Protein AF-A0A1M7RFS1-F1 (afdb_monomer_lite)

Foldseek 3Di:
DDDDDDDDDDDPPPPDPPDDDDDDPPDPDPFVVNVLVVDDPVCNVVLVVCCVDPVVLLVLLLVLLCVQLVLLVLLLQLLVLCLQLVVLVLLLVLVVCDPVCLVVSCVLLVHPPVVSVVSVVVVVVVPDVVCVVVSVVSNLVSLLSNLVSVLSSLCSSQVFDAPDDDPLLSVLSVVLVVLVVCLVSVLSVLLVVLVPDPCSLVSNLLSSLLSQLVSQLVNVCSNRPPRDDNQLSNQLSNQLSVVVSVLVVCCVPVLVVQLVVLCVVPNPVRNSVSSSVSSSVNSSSSSSSSNSSQVVVDVCSPPPVSHHDDPPPPPDPDDDDDDPPVVVVVVVVVVVPDPPDDPPDDDPDPLLVLLLVLLVVLLVQLVVLLVQLVVLCVDQDDDDDDPDPDDPPDHSNNSSVVSNVLSVLSNVLSVCSNQLHLVSLVVSLVSLVVQLVVLVVCCVVPVVVSVVSNVSSVSSNCSSVVRSNVNDD

Secondary structure (DSSP, 8-state):
------------------PPPPPPTT-----HHHHHHHS-TTTHHHHHHHHHSHHHHHHHHHHHHHHHTTHHHHHHHHHHHHHHHHHHHHHHHHHHT-GGGHHHHHHHHT--HHHHHHHHHHHHT--SHHHHHHHHHHHHHHHHHHHHHHHHHHHHHHT------SHHHHHHHHHHHHHHHHHHHHHHHHHHHHTTSSSHHHHHHHHHHHHHHHHHHHHHHHHHGGGS-HHHHHHHHHHHHHHHHHHHHHHHHHHHHHHHHHHHHHHHHHHHHHHHHHHHHHHHHHHHHHHHHHHHH-TTSS-TTTS----------------THHHHHHHHHHHHT-----TT-----THHHHHHHHHHHHHHHHHHHHHHHHHHHH--------S--------HHHHHHHHHHHHHHHHHHHHHHHTT-HHHHHHHHHHHHHHHHHHHHTTTTSHHHHHHHHHHHHHHHHHHHHSGGG---

InterPro domains:
  IPR017039 Virulence factor BrkB [PF03631] (69-297)
  IPR055568 Domain of unknown function DUF7144 [PF23636] (355-469)

pLDDT: mean 70.74, std 16.64, range [30.75, 96.81]

Sequence (473 aa):
MGRCADPRPDDDRVTRPSGPEPPHSGSEGLSLAGVLAALPRRLQPRAALLLGNRIGRLLLDTATALVRAQVFDRAMTIAAQAFTSIFPLLIMAATLAGAQKRAQFGEALGLPETSVRLLREALRGSGSSTFGVVGSLIVLLSATGLTRALVRAYRAVWSVRTGITGPAATGRQLGTVVVLVFFVVGARFVDRLTTLLPAPHAAGAVATALVDGAFAILLPRLLLGSAAPRTRVLVSGCVFGLMMIGVRAAGAVWLPRALEHSAERYGVIGIAFAYISWLYVLSFCLLLSAVLGAVLTDADFVPRGWRPRIPVRARSAGPRHRSAEERSMTDTEYRAAGYDRPPGAPAPSGWVGVVSFAGIMLLLIGGFQLFEGIVALVKDDYYLVTDSGLMLPVDLTVWGWIHILVGAIAIAVGIGVLYGKTWARILGVGLAVINAITHLLFAPAQPIWAIIAVVLDVLIIYALVVHGREVRY

Structure (mmCIF, N/CA/C/O backbone):
data_AF-A0A1M7RFS1-F1
#
_entry.id   AF-A0A1M7RFS1-F1
#
loop_
_atom_site.group_PDB
_atom_site.id
_atom_site.type_symbol
_atom_site.label_atom_id
_atom_site.label_alt_id
_atom_site.label_comp_id
_atom_site.label_asym_id
_atom_site.label_entity_id
_atom_site.label_seq_id
_atom_site.pdbx_PDB_ins_code
_atom_site.Cartn_x
_atom_site.Cartn_y
_atom_site.Cartn_z
_atom_site.occupancy
_atom_site.B_iso_or_equiv
_atom_site.auth_seq_id
_atom_site.auth_comp_id
_atom_site.auth_asym_id
_atom_site.auth_atom_id
_atom_site.pdbx_PDB_model_num
ATOM 1 N N . MET A 1 1 ? -37.821 38.225 72.114 1.00 43.78 1 MET A N 1
ATOM 2 C CA . MET A 1 1 ? -37.341 38.513 70.742 1.00 43.78 1 MET A CA 1
ATOM 3 C C . MET A 1 1 ? -35.926 37.947 70.655 1.00 43.78 1 MET A C 1
ATOM 5 O O . MET A 1 1 ? -35.051 38.509 71.276 1.00 43.78 1 MET A O 1
ATOM 9 N N . GLY A 1 2 ? -35.623 36.769 70.118 1.00 40.03 2 GLY A N 1
ATOM 10 C CA . GLY A 1 2 ? -36.210 36.074 68.982 1.00 40.03 2 GLY A CA 1
ATOM 11 C C . GLY A 1 2 ? -35.356 36.330 67.740 1.00 40.03 2 GLY A C 1
ATOM 12 O O . GLY A 1 2 ? -35.674 37.265 67.014 1.00 40.03 2 GLY A O 1
ATOM 13 N N . ARG A 1 3 ? -34.293 35.532 67.535 1.00 40.28 3 ARG A N 1
ATOM 14 C CA . ARG A 1 3 ? -33.868 34.929 66.249 1.00 40.28 3 ARG A CA 1
ATOM 15 C C . ARG A 1 3 ? -32.517 34.215 66.397 1.00 40.28 3 ARG A C 1
ATOM 17 O O . ARG A 1 3 ? -31.490 34.839 66.634 1.00 40.28 3 ARG A O 1
ATOM 24 N N . CYS A 1 4 ? -32.574 32.892 66.255 1.00 41.06 4 CYS A N 1
ATOM 25 C CA . CYS A 1 4 ? -31.452 31.994 66.018 1.00 41.06 4 CYS A CA 1
ATOM 26 C C . CYS A 1 4 ? -30.746 32.357 64.703 1.00 41.06 4 CYS A C 1
ATOM 28 O O . CYS A 1 4 ? -31.418 32.588 63.698 1.00 41.06 4 CYS A O 1
ATOM 30 N N . ALA A 1 5 ? -29.416 32.344 64.702 1.00 44.81 5 ALA A N 1
ATOM 31 C CA . ALA A 1 5 ? -28.605 32.260 63.494 1.00 44.81 5 ALA A CA 1
ATOM 32 C C . ALA A 1 5 ? -27.925 30.882 63.495 1.00 44.81 5 ALA A C 1
ATOM 34 O O . ALA A 1 5 ? -27.030 30.624 64.295 1.00 44.81 5 ALA A O 1
ATOM 35 N N . ASP A 1 6 ? -28.442 29.992 62.650 1.00 45.88 6 ASP A N 1
ATOM 36 C CA . ASP A 1 6 ? -27.906 28.670 62.313 1.00 45.88 6 ASP A CA 1
ATOM 37 C C . ASP A 1 6 ? -26.912 28.833 61.143 1.00 45.88 6 ASP A C 1
ATOM 39 O O . ASP A 1 6 ? -27.290 29.439 60.133 1.00 45.88 6 ASP A O 1
ATOM 43 N N . PRO A 1 7 ? -25.658 28.351 61.234 1.00 45.19 7 PRO A N 1
ATOM 44 C CA . PRO A 1 7 ? -24.739 28.322 60.108 1.00 45.19 7 PRO A CA 1
ATOM 45 C C . PRO A 1 7 ? -24.890 26.993 59.353 1.00 45.19 7 PRO A C 1
ATOM 47 O O . PRO A 1 7 ? -24.339 25.972 59.760 1.00 45.19 7 PRO A O 1
ATOM 50 N N . ARG A 1 8 ? -25.595 26.997 58.216 1.00 43.16 8 ARG A N 1
ATOM 51 C CA . ARG A 1 8 ? -25.573 25.866 57.274 1.00 43.16 8 ARG A CA 1
ATOM 52 C C . ARG A 1 8 ? -24.551 26.101 56.160 1.00 43.16 8 ARG A C 1
ATOM 54 O O . ARG A 1 8 ? -24.668 27.107 55.460 1.00 43.16 8 ARG A O 1
ATOM 61 N N . PRO A 1 9 ? -23.594 25.186 55.944 1.00 43.69 9 PRO A N 1
ATOM 62 C CA . PRO A 1 9 ? -22.905 25.054 54.672 1.00 43.69 9 PRO A CA 1
ATOM 63 C C . PRO A 1 9 ? -23.739 24.140 53.763 1.00 43.69 9 PRO A C 1
ATOM 65 O O . PRO A 1 9 ? -24.011 22.998 54.121 1.00 43.69 9 PRO A O 1
ATOM 68 N N . ASP A 1 10 ? -24.154 24.643 52.604 1.00 42.75 10 ASP A N 1
ATOM 69 C CA . ASP A 1 10 ? -24.837 23.858 51.573 1.00 42.75 10 ASP A CA 1
ATOM 70 C C . ASP A 1 10 ? -24.099 24.095 50.245 1.00 42.75 10 ASP A C 1
ATOM 72 O O . ASP A 1 10 ? -24.362 25.057 49.527 1.00 42.75 10 ASP A O 1
ATOM 76 N N . ASP A 1 11 ? -23.080 23.276 49.977 1.00 43.19 11 ASP A N 1
ATOM 77 C CA . ASP A 1 11 ? -22.516 23.102 48.630 1.00 43.19 11 ASP A CA 1
ATOM 78 C C . ASP A 1 11 ? -22.141 21.627 48.438 1.00 43.19 11 ASP A C 1
ATOM 80 O O . ASP A 1 11 ? -20.991 21.257 48.192 1.00 43.19 11 ASP A O 1
ATOM 84 N N . ASP A 1 12 ? -23.145 20.756 48.561 1.00 39.25 12 ASP A N 1
ATOM 85 C CA . ASP A 1 12 ? -23.082 19.404 48.016 1.00 39.25 12 ASP A CA 1
ATOM 86 C C . ASP A 1 12 ? -23.189 19.483 46.484 1.00 39.25 12 ASP A C 1
ATOM 88 O O . ASP A 1 12 ? -24.220 19.196 45.866 1.00 39.25 12 ASP A O 1
ATOM 92 N N . ARG A 1 13 ? -22.077 19.835 45.823 1.00 40.41 13 ARG A N 1
ATOM 93 C CA . ARG A 1 13 ? -21.863 19.485 44.412 1.00 40.41 13 ARG A CA 1
ATOM 94 C C . ARG A 1 13 ? -21.740 17.973 44.301 1.00 40.41 13 ARG A C 1
ATOM 96 O O . ARG A 1 13 ? -20.647 17.412 44.217 1.00 40.41 13 ARG A O 1
ATOM 103 N N . VAL A 1 14 ? -22.891 17.314 44.223 1.00 44.28 14 VAL A N 1
ATOM 104 C CA . VAL A 1 14 ? -23.019 15.952 43.714 1.00 44.28 14 VAL A CA 1
ATOM 105 C C . VAL A 1 14 ? -22.553 15.963 42.259 1.00 44.28 14 VAL A C 1
ATOM 107 O O . VAL A 1 14 ? -23.304 16.238 41.321 1.00 44.28 14 VAL A O 1
ATOM 110 N N . THR A 1 15 ? -21.270 15.678 42.068 1.00 45.00 15 THR A N 1
ATOM 111 C CA . THR A 1 15 ? -20.689 15.325 40.777 1.00 45.00 15 THR A CA 1
ATOM 112 C C . THR A 1 15 ? -21.319 14.007 40.339 1.00 45.00 15 THR A C 1
ATOM 114 O O . THR A 1 15 ? -20.892 12.920 40.721 1.00 45.00 15 THR A O 1
ATOM 117 N N . ARG A 1 16 ? -22.398 14.085 39.552 1.00 38.00 16 ARG A N 1
ATOM 118 C CA . ARG A 1 16 ? -22.914 12.908 38.847 1.00 38.00 16 ARG A CA 1
ATOM 119 C C . ARG A 1 16 ? -21.781 12.360 37.971 1.00 38.00 16 ARG A C 1
ATOM 121 O O . ARG A 1 16 ? -21.242 13.130 37.172 1.00 38.00 16 ARG A O 1
ATOM 128 N N . PRO A 1 17 ? -21.418 11.071 38.065 1.00 39.78 17 PRO A N 1
ATOM 129 C CA . PRO A 1 17 ? -20.516 10.481 37.093 1.00 39.78 17 PRO A CA 1
ATOM 130 C C . PRO A 1 17 ? -21.198 10.547 35.726 1.00 39.78 17 PRO A C 1
ATOM 132 O O . PRO A 1 17 ? -22.291 10.011 35.531 1.00 39.78 17 PRO A O 1
ATOM 135 N N . SER A 1 18 ? -20.563 11.244 34.788 1.00 40.66 18 SER A N 1
ATOM 136 C CA . SER A 1 18 ? -20.911 11.227 33.375 1.00 40.66 18 SER A CA 1
ATOM 137 C C 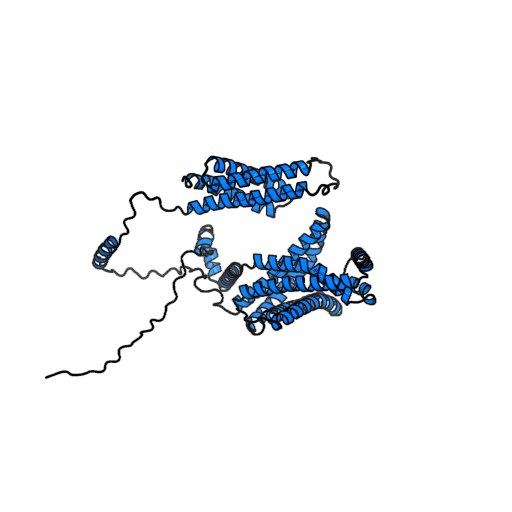. SER A 1 18 ? -20.795 9.790 32.870 1.00 40.66 18 SER A C 1
ATOM 139 O O . SER A 1 18 ? -19.711 9.284 32.582 1.00 40.66 18 SER A O 1
ATOM 141 N N . GLY A 1 19 ? -21.933 9.098 32.814 1.00 39.84 19 GLY A N 1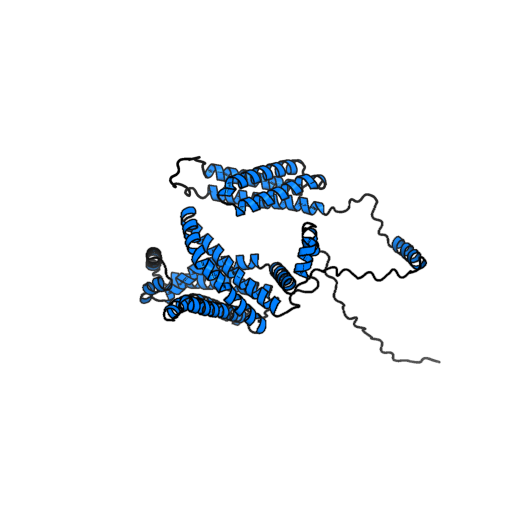
ATOM 142 C CA . GLY A 1 19 ? -22.044 7.839 32.091 1.00 39.84 19 GLY A CA 1
ATOM 143 C C . GLY A 1 19 ? -21.651 8.049 30.623 1.00 39.84 19 GLY A C 1
ATOM 144 O O . GLY A 1 19 ? -21.787 9.161 30.109 1.00 39.84 19 GLY A O 1
ATOM 145 N N . PRO A 1 20 ? -21.139 7.015 29.937 1.00 38.66 20 PRO A N 1
ATOM 146 C CA . PRO A 1 20 ? -20.748 7.144 28.541 1.00 38.66 20 PRO A CA 1
ATOM 147 C C . PRO A 1 20 ? -21.965 7.543 27.696 1.00 38.66 20 PRO A C 1
ATOM 149 O O . PRO A 1 20 ? -22.955 6.812 27.654 1.00 38.66 20 PRO A O 1
ATOM 152 N N . GLU A 1 21 ? -21.882 8.699 27.031 1.00 34.41 21 GLU A N 1
ATOM 153 C CA . GLU A 1 21 ? -22.853 9.117 26.018 1.00 34.41 21 GLU A CA 1
ATOM 154 C C . GLU A 1 21 ? -23.018 8.002 24.969 1.00 34.41 21 GLU A C 1
ATOM 156 O O . GLU A 1 21 ? -22.018 7.466 24.470 1.00 34.41 21 GLU A O 1
ATOM 161 N N . PRO A 1 22 ? -24.256 7.614 24.617 1.00 36.44 22 PRO A N 1
ATOM 162 C CA . PRO A 1 22 ? -24.473 6.701 23.509 1.00 36.44 22 PRO A CA 1
ATOM 163 C C . PRO A 1 22 ? -24.014 7.371 22.202 1.00 36.44 22 PRO A C 1
ATOM 165 O O . PRO A 1 22 ? -24.259 8.561 22.002 1.00 36.44 22 PRO A O 1
ATOM 168 N N . PRO A 1 23 ? -23.350 6.636 21.293 1.00 40.47 23 PRO A N 1
ATOM 169 C CA . PRO A 1 23 ? -22.842 7.221 20.063 1.00 40.47 23 PRO A CA 1
ATOM 170 C C . PRO A 1 23 ? -23.996 7.705 19.180 1.00 40.47 23 PRO A C 1
ATOM 172 O O . PRO A 1 23 ? -24.981 6.993 18.975 1.00 40.47 23 PRO A O 1
ATOM 175 N N . HIS A 1 24 ? -23.837 8.914 18.641 1.00 34.34 24 HIS A N 1
ATOM 176 C CA . HIS A 1 24 ? -24.722 9.518 17.652 1.00 34.34 24 HIS A CA 1
ATOM 177 C C . HIS A 1 24 ? -25.049 8.541 16.509 1.00 34.34 24 HIS A C 1
ATOM 179 O O . HIS A 1 24 ? -24.169 7.888 15.943 1.00 34.34 24 HIS A O 1
ATOM 185 N N . SER A 1 25 ? -26.328 8.497 16.141 1.00 38.09 25 SER A N 1
ATOM 186 C CA . SER A 1 25 ? -26.978 7.635 15.142 1.00 38.09 25 SER A CA 1
ATOM 187 C C . SER A 1 25 ? -26.514 7.820 13.683 1.00 38.09 25 SER A C 1
ATOM 189 O O . SER A 1 25 ? -27.189 7.364 12.768 1.00 38.09 25 SER A O 1
ATOM 191 N N . GLY A 1 26 ? -25.370 8.467 13.444 1.00 30.75 26 GLY A N 1
ATOM 192 C CA . GLY A 1 26 ? -24.860 8.815 12.111 1.00 30.75 26 GLY A CA 1
ATOM 193 C C . GLY A 1 26 ? -23.673 7.982 11.614 1.00 30.75 26 GLY A C 1
ATOM 194 O O . GLY A 1 26 ? -23.052 8.355 10.626 1.00 30.75 26 GLY A O 1
ATOM 195 N N . SER A 1 27 ? -23.314 6.884 12.285 1.00 36.47 27 SER A N 1
ATOM 196 C CA . SER A 1 27 ? -22.252 5.980 11.821 1.00 36.47 27 SER A CA 1
ATOM 197 C C . SER A 1 27 ? -22.834 4.639 11.380 1.00 36.47 27 SER A C 1
ATOM 199 O O . SER A 1 27 ? -22.783 3.645 12.100 1.00 36.47 27 SER A O 1
ATOM 201 N N . GLU A 1 28 ? -23.361 4.595 10.156 1.00 40.31 28 GLU A N 1
ATOM 202 C CA . GLU A 1 28 ? -23.624 3.347 9.424 1.00 40.31 28 GLU A CA 1
ATOM 203 C C . GLU A 1 28 ? -22.299 2.673 9.012 1.00 40.31 28 GLU A C 1
ATOM 205 O O . GLU A 1 28 ? -22.023 2.389 7.850 1.00 40.31 28 GLU A O 1
ATOM 210 N N . GLY A 1 29 ? -21.416 2.431 9.980 1.00 37.34 29 GLY A N 1
ATOM 211 C CA . GLY A 1 29 ? -20.275 1.554 9.790 1.00 37.34 29 GLY A CA 1
ATOM 212 C C . GLY A 1 29 ? -20.791 0.125 9.728 1.00 37.34 29 GLY A C 1
ATOM 213 O O . GLY A 1 29 ? -21.278 -0.366 10.741 1.00 37.34 29 GLY A O 1
ATOM 214 N N . LEU A 1 30 ? -20.714 -0.496 8.542 1.00 42.84 30 LEU A N 1
ATOM 215 C CA . LEU A 1 30 ? -20.830 -1.936 8.243 1.00 42.84 30 LEU A CA 1
ATOM 216 C C . LEU A 1 30 ? -21.054 -2.820 9.484 1.00 42.84 30 LEU A C 1
ATOM 218 O O . LEU A 1 30 ? -20.147 -3.501 9.965 1.00 42.84 30 LEU A O 1
ATOM 222 N N . SER A 1 31 ? -22.275 -2.816 10.024 1.00 47.94 31 SER A N 1
ATOM 223 C CA . SER A 1 31 ? -22.601 -3.711 11.126 1.00 47.94 31 SER A CA 1
ATOM 224 C C . SER A 1 31 ? -22.634 -5.124 10.549 1.00 47.94 31 SER A C 1
ATOM 226 O O . SER A 1 31 ? -23.217 -5.352 9.491 1.00 47.94 31 SER A O 1
ATOM 228 N N . LEU A 1 32 ? -22.033 -6.115 11.211 1.00 45.97 32 LEU A N 1
ATOM 229 C CA . LEU A 1 32 ? -22.175 -7.517 10.778 1.00 45.97 32 LEU A CA 1
ATOM 230 C C . LEU A 1 32 ? -23.646 -7.947 10.785 1.00 45.97 32 LEU A C 1
ATOM 232 O O . LEU A 1 32 ? -23.971 -8.912 10.121 1.00 45.97 32 LEU A O 1
ATOM 236 N N . ALA A 1 33 ? -24.533 -7.244 11.500 1.00 44.75 33 ALA A N 1
ATOM 237 C CA . ALA A 1 33 ? -25.973 -7.411 11.340 1.00 44.75 33 ALA A CA 1
ATOM 238 C C . ALA A 1 33 ? -26.412 -7.044 9.912 1.00 44.75 33 ALA A C 1
ATOM 240 O O . ALA A 1 33 ? -27.103 -7.836 9.288 1.00 44.75 33 ALA A O 1
ATOM 241 N N . GLY A 1 34 ? -25.934 -5.923 9.361 1.00 50.56 34 GLY A N 1
ATOM 242 C CA . GLY A 1 34 ? -26.105 -5.549 7.954 1.00 50.56 34 GLY A CA 1
ATOM 243 C C . GLY A 1 34 ? -25.409 -6.503 6.975 1.00 50.56 34 GLY A C 1
ATOM 244 O O . GLY A 1 34 ? -26.014 -6.908 5.989 1.00 50.56 34 GLY A O 1
ATOM 245 N N . VAL A 1 35 ? -24.182 -6.951 7.269 1.00 48.31 35 VAL A N 1
ATOM 246 C CA . VAL A 1 35 ? -23.440 -7.894 6.401 1.00 48.31 35 VAL A CA 1
ATOM 247 C C . VAL A 1 35 ? -24.038 -9.313 6.435 1.00 48.31 35 VAL A C 1
ATOM 249 O O . VAL A 1 35 ? -24.150 -9.958 5.398 1.00 48.31 35 VAL A O 1
ATOM 252 N N . LEU A 1 36 ? -24.483 -9.808 7.597 1.00 50.88 36 LEU A N 1
ATOM 253 C CA . LEU A 1 36 ? -25.210 -11.082 7.739 1.00 50.88 36 LEU A CA 1
ATOM 254 C C . LEU A 1 36 ? -26.633 -10.998 7.179 1.00 50.88 36 LEU A C 1
ATOM 256 O O . LEU A 1 36 ? -27.137 -12.003 6.679 1.00 50.88 36 LEU A O 1
ATOM 260 N N . ALA A 1 37 ? -27.273 -9.826 7.249 1.00 51.56 37 ALA A N 1
ATOM 261 C CA . ALA A 1 37 ? -28.559 -9.580 6.603 1.00 51.56 37 ALA A CA 1
ATOM 262 C C . ALA A 1 37 ? -28.430 -9.561 5.074 1.00 51.56 37 ALA A C 1
ATOM 264 O O . ALA A 1 37 ? -29.335 -10.036 4.394 1.00 51.56 37 ALA A O 1
ATOM 265 N N . ALA A 1 38 ? -27.297 -9.086 4.546 1.00 51.12 38 ALA A N 1
ATOM 266 C CA . ALA A 1 38 ? -26.967 -9.137 3.122 1.00 51.12 38 ALA A CA 1
ATOM 267 C C . ALA A 1 38 ? -26.538 -10.542 2.641 1.00 51.12 38 ALA A C 1
ATOM 269 O O . ALA A 1 38 ? -26.588 -10.828 1.446 1.00 51.12 38 ALA A O 1
ATOM 270 N N . LEU A 1 39 ? -26.134 -11.441 3.549 1.00 48.78 39 LEU A N 1
ATOM 271 C CA . LEU A 1 39 ? -25.776 -12.823 3.219 1.00 48.78 39 LEU A CA 1
ATOM 272 C C . LEU A 1 39 ? -27.030 -13.670 2.915 1.00 48.78 39 LEU A C 1
ATOM 274 O O . LEU A 1 39 ? -27.999 -13.637 3.680 1.00 48.78 39 LEU A O 1
ATOM 278 N N . PRO A 1 40 ? -27.009 -14.516 1.863 1.00 58.66 40 PRO A N 1
ATOM 279 C CA . PRO A 1 40 ? -28.098 -15.441 1.564 1.00 58.66 40 PRO A CA 1
ATOM 280 C C . PRO A 1 40 ? -28.472 -16.287 2.788 1.00 58.66 40 PRO A C 1
ATOM 282 O O . PRO A 1 40 ? -27.595 -16.856 3.443 1.00 58.66 40 PRO A O 1
ATOM 285 N N . ARG A 1 41 ? -29.777 -16.451 3.064 1.00 54.75 41 ARG A N 1
ATOM 286 C CA . ARG A 1 41 ? -30.306 -17.177 4.246 1.00 54.75 41 ARG A CA 1
ATOM 287 C C . ARG A 1 41 ? -29.708 -18.581 4.451 1.00 54.75 41 ARG A C 1
ATOM 289 O O . ARG A 1 41 ? -29.632 -19.059 5.576 1.00 54.75 41 ARG A O 1
ATOM 296 N N . ARG A 1 42 ? -29.228 -19.228 3.380 1.00 57.34 42 ARG A N 1
ATOM 297 C CA . ARG A 1 42 ? -28.567 -20.549 3.414 1.00 57.34 42 ARG A CA 1
ATOM 298 C C . ARG A 1 42 ? -27.170 -20.533 4.055 1.00 57.34 42 ARG A C 1
ATOM 300 O O . ARG A 1 42 ? -26.734 -21.552 4.581 1.00 57.34 42 ARG A O 1
ATOM 307 N N . LEU A 1 43 ? -26.466 -19.401 4.014 1.00 56.97 43 LEU A N 1
ATOM 308 C CA . LEU A 1 43 ? -25.100 -19.253 4.532 1.00 56.97 43 LEU A CA 1
ATOM 309 C C . LEU A 1 43 ? -25.060 -18.699 5.961 1.00 56.97 43 LEU A C 1
ATOM 311 O O . LEU A 1 43 ? -24.071 -18.911 6.658 1.00 56.97 43 LEU A O 1
ATOM 315 N N . GLN A 1 44 ? -26.141 -18.069 6.429 1.00 60.97 44 GLN A N 1
ATOM 316 C CA . GLN A 1 44 ? -26.263 -17.523 7.786 1.00 60.97 44 GLN A CA 1
ATOM 317 C C . GLN A 1 44 ? -25.919 -18.522 8.913 1.00 60.97 44 GLN A C 1
ATOM 319 O O . GLN A 1 44 ? -25.129 -18.153 9.784 1.00 60.97 44 GLN A O 1
ATOM 324 N N . PRO A 1 45 ? -26.402 -19.785 8.918 1.00 58.75 45 PRO A N 1
ATOM 325 C CA . PRO A 1 45 ? -26.050 -20.730 9.982 1.00 58.75 45 PRO A CA 1
ATOM 326 C C . PRO A 1 45 ? -24.575 -21.163 9.943 1.00 58.75 45 PRO A C 1
ATOM 328 O O . PRO A 1 45 ? -23.966 -21.329 10.997 1.00 58.75 45 PRO A O 1
ATOM 331 N N . ARG A 1 46 ? -23.961 -21.282 8.754 1.00 58.72 46 ARG A N 1
ATOM 332 C CA . ARG A 1 46 ? -22.523 -21.592 8.613 1.00 58.72 46 ARG A CA 1
ATOM 333 C C . ARG A 1 46 ? -21.641 -20.409 9.008 1.00 58.72 46 ARG A C 1
ATOM 335 O O . ARG A 1 46 ? -20.630 -20.601 9.677 1.00 58.72 46 ARG A O 1
ATOM 342 N N . ALA A 1 47 ? -22.050 -19.194 8.647 1.00 57.22 47 ALA A N 1
ATOM 343 C CA . ALA A 1 47 ? -21.389 -17.965 9.062 1.00 57.22 47 ALA A CA 1
ATOM 344 C C . ALA A 1 47 ? -21.439 -17.809 10.589 1.00 57.22 47 ALA A C 1
ATOM 346 O O . ALA A 1 47 ? -20.407 -17.560 11.202 1.00 57.22 47 ALA A O 1
ATOM 347 N N . ALA A 1 48 ? -22.594 -18.048 11.221 1.00 59.47 48 ALA A N 1
ATOM 348 C CA . ALA A 1 48 ? -22.737 -18.024 12.678 1.00 59.47 48 ALA A CA 1
ATOM 349 C C . ALA A 1 48 ? -21.858 -19.076 13.382 1.00 59.47 48 ALA A C 1
ATOM 351 O O . ALA A 1 48 ? -21.284 -18.789 14.433 1.00 59.47 48 ALA A O 1
ATOM 352 N N . LEU A 1 49 ? -21.701 -20.265 12.787 1.00 60.62 49 LEU A N 1
ATOM 353 C CA . LEU A 1 49 ? -20.830 -21.322 13.309 1.00 60.62 49 LEU A CA 1
ATOM 354 C C . LEU A 1 49 ? -19.340 -20.938 13.220 1.00 60.62 49 LEU A C 1
ATOM 356 O O . LEU A 1 49 ? -18.601 -21.094 14.189 1.00 60.62 49 LEU A O 1
ATOM 360 N N . LEU A 1 50 ? -18.911 -20.370 12.086 1.00 57.69 50 LEU A N 1
ATOM 361 C CA . LEU A 1 50 ? -17.548 -19.856 11.891 1.00 57.69 50 LEU A CA 1
ATOM 362 C C . LEU A 1 50 ? -17.240 -18.675 12.826 1.00 57.69 50 LEU A C 1
ATOM 364 O O . LEU A 1 50 ? -16.154 -18.615 13.400 1.00 57.69 50 LEU A O 1
ATOM 368 N N . LEU A 1 51 ? -18.209 -17.780 13.035 1.00 60.62 51 LEU A N 1
ATOM 369 C CA . LEU A 1 51 ? -18.120 -16.615 13.924 1.00 60.62 51 LEU A CA 1
ATOM 370 C C . LEU A 1 51 ? -18.118 -16.977 15.423 1.00 60.62 51 LEU A C 1
ATOM 372 O O . LEU A 1 51 ? -17.674 -16.174 16.245 1.00 60.62 51 LEU A O 1
ATOM 376 N N . GLY A 1 52 ? -18.572 -18.179 15.795 1.00 62.47 52 GLY A N 1
ATOM 377 C CA . GLY A 1 52 ? -18.522 -18.678 17.175 1.00 62.47 52 GLY A CA 1
ATOM 378 C C . GLY A 1 52 ? -17.112 -19.057 17.653 1.00 62.47 52 GLY A C 1
ATOM 379 O O . GLY A 1 52 ? -16.820 -18.981 18.853 1.00 62.47 52 GLY A O 1
ATOM 380 N N . ASN A 1 53 ? -16.215 -19.409 16.725 1.00 77.88 53 ASN A N 1
ATOM 381 C CA . ASN A 1 53 ? -14.846 -19.835 17.021 1.00 77.88 53 ASN A CA 1
ATOM 382 C C . ASN A 1 53 ? -13.895 -18.652 17.271 1.00 77.88 53 ASN A C 1
ATOM 384 O O . ASN A 1 53 ? -14.087 -17.546 16.764 1.00 77.88 53 ASN A O 1
ATOM 388 N N . ARG A 1 54 ? -12.804 -18.896 18.021 1.00 79.06 54 ARG A N 1
ATOM 389 C CA . ARG A 1 54 ? -11.753 -17.883 18.272 1.00 79.06 54 ARG A CA 1
ATOM 390 C C . ARG A 1 54 ? -11.175 -17.315 16.969 1.00 79.06 54 ARG A C 1
ATOM 392 O O . ARG A 1 54 ? -10.926 -16.119 16.898 1.00 79.06 54 ARG A O 1
ATOM 399 N N . ILE A 1 55 ? -11.026 -18.157 15.944 1.00 76.50 55 ILE A N 1
ATOM 400 C CA . ILE A 1 55 ? -10.523 -17.765 14.619 1.00 76.50 55 ILE A CA 1
ATOM 401 C C . ILE A 1 55 ? -11.507 -16.822 13.915 1.00 76.50 55 ILE A C 1
ATOM 403 O O . ILE A 1 55 ? -11.089 -15.797 13.389 1.00 76.50 55 ILE A O 1
ATOM 407 N N . GLY A 1 56 ? -12.813 -17.110 13.953 1.00 68.88 56 GLY A N 1
ATOM 408 C CA . GLY A 1 56 ? -13.826 -16.230 13.363 1.00 68.88 56 GLY A CA 1
ATOM 409 C C . GLY A 1 56 ? -13.872 -14.860 14.032 1.00 68.88 56 GLY A C 1
ATOM 410 O O . GLY A 1 56 ? -13.940 -13.845 13.342 1.00 68.88 56 GLY A O 1
ATOM 411 N N . ARG A 1 57 ? -13.742 -14.816 15.367 1.00 75.69 57 ARG A N 1
ATOM 412 C CA . ARG A 1 57 ? -13.588 -13.551 16.104 1.00 75.69 57 ARG A CA 1
ATOM 413 C C . ARG A 1 57 ? -12.319 -12.799 15.707 1.00 75.69 57 ARG A C 1
ATOM 415 O O . ARG A 1 57 ? -12.399 -11.606 15.454 1.00 75.69 57 ARG A O 1
ATOM 422 N N . LEU A 1 58 ? -11.181 -13.487 15.599 1.00 81.62 58 LEU A N 1
ATOM 423 C CA . LEU A 1 58 ? -9.916 -12.876 15.184 1.00 81.62 58 LEU A CA 1
ATOM 424 C C . LEU A 1 58 ? -10.014 -12.260 13.781 1.00 81.62 58 LEU A C 1
ATOM 426 O O . LEU A 1 58 ? -9.581 -11.127 13.576 1.00 81.62 58 LEU A O 1
ATOM 430 N N . LEU A 1 59 ? -10.600 -12.986 12.825 1.00 74.88 59 LEU A N 1
ATOM 431 C CA . LEU A 1 59 ? -10.793 -12.509 11.454 1.00 74.88 59 LEU A CA 1
ATOM 432 C C . LEU A 1 59 ? -11.719 -11.293 11.408 1.00 74.88 59 LEU A C 1
ATOM 434 O O . LEU A 1 59 ? -11.421 -10.323 10.717 1.00 74.88 59 LEU A O 1
ATOM 438 N N . LEU A 1 60 ? -12.808 -11.322 12.175 1.00 72.19 60 LEU A N 1
ATOM 439 C CA . LEU A 1 60 ? -13.752 -10.217 12.257 1.00 72.19 60 LEU A CA 1
ATOM 440 C C . LEU A 1 60 ? -13.137 -8.970 12.904 1.00 72.19 60 LEU A C 1
ATOM 442 O O . LEU A 1 60 ? -13.304 -7.865 12.388 1.00 72.19 60 LEU A O 1
ATOM 446 N N . ASP A 1 61 ? -12.404 -9.142 14.002 1.00 79.75 61 ASP A N 1
ATOM 447 C CA . ASP A 1 61 ? -11.714 -8.045 14.681 1.00 79.75 61 ASP A CA 1
ATOM 448 C C . ASP A 1 61 ? -10.631 -7.450 13.769 1.00 79.75 61 ASP A C 1
ATOM 450 O O . ASP A 1 61 ? -10.506 -6.231 13.668 1.00 79.75 61 ASP A O 1
ATOM 454 N N . THR A 1 62 ? -9.918 -8.297 13.020 1.00 80.25 62 THR A N 1
ATOM 455 C CA . THR A 1 62 ? -8.938 -7.865 12.015 1.00 80.25 62 THR A CA 1
ATOM 456 C C . THR A 1 62 ? -9.606 -7.096 10.878 1.00 80.25 62 THR A C 1
ATOM 458 O O . THR A 1 62 ? -9.169 -5.995 10.559 1.00 80.25 62 THR A O 1
ATOM 461 N N . ALA A 1 63 ? -10.688 -7.613 10.292 1.00 72.44 63 ALA A N 1
ATOM 462 C CA . ALA A 1 63 ? -11.417 -6.939 9.216 1.00 72.44 63 ALA A CA 1
ATOM 463 C C . ALA A 1 63 ? -11.973 -5.580 9.670 1.00 72.44 63 ALA A C 1
ATOM 465 O O . ALA A 1 63 ? -11.802 -4.571 8.986 1.00 72.44 63 ALA A O 1
ATOM 466 N N . THR A 1 64 ? -12.559 -5.530 10.867 1.00 72.06 64 THR A N 1
ATOM 467 C CA . THR A 1 64 ? -13.062 -4.287 11.469 1.00 72.06 64 THR A CA 1
ATOM 468 C C . THR A 1 64 ? -11.924 -3.291 11.698 1.00 72.06 64 THR A C 1
ATOM 470 O O . THR A 1 64 ? -12.061 -2.106 11.389 1.00 72.06 64 THR A O 1
ATOM 473 N N . ALA A 1 65 ? -10.773 -3.761 12.188 1.00 80.19 65 ALA A N 1
ATOM 474 C CA . ALA A 1 65 ? -9.592 -2.930 12.380 1.00 80.19 65 ALA A CA 1
ATOM 475 C C . ALA A 1 65 ? -9.012 -2.413 11.051 1.00 80.19 65 ALA A C 1
ATOM 477 O O . ALA A 1 65 ? -8.632 -1.246 10.989 1.00 80.19 65 ALA A O 1
ATOM 478 N N . LEU A 1 66 ? -8.997 -3.221 9.984 1.00 75.44 66 LEU A N 1
ATOM 479 C CA . LEU A 1 66 ? -8.551 -2.808 8.646 1.00 75.44 66 LEU A CA 1
ATOM 480 C C . LEU A 1 66 ? -9.416 -1.675 8.077 1.00 75.44 66 LEU A C 1
ATOM 482 O O . LEU A 1 66 ? -8.873 -0.712 7.532 1.00 75.44 66 LEU A O 1
ATOM 486 N N . VAL A 1 67 ? -10.741 -1.770 8.238 1.00 71.38 67 VAL A N 1
ATOM 487 C CA . VAL A 1 67 ? -11.696 -0.743 7.788 1.00 71.38 67 VAL A CA 1
ATOM 488 C C . VAL A 1 67 ? -11.573 0.523 8.634 1.00 71.38 67 VAL A C 1
ATOM 490 O O . VAL A 1 67 ? -11.387 1.610 8.090 1.00 71.38 67 VAL A O 1
ATOM 493 N N . ARG A 1 68 ? -11.588 0.399 9.970 1.00 76.88 68 ARG A N 1
ATOM 494 C CA . ARG A 1 68 ? -11.428 1.539 10.894 1.00 76.88 68 ARG A CA 1
ATOM 495 C C . ARG A 1 68 ? -10.112 2.276 10.651 1.00 76.88 68 ARG A C 1
ATOM 497 O O . ARG A 1 68 ? -10.056 3.504 10.682 1.00 76.88 68 ARG A O 1
ATOM 504 N N . ALA A 1 69 ? -9.050 1.520 10.399 1.00 76.62 69 ALA A N 1
ATOM 505 C CA . ALA A 1 69 ? -7.738 2.050 10.093 1.00 76.62 69 ALA A CA 1
ATOM 506 C C . ALA A 1 69 ? -7.508 2.259 8.589 1.00 76.62 69 ALA A C 1
ATOM 508 O O . ALA A 1 69 ? -6.348 2.453 8.234 1.00 76.62 69 ALA A O 1
ATOM 509 N N . GLN A 1 70 ? -8.544 2.305 7.731 1.00 78.25 70 GLN A N 1
ATOM 510 C CA . GLN A 1 70 ? -8.476 2.606 6.282 1.00 78.25 70 GLN A CA 1
ATOM 511 C C . GLN A 1 70 ? -7.179 2.099 5.629 1.00 78.25 70 GLN A C 1
ATOM 513 O O . GLN A 1 70 ? -6.412 2.856 5.025 1.00 78.25 70 GLN A O 1
ATOM 518 N N . VAL A 1 71 ? -6.852 0.826 5.873 1.00 81.31 71 VAL A N 1
ATOM 519 C CA . VAL A 1 71 ? -5.505 0.312 5.587 1.00 81.31 71 VAL A CA 1
ATOM 520 C C . VAL A 1 71 ? -5.222 0.296 4.090 1.00 81.31 71 VAL A C 1
ATOM 522 O O . VAL A 1 71 ? -4.093 0.565 3.692 1.00 81.31 71 VAL A O 1
ATOM 525 N N . PHE A 1 72 ? -6.249 0.073 3.269 1.00 74.12 72 PHE A N 1
ATOM 526 C CA . PHE A 1 72 ? -6.156 0.113 1.811 1.00 74.12 72 PHE A CA 1
ATOM 527 C C . PHE A 1 72 ? -5.671 1.485 1.307 1.00 74.12 72 PHE A C 1
ATOM 529 O O . PHE A 1 72 ? -4.641 1.551 0.636 1.00 74.12 72 PHE A O 1
ATOM 536 N N . ASP A 1 73 ? -6.323 2.578 1.712 1.00 72.19 73 ASP A N 1
ATOM 537 C CA . ASP A 1 73 ? -5.965 3.944 1.293 1.00 72.19 73 ASP A CA 1
ATOM 538 C C . ASP A 1 73 ? -4.569 4.349 1.785 1.00 72.19 73 ASP A C 1
ATOM 540 O O . ASP A 1 73 ? -3.774 4.993 1.089 1.00 72.19 73 ASP A O 1
ATOM 544 N N . ARG A 1 74 ? -4.233 3.941 3.014 1.00 85.12 74 ARG A N 1
ATOM 545 C CA . ARG A 1 74 ? -2.938 4.243 3.634 1.00 85.12 74 ARG A CA 1
ATOM 546 C C . ARG A 1 74 ? -1.802 3.466 2.981 1.00 85.12 74 ARG A C 1
ATOM 548 O O . ARG A 1 74 ? -0.747 4.053 2.744 1.00 85.12 74 ARG A O 1
ATOM 555 N N . ALA A 1 75 ? -2.016 2.195 2.647 1.00 85.31 75 ALA A N 1
ATOM 556 C CA . ALA A 1 75 ? -1.059 1.389 1.896 1.00 85.31 75 ALA A CA 1
ATOM 557 C C . ALA A 1 75 ? -0.822 1.971 0.496 1.00 85.31 75 ALA A C 1
ATOM 559 O O . ALA A 1 75 ? 0.330 2.096 0.088 1.00 85.31 75 ALA A O 1
ATOM 560 N N . MET A 1 76 ? -1.880 2.414 -0.193 1.00 82.81 76 MET A N 1
ATOM 561 C CA . MET A 1 76 ? -1.778 3.105 -1.485 1.00 82.81 76 MET A CA 1
ATOM 562 C C . MET A 1 76 ? -0.951 4.388 -1.376 1.00 82.81 76 MET A C 1
ATOM 564 O O . MET A 1 76 ? -0.024 4.597 -2.157 1.00 82.81 76 MET A O 1
ATOM 568 N N . THR A 1 77 ? -1.217 5.208 -0.357 1.00 85.62 77 THR A N 1
ATOM 569 C CA . THR A 1 77 ? -0.457 6.443 -0.116 1.00 85.62 77 THR A CA 1
ATOM 570 C C . THR A 1 77 ? 1.025 6.156 0.146 1.00 85.62 77 THR A C 1
ATOM 572 O O . THR A 1 77 ? 1.886 6.846 -0.393 1.00 85.62 77 THR A O 1
ATOM 575 N N . ILE A 1 78 ? 1.347 5.150 0.968 1.00 89.69 78 ILE A N 1
ATOM 576 C CA . ILE A 1 78 ? 2.740 4.767 1.249 1.00 89.69 78 ILE A CA 1
ATOM 577 C C . ILE A 1 78 ? 3.421 4.262 -0.022 1.00 89.69 78 ILE A C 1
ATOM 579 O O . ILE A 1 78 ? 4.539 4.684 -0.301 1.00 89.69 78 ILE A O 1
ATOM 583 N N . ALA A 1 79 ? 2.750 3.420 -0.806 1.00 86.88 79 ALA A N 1
ATOM 584 C CA . ALA A 1 79 ? 3.287 2.885 -2.051 1.00 86.88 79 ALA A CA 1
ATOM 585 C C . ALA A 1 79 ? 3.589 3.988 -3.069 1.00 86.88 79 ALA A C 1
ATOM 587 O O . ALA A 1 79 ? 4.684 4.014 -3.627 1.00 86.88 79 ALA A O 1
ATOM 588 N N . ALA A 1 80 ? 2.671 4.942 -3.244 1.00 85.38 80 ALA A N 1
ATOM 589 C CA . ALA A 1 80 ? 2.878 6.100 -4.108 1.00 85.38 80 ALA A CA 1
ATOM 590 C C . ALA A 1 80 ? 4.075 6.946 -3.641 1.00 85.38 80 ALA A C 1
ATOM 592 O O . ALA A 1 80 ? 4.961 7.264 -4.429 1.00 85.38 80 ALA A O 1
ATOM 593 N N . GLN A 1 81 ? 4.155 7.251 -2.340 1.00 89.62 81 GLN A N 1
ATOM 594 C CA . GLN A 1 81 ? 5.275 8.016 -1.782 1.00 89.62 81 GLN A CA 1
ATOM 595 C C . GLN A 1 81 ? 6.605 7.263 -1.884 1.00 89.62 81 GLN A C 1
ATOM 597 O O . GLN A 1 81 ? 7.639 7.880 -2.141 1.00 89.62 81 GLN A O 1
ATOM 602 N N . ALA A 1 82 ? 6.594 5.942 -1.705 1.00 87.88 82 ALA A N 1
ATOM 603 C CA . ALA A 1 82 ? 7.771 5.104 -1.878 1.00 87.88 82 ALA A CA 1
ATOM 604 C C . ALA A 1 82 ? 8.227 5.133 -3.337 1.00 87.88 82 ALA A C 1
ATOM 606 O O . ALA A 1 82 ? 9.390 5.429 -3.589 1.00 87.88 82 ALA A O 1
ATOM 607 N N . PHE A 1 83 ? 7.309 4.932 -4.284 1.00 87.44 83 PHE A N 1
ATOM 608 C CA . PHE A 1 83 ? 7.596 4.971 -5.714 1.00 87.44 83 PHE A CA 1
ATOM 609 C C . PHE A 1 83 ? 8.239 6.297 -6.140 1.00 87.44 83 PHE A C 1
ATOM 611 O O . PHE A 1 83 ? 9.322 6.297 -6.724 1.00 87.44 83 PHE A O 1
ATOM 618 N N . THR A 1 84 ? 7.645 7.431 -5.756 1.00 84.69 84 THR A N 1
ATOM 619 C CA . THR A 1 84 ? 8.203 8.763 -6.041 1.00 84.69 84 THR A CA 1
ATOM 620 C C . THR A 1 84 ? 9.569 8.983 -5.380 1.00 84.69 84 THR A C 1
ATOM 622 O O . THR A 1 84 ? 10.412 9.687 -5.929 1.00 84.69 84 THR A O 1
ATOM 625 N N . SER A 1 85 ? 9.823 8.364 -4.223 1.00 83.06 85 SER A N 1
ATOM 626 C CA . SER A 1 85 ? 11.081 8.529 -3.482 1.00 83.06 85 SER A CA 1
ATOM 627 C C . SER A 1 85 ? 12.219 7.632 -3.975 1.00 83.06 85 SER A C 1
ATOM 629 O O . SER A 1 85 ? 13.377 7.950 -3.705 1.00 83.06 85 SER A O 1
ATOM 631 N N . ILE A 1 86 ? 11.934 6.531 -4.684 1.00 78.94 86 ILE A N 1
ATOM 632 C CA . ILE A 1 86 ? 12.956 5.561 -5.114 1.00 78.94 86 ILE A CA 1
ATOM 633 C C . ILE A 1 86 ? 13.995 6.220 -6.024 1.00 78.94 86 ILE A C 1
ATOM 635 O O . ILE A 1 86 ? 15.186 6.097 -5.749 1.00 78.94 86 ILE A O 1
ATOM 639 N N . PHE A 1 87 ? 13.577 6.946 -7.066 1.00 72.56 87 PHE A N 1
ATOM 640 C CA . PHE A 1 87 ? 14.525 7.538 -8.019 1.00 72.56 87 PHE A CA 1
ATOM 641 C C . PHE A 1 87 ? 15.461 8.565 -7.369 1.00 72.56 87 PHE A C 1
ATOM 643 O O . PHE A 1 87 ? 16.676 8.393 -7.491 1.00 72.56 87 PHE A O 1
ATOM 650 N N . PRO A 1 88 ? 14.964 9.574 -6.620 1.00 72.12 88 PRO A N 1
ATOM 651 C CA . PRO A 1 88 ? 15.845 10.491 -5.907 1.00 72.12 88 PRO A CA 1
ATOM 652 C C . PRO A 1 88 ? 16.804 9.761 -4.961 1.00 72.12 88 PRO A C 1
ATOM 654 O O . PRO A 1 88 ? 17.999 10.048 -4.959 1.00 72.12 88 PRO A O 1
ATOM 657 N N . LEU A 1 89 ? 16.311 8.788 -4.183 1.00 73.25 89 LEU A N 1
ATOM 658 C CA . LEU A 1 89 ? 17.141 8.044 -3.231 1.00 73.25 89 LEU A CA 1
ATOM 659 C C . LEU A 1 89 ? 18.233 7.222 -3.922 1.00 73.25 89 LEU A C 1
ATOM 661 O O . LEU A 1 89 ? 19.356 7.183 -3.427 1.00 73.25 89 LEU A O 1
ATOM 665 N N . LEU A 1 90 ? 17.934 6.597 -5.064 1.00 69.31 90 LEU A N 1
ATOM 666 C CA . LEU A 1 90 ? 18.927 5.867 -5.853 1.00 69.31 90 LEU A CA 1
ATOM 667 C C . LEU A 1 90 ? 19.989 6.807 -6.427 1.00 69.31 90 LEU A C 1
ATOM 669 O O . LEU A 1 90 ? 21.176 6.489 -6.347 1.00 69.31 90 LEU A O 1
ATOM 673 N N . ILE A 1 91 ? 19.582 7.972 -6.946 1.00 67.00 91 ILE A N 1
ATOM 674 C CA . ILE A 1 91 ? 20.512 9.004 -7.425 1.00 67.00 91 ILE A CA 1
ATOM 675 C C . ILE A 1 91 ? 21.420 9.449 -6.275 1.00 67.00 91 ILE A C 1
ATOM 677 O O . ILE A 1 91 ? 22.635 9.444 -6.432 1.00 67.00 91 ILE A O 1
ATOM 681 N N . MET A 1 92 ? 20.859 9.748 -5.100 1.00 71.00 92 MET A N 1
ATOM 682 C CA . MET A 1 92 ? 21.628 10.128 -3.910 1.00 71.00 92 MET A CA 1
ATOM 683 C C . MET A 1 92 ? 22.598 9.040 -3.450 1.00 71.00 92 MET A C 1
ATOM 685 O O . MET A 1 92 ? 23.750 9.304 -3.122 1.00 71.00 92 MET A O 1
ATOM 689 N N . ALA A 1 93 ? 22.146 7.792 -3.400 1.00 66.62 93 ALA A N 1
ATOM 690 C CA . ALA A 1 93 ? 23.006 6.696 -2.988 1.00 66.62 93 ALA A CA 1
ATOM 691 C C . ALA A 1 93 ? 24.166 6.503 -3.984 1.00 66.62 93 ALA A C 1
ATOM 693 O O . ALA A 1 93 ? 25.306 6.296 -3.567 1.00 66.62 93 ALA A O 1
ATOM 694 N N . ALA A 1 94 ? 23.908 6.662 -5.286 1.00 63.56 94 ALA A N 1
ATOM 695 C CA . ALA A 1 94 ? 24.931 6.613 -6.327 1.00 63.56 94 ALA A CA 1
ATOM 696 C C . ALA A 1 94 ? 25.892 7.820 -6.297 1.00 63.56 94 ALA A C 1
ATOM 698 O O . ALA A 1 94 ? 27.079 7.664 -6.608 1.00 63.56 94 ALA A O 1
ATOM 699 N N . THR A 1 95 ? 25.423 9.018 -5.924 1.00 67.38 95 THR A N 1
ATOM 700 C CA . THR A 1 95 ? 26.291 10.195 -5.755 1.00 67.38 95 THR A CA 1
ATOM 701 C C . THR A 1 95 ? 27.193 10.041 -4.533 1.00 67.38 95 THR A C 1
ATOM 703 O O . THR A 1 95 ? 28.400 10.253 -4.655 1.00 67.38 95 THR A O 1
ATOM 706 N N . LEU A 1 96 ? 26.649 9.587 -3.397 1.00 63.84 96 LEU A N 1
ATOM 707 C CA . LEU A 1 96 ? 27.393 9.338 -2.155 1.00 63.84 96 LEU A CA 1
ATOM 708 C C . LEU A 1 96 ? 28.387 8.174 -2.261 1.00 63.84 96 LEU A C 1
ATOM 710 O O . LEU A 1 96 ? 29.426 8.203 -1.606 1.00 63.84 96 LEU A O 1
ATOM 714 N N . ALA A 1 97 ? 28.117 7.166 -3.099 1.00 63.78 97 ALA A N 1
ATOM 715 C CA . ALA A 1 97 ? 29.032 6.042 -3.317 1.00 63.78 97 ALA A CA 1
ATOM 716 C C . ALA A 1 97 ? 30.389 6.465 -3.930 1.00 63.78 97 ALA A C 1
ATOM 718 O O . ALA A 1 97 ? 31.366 5.723 -3.822 1.00 63.78 97 ALA A O 1
ATOM 719 N N . GLY A 1 98 ? 30.476 7.659 -4.532 1.00 60.59 98 GLY A N 1
ATOM 720 C CA . GLY A 1 98 ? 31.701 8.192 -5.134 1.00 60.59 98 GLY A CA 1
ATOM 721 C C . GLY A 1 98 ? 32.033 7.570 -6.497 1.00 60.59 98 GLY A C 1
ATOM 722 O O . GLY A 1 98 ? 31.623 6.455 -6.819 1.00 60.59 98 GLY A O 1
ATOM 723 N N . ALA A 1 99 ? 32.785 8.297 -7.333 1.00 59.06 99 ALA A N 1
ATOM 724 C CA . ALA A 1 99 ? 33.028 7.929 -8.735 1.00 59.06 99 ALA A CA 1
ATOM 725 C C . ALA A 1 99 ? 33.655 6.536 -8.928 1.00 59.06 99 ALA A C 1
ATOM 727 O O . ALA A 1 99 ? 33.282 5.838 -9.870 1.00 59.06 99 ALA A O 1
ATOM 728 N N . GLN A 1 100 ? 34.529 6.108 -8.011 1.00 55.84 100 GLN A N 1
ATOM 729 C CA . GLN A 1 100 ? 35.200 4.804 -8.060 1.00 55.84 100 GLN A CA 1
ATOM 730 C C . GLN A 1 100 ? 34.279 3.604 -7.772 1.00 55.84 100 GLN A C 1
ATOM 732 O O . GLN A 1 100 ? 34.564 2.515 -8.257 1.00 55.84 100 GLN A O 1
ATOM 737 N N . LYS A 1 101 ? 33.169 3.769 -7.032 1.00 58.53 101 LYS A N 1
ATOM 738 C CA . LYS A 1 101 ? 32.277 2.650 -6.649 1.00 58.53 101 LYS A CA 1
ATOM 739 C C . LYS A 1 101 ? 30.973 2.584 -7.452 1.00 58.53 101 LYS A C 1
ATOM 741 O O . LYS A 1 101 ? 30.176 1.675 -7.241 1.00 58.53 101 LYS A O 1
ATOM 746 N N . ARG A 1 102 ? 30.751 3.494 -8.413 1.00 60.22 102 ARG A N 1
ATOM 747 C CA . ARG A 1 102 ? 29.540 3.508 -9.268 1.00 60.22 102 ARG A CA 1
ATOM 748 C C . ARG A 1 102 ? 29.384 2.245 -10.121 1.00 60.22 102 ARG A C 1
ATOM 750 O O . ARG A 1 102 ? 28.258 1.845 -10.393 1.00 60.22 102 ARG A O 1
ATOM 757 N N . ALA A 1 103 ? 30.491 1.611 -10.518 1.00 56.91 103 ALA A N 1
ATOM 758 C CA . ALA A 1 103 ? 30.464 0.337 -11.243 1.00 56.91 103 ALA A CA 1
ATOM 759 C C . ALA A 1 103 ? 29.966 -0.816 -10.350 1.00 56.91 103 ALA A C 1
ATOM 761 O O . ALA A 1 103 ? 29.023 -1.508 -10.720 1.00 56.91 103 ALA A O 1
ATOM 762 N N . GLN A 1 104 ? 30.495 -0.928 -9.126 1.00 58.72 104 GLN A N 1
ATOM 763 C CA . GLN A 1 104 ? 30.031 -1.899 -8.123 1.00 58.72 104 GLN A CA 1
ATOM 764 C C . GLN A 1 104 ? 28.601 -1.627 -7.637 1.00 58.72 104 GLN A C 1
ATOM 766 O O . GLN A 1 104 ? 27.909 -2.549 -7.221 1.00 58.72 104 GLN A O 1
ATOM 771 N N . PHE A 1 105 ? 28.133 -0.377 -7.684 1.00 59.41 105 PHE A N 1
ATOM 772 C CA . PHE A 1 105 ? 26.769 -0.016 -7.289 1.00 59.41 105 PHE A CA 1
ATOM 773 C C . PHE A 1 105 ? 25.709 -0.619 -8.229 1.00 59.41 105 PHE A C 1
ATOM 775 O O . PHE A 1 105 ? 24.662 -1.069 -7.766 1.00 59.41 105 PHE A O 1
ATOM 782 N N . GLY A 1 106 ? 25.999 -0.691 -9.536 1.00 58.97 106 GLY A N 1
ATOM 783 C CA . GLY A 1 106 ? 25.135 -1.355 -10.521 1.00 58.97 106 GLY A CA 1
ATOM 784 C C . GLY A 1 106 ? 25.003 -2.860 -10.263 1.00 58.97 106 GLY A C 1
ATOM 785 O O . GLY A 1 106 ? 23.888 -3.381 -10.215 1.00 58.97 106 GLY A O 1
ATOM 786 N N . GLU A 1 107 ? 26.125 -3.528 -9.983 1.00 58.44 107 GLU A N 1
ATOM 787 C CA . GLU A 1 107 ? 26.162 -4.945 -9.592 1.00 58.44 107 GLU A CA 1
ATOM 788 C C . GLU A 1 107 ? 25.511 -5.196 -8.222 1.00 58.44 107 GLU A C 1
ATOM 790 O O . GLU A 1 107 ? 24.812 -6.189 -8.025 1.00 58.44 107 GLU A O 1
ATOM 795 N N . ALA A 1 108 ? 25.688 -4.287 -7.257 1.00 54.12 108 ALA A N 1
ATOM 796 C CA . ALA A 1 108 ? 25.062 -4.377 -5.939 1.00 54.12 108 ALA A CA 1
ATOM 797 C C . ALA A 1 108 ? 23.529 -4.319 -6.007 1.00 54.12 108 ALA A C 1
ATOM 799 O O . ALA A 1 108 ? 22.845 -4.994 -5.233 1.00 54.12 108 ALA A O 1
ATOM 800 N N . LEU A 1 109 ? 22.990 -3.541 -6.949 1.00 58.41 109 LEU A N 1
ATOM 801 C CA . LEU A 1 109 ? 21.554 -3.417 -7.176 1.00 58.41 109 LEU A CA 1
ATOM 802 C C . LEU A 1 109 ? 20.977 -4.521 -8.075 1.00 58.41 109 LEU A C 1
ATOM 804 O O . LEU A 1 109 ? 19.758 -4.712 -8.049 1.00 58.41 109 LEU A O 1
ATOM 808 N N . GLY A 1 110 ? 21.826 -5.263 -8.798 1.00 61.34 110 GLY A N 1
ATOM 809 C CA . GLY A 1 110 ? 21.421 -6.301 -9.751 1.00 61.34 110 GLY A CA 1
ATOM 810 C C . GLY A 1 110 ? 20.760 -5.729 -11.007 1.00 61.34 110 GLY A C 1
ATOM 811 O O . GLY A 1 110 ? 19.820 -6.321 -11.529 1.00 61.34 110 GLY A O 1
ATOM 812 N N . LEU A 1 111 ? 21.177 -4.536 -11.443 1.00 65.56 111 LEU A N 1
ATOM 813 C CA . LEU A 1 111 ? 20.590 -3.872 -12.606 1.00 65.56 111 LEU A CA 1
ATOM 814 C C . LEU A 1 111 ? 21.138 -4.468 -13.915 1.00 65.56 111 LEU A C 1
ATOM 816 O O . LEU A 1 111 ? 22.340 -4.723 -13.992 1.00 65.56 111 LEU A O 1
ATOM 820 N N . PRO A 1 112 ? 20.306 -4.624 -14.963 1.00 67.31 112 PRO A N 1
ATOM 821 C CA . PRO A 1 112 ? 20.782 -4.976 -16.299 1.00 67.31 112 PRO A CA 1
ATOM 822 C C . PRO A 1 112 ? 21.844 -3.988 -16.808 1.00 67.31 112 PRO A C 1
ATOM 824 O O . PRO A 1 112 ? 21.739 -2.781 -16.575 1.00 67.31 112 PRO A O 1
ATOM 827 N N . GLU A 1 113 ? 22.836 -4.487 -17.552 1.00 67.62 113 GLU A N 1
ATOM 828 C CA . GLU A 1 113 ? 23.953 -3.704 -18.121 1.00 67.62 113 GLU A CA 1
ATOM 829 C C . GLU A 1 113 ? 23.490 -2.450 -18.887 1.00 67.62 113 GLU A C 1
ATOM 831 O O . GLU A 1 113 ? 24.100 -1.381 -18.804 1.00 67.62 113 GLU A O 1
ATOM 836 N N . THR A 1 114 ? 22.362 -2.544 -19.590 1.00 62.59 114 THR A N 1
ATOM 837 C CA . THR A 1 114 ? 21.733 -1.433 -20.320 1.00 62.59 114 THR A CA 1
ATOM 838 C C . THR A 1 114 ? 21.267 -0.311 -19.389 1.00 62.59 114 THR A C 1
ATOM 840 O O . THR A 1 114 ? 21.561 0.860 -19.637 1.00 62.59 114 THR A O 1
ATOM 843 N N . SER A 1 115 ? 20.628 -0.648 -18.268 1.00 57.34 115 SER A N 1
ATOM 844 C CA . SER A 1 115 ? 20.194 0.311 -17.243 1.00 57.34 115 SER A CA 1
ATOM 845 C C . SER A 1 115 ? 21.379 0.995 -16.557 1.00 57.34 115 SER A C 1
ATOM 847 O O . SER A 1 115 ? 21.325 2.190 -16.260 1.00 57.34 115 SER A O 1
ATOM 849 N N . VAL A 1 116 ? 22.479 0.262 -16.343 1.00 64.12 116 VAL A N 1
ATOM 850 C CA . VAL A 1 116 ? 23.718 0.814 -15.770 1.00 64.12 116 VAL A CA 1
ATOM 851 C C . VAL A 1 116 ? 24.361 1.825 -16.720 1.00 64.12 116 VAL A C 1
ATOM 853 O O . VAL A 1 116 ? 24.850 2.859 -16.260 1.00 64.12 116 VAL A O 1
ATOM 856 N N . ARG A 1 117 ? 24.339 1.570 -18.035 1.00 67.12 117 ARG A N 1
ATOM 857 C CA . ARG A 1 117 ? 24.843 2.516 -19.045 1.00 67.12 117 ARG A CA 1
ATOM 858 C C . ARG A 1 117 ? 24.031 3.808 -19.067 1.00 67.12 117 ARG A C 1
ATOM 860 O O . ARG A 1 117 ? 24.631 4.871 -18.965 1.00 67.12 117 ARG A O 1
ATOM 867 N N . LEU A 1 118 ? 22.698 3.726 -19.091 1.00 61.56 118 LEU A N 1
ATOM 868 C CA . LEU A 1 118 ? 21.818 4.905 -19.075 1.00 61.56 118 LEU A CA 1
ATOM 869 C C . LEU A 1 118 ? 21.998 5.754 -17.810 1.00 61.56 118 LEU A C 1
ATOM 871 O O . LEU A 1 118 ? 22.096 6.977 -17.888 1.00 61.56 118 LEU A O 1
ATOM 875 N N . LEU A 1 119 ? 22.114 5.108 -16.646 1.00 61.62 119 LEU A N 1
ATOM 876 C CA . LEU A 1 119 ? 22.401 5.794 -15.387 1.00 61.62 119 LEU A CA 1
ATOM 877 C C . LEU A 1 119 ? 23.767 6.496 -15.427 1.00 61.62 119 LEU A C 1
ATOM 879 O O . LEU A 1 119 ? 23.907 7.621 -14.956 1.00 61.62 119 LEU A O 1
ATOM 883 N N . ARG A 1 120 ? 24.787 5.842 -15.991 1.00 65.75 120 ARG A N 1
ATOM 884 C CA . ARG A 1 120 ? 26.144 6.394 -16.089 1.00 65.75 120 ARG A CA 1
ATOM 885 C C . ARG A 1 120 ? 26.205 7.577 -17.059 1.00 65.75 120 ARG A C 1
ATOM 887 O O . ARG A 1 120 ? 26.893 8.546 -16.750 1.00 65.75 120 ARG A O 1
ATOM 894 N N . GLU A 1 121 ? 25.473 7.515 -18.168 1.00 67.00 121 GLU A N 1
ATOM 895 C CA . GLU A 1 121 ? 25.344 8.596 -19.153 1.00 67.00 121 GLU A CA 1
ATOM 896 C C . GLU A 1 121 ? 24.636 9.815 -18.540 1.00 67.00 121 GLU A C 1
ATOM 898 O O . GLU A 1 121 ? 25.164 10.926 -18.575 1.00 67.00 121 GLU A O 1
ATOM 903 N N . ALA A 1 122 ? 23.507 9.588 -17.854 1.00 59.47 122 ALA A N 1
ATOM 904 C CA . ALA A 1 122 ? 22.764 10.633 -17.151 1.00 59.47 122 ALA A CA 1
ATOM 905 C C . ALA A 1 122 ? 23.611 11.328 -16.069 1.00 59.47 122 ALA A C 1
ATOM 907 O O . ALA A 1 122 ? 23.563 12.549 -15.935 1.00 59.47 122 ALA A O 1
ATOM 908 N N . LEU A 1 123 ? 24.428 10.564 -15.328 1.00 61.19 123 LEU A N 1
ATOM 909 C CA . LEU A 1 123 ? 25.293 11.083 -14.261 1.00 61.19 123 LEU A CA 1
ATOM 910 C C . LEU A 1 123 ? 26.570 11.769 -14.772 1.00 61.19 123 LEU A C 1
ATOM 912 O O . LEU A 1 123 ? 27.130 12.608 -14.064 1.00 61.19 123 LEU A O 1
ATOM 916 N N . ARG A 1 124 ? 27.061 11.429 -15.972 1.00 62.84 124 ARG A N 1
ATOM 917 C CA . ARG A 1 124 ? 28.244 12.069 -16.579 1.00 62.84 124 ARG A CA 1
ATOM 918 C C . ARG A 1 124 ? 27.981 13.526 -16.966 1.00 62.84 124 ARG A C 1
ATOM 920 O O . ARG A 1 124 ? 28.883 14.344 -16.823 1.00 62.84 124 ARG A O 1
ATOM 927 N N . GLY A 1 125 ? 26.755 13.860 -17.373 1.00 55.53 125 GLY A N 1
ATOM 928 C CA . GLY A 1 125 ? 26.340 15.242 -17.648 1.00 55.53 125 GLY A CA 1
ATOM 929 C C . GLY A 1 125 ? 26.112 16.103 -16.395 1.00 55.53 125 GLY A C 1
ATOM 930 O O . GLY A 1 125 ? 26.024 17.322 -16.495 1.00 55.53 125 GLY A O 1
ATOM 931 N N . SER A 1 126 ? 26.038 15.505 -15.199 1.00 53.34 126 SER A N 1
ATOM 932 C CA . SER A 1 126 ? 25.651 16.181 -13.944 1.00 53.34 126 SER A CA 1
ATOM 933 C C . SER A 1 126 ? 26.821 16.816 -13.168 1.00 53.34 126 SER A C 1
ATOM 935 O O . SER A 1 126 ? 26.766 16.919 -11.944 1.00 53.34 126 SER A O 1
ATOM 937 N N . GLY A 1 127 ? 27.899 17.220 -13.847 1.00 47.41 127 GLY A N 1
ATOM 938 C CA . GLY A 1 127 ? 29.164 17.662 -13.238 1.00 47.41 127 GLY A CA 1
ATOM 939 C C . GLY A 1 127 ? 29.142 18.967 -12.422 1.00 47.41 127 GLY A C 1
ATOM 940 O O . GLY A 1 127 ? 30.201 19.393 -11.968 1.00 47.41 127 GLY A O 1
ATOM 941 N N . SER A 1 128 ? 27.991 19.616 -12.208 1.00 50.75 128 SER A N 1
ATOM 942 C CA . SER A 1 128 ? 27.898 20.836 -11.396 1.00 50.75 128 SER A CA 1
ATOM 943 C C . SER A 1 128 ? 27.458 20.535 -9.956 1.00 50.75 128 SER A C 1
ATOM 945 O O . SER A 1 128 ? 26.490 19.814 -9.703 1.00 50.75 128 SER A O 1
ATOM 947 N N . SER A 1 129 ? 28.150 21.133 -8.981 1.00 56.78 129 SER A N 1
ATOM 948 C CA . SER A 1 129 ? 27.831 21.075 -7.542 1.00 56.78 129 SER A CA 1
ATOM 949 C C . SER A 1 129 ? 26.373 21.453 -7.224 1.00 56.78 129 SER A C 1
ATOM 951 O O . SER A 1 129 ? 25.800 20.963 -6.250 1.00 56.78 129 SER A O 1
ATOM 953 N N . THR A 1 130 ? 25.736 22.248 -8.087 1.00 52.47 130 THR A N 1
ATOM 954 C CA . THR A 1 130 ? 24.327 22.652 -8.014 1.00 52.47 130 THR A CA 1
ATOM 955 C C . THR A 1 130 ? 23.356 21.474 -8.128 1.00 52.47 130 THR A C 1
ATOM 957 O O . THR A 1 130 ? 22.377 21.426 -7.382 1.00 52.47 130 THR A O 1
ATOM 960 N N . PHE A 1 131 ? 23.628 20.482 -8.988 1.00 54.50 131 PHE A N 1
ATOM 961 C CA . PHE A 1 131 ? 22.765 19.298 -9.107 1.00 54.50 131 PHE A CA 1
ATOM 962 C C . PHE A 1 131 ? 22.859 18.405 -7.860 1.00 54.50 131 PHE A C 1
ATOM 964 O O . PHE A 1 131 ? 21.866 17.816 -7.438 1.00 54.50 131 PHE A O 1
ATOM 971 N N . GLY A 1 132 ? 24.027 18.374 -7.207 1.00 66.50 132 GLY A N 1
ATOM 972 C CA . GLY A 1 132 ? 24.220 17.692 -5.926 1.00 66.50 132 GLY A CA 1
ATOM 973 C C . GLY A 1 132 ? 23.385 18.307 -4.802 1.00 66.50 132 GLY A C 1
ATOM 974 O O . GLY A 1 132 ? 22.707 17.579 -4.079 1.00 66.50 132 GLY A O 1
ATOM 975 N N . VAL A 1 133 ? 23.370 19.640 -4.684 1.00 69.19 133 VAL A N 1
ATOM 976 C CA . VAL A 1 133 ? 22.581 20.349 -3.658 1.00 69.19 133 VAL A CA 1
ATOM 977 C C . VAL A 1 133 ? 21.079 20.218 -3.920 1.00 69.19 133 VAL A C 1
ATOM 979 O O . VAL A 1 133 ? 20.334 19.827 -3.022 1.00 69.19 133 VAL A O 1
ATOM 982 N N . VAL A 1 134 ? 20.624 20.472 -5.152 1.00 70.06 134 VAL A N 1
ATOM 983 C CA . VAL A 1 134 ? 19.200 20.372 -5.521 1.00 70.06 134 VAL A CA 1
ATOM 984 C C . VAL A 1 134 ? 18.701 18.929 -5.417 1.00 70.06 134 VAL A C 1
ATOM 986 O O . VAL A 1 134 ? 17.660 18.684 -4.811 1.00 70.06 134 VAL A O 1
ATOM 989 N N . GLY A 1 135 ? 19.471 17.954 -5.909 1.00 69.38 135 GLY A N 1
ATOM 990 C CA . GLY A 1 135 ? 19.168 16.531 -5.752 1.00 69.38 135 GLY A CA 1
ATOM 991 C C . GLY A 1 135 ? 19.088 16.113 -4.282 1.00 69.38 135 GLY A C 1
ATOM 992 O O . GLY A 1 135 ? 18.184 15.371 -3.904 1.00 69.38 135 GLY A O 1
ATOM 993 N N . SER A 1 136 ? 19.956 16.662 -3.424 1.00 71.94 136 SER A N 1
ATOM 994 C CA . SER A 1 136 ? 19.903 16.430 -1.975 1.00 71.94 136 SER A CA 1
ATOM 995 C C . SER A 1 136 ? 18.646 16.978 -1.321 1.00 71.94 136 SER A C 1
ATOM 997 O O . SER A 1 136 ? 18.025 16.286 -0.513 1.00 71.94 136 SER A O 1
ATOM 999 N N . LEU A 1 137 ? 18.222 18.179 -1.704 1.00 78.25 137 LEU A N 1
ATOM 1000 C CA . LEU A 1 137 ? 16.980 18.767 -1.210 1.00 78.25 137 LEU A CA 1
ATOM 1001 C C . LEU A 1 137 ? 15.751 17.974 -1.675 1.00 78.25 137 LEU A C 1
ATOM 1003 O O . LEU A 1 137 ? 14.871 17.691 -0.862 1.00 78.25 137 LEU A O 1
ATOM 1007 N N . ILE A 1 138 ? 15.713 17.547 -2.943 1.00 77.50 138 ILE A N 1
ATOM 1008 C CA . ILE A 1 138 ? 14.629 16.713 -3.492 1.00 77.50 138 ILE A CA 1
ATOM 1009 C C . ILE A 1 138 ? 14.536 15.379 -2.743 1.00 77.50 138 ILE A C 1
ATOM 1011 O O . ILE A 1 138 ? 13.440 14.921 -2.409 1.00 77.50 138 ILE A O 1
ATOM 1015 N N . VAL A 1 139 ? 15.678 14.768 -2.432 1.00 77.12 139 VAL A N 1
ATOM 1016 C CA . VAL A 1 139 ? 15.748 13.521 -1.663 1.00 77.12 139 VAL A CA 1
ATOM 1017 C C . VAL A 1 139 ? 15.213 13.714 -0.255 1.00 77.12 139 VAL A C 1
ATOM 1019 O O . VAL A 1 139 ? 14.362 12.936 0.172 1.00 77.12 139 VAL A O 1
ATOM 1022 N N . LEU A 1 140 ? 15.659 14.757 0.450 1.00 76.94 140 LEU A N 1
ATOM 1023 C CA . LEU A 1 140 ? 15.183 15.071 1.798 1.00 76.94 140 LEU A CA 1
ATOM 1024 C C . LEU A 1 140 ? 13.672 15.336 1.810 1.00 76.94 140 LEU A C 1
ATOM 1026 O O . LEU A 1 140 ? 12.963 14.828 2.684 1.00 76.94 140 LEU A O 1
ATOM 1030 N N . LEU A 1 141 ? 13.153 16.068 0.821 1.00 78.00 141 LEU A N 1
ATOM 1031 C CA . LEU A 1 141 ? 11.724 16.351 0.696 1.00 78.00 141 LEU A CA 1
ATOM 1032 C C . LEU A 1 141 ? 10.907 15.067 0.459 1.00 78.00 141 LEU A C 1
ATOM 1034 O O . LEU A 1 141 ? 9.903 14.841 1.142 1.00 78.00 141 LEU A O 1
ATOM 1038 N N . SER A 1 142 ? 11.366 14.202 -0.450 1.00 80.75 142 SER A N 1
ATOM 1039 C CA . SER A 1 142 ? 10.699 12.937 -0.808 1.00 80.75 142 SER A CA 1
ATOM 1040 C C . SER A 1 142 ? 10.716 11.942 0.356 1.00 80.75 142 SER A C 1
ATOM 1042 O O . SER A 1 142 ? 9.676 11.428 0.775 1.00 80.75 142 SER A O 1
ATOM 1044 N N . ALA A 1 143 ? 11.880 11.785 0.990 1.00 77.69 143 ALA A N 1
ATOM 1045 C CA . ALA A 1 143 ? 12.065 11.031 2.225 1.00 77.69 143 ALA A CA 1
ATOM 1046 C C . ALA A 1 143 ? 11.111 11.475 3.347 1.00 77.69 143 ALA A C 1
ATOM 1048 O O . ALA A 1 143 ? 10.540 10.650 4.075 1.00 77.69 143 ALA A O 1
ATOM 1049 N N . THR A 1 144 ? 10.912 12.787 3.482 1.00 81.31 144 THR A N 1
ATOM 1050 C CA . THR A 1 144 ? 9.992 13.365 4.466 1.00 81.31 144 THR A CA 1
ATOM 1051 C C . THR A 1 144 ? 8.536 13.048 4.112 1.00 81.31 144 THR A C 1
ATOM 1053 O O . THR A 1 144 ? 7.727 12.787 5.005 1.00 81.31 144 THR A O 1
ATOM 1056 N N . GLY A 1 145 ? 8.179 13.033 2.823 1.00 83.25 145 GLY A N 1
ATOM 1057 C CA . GLY A 1 145 ? 6.870 12.593 2.327 1.00 83.25 145 GLY A CA 1
ATOM 1058 C C . GLY A 1 145 ? 6.535 11.161 2.752 1.00 83.25 145 GLY A C 1
ATOM 1059 O O . GLY A 1 145 ? 5.530 10.941 3.440 1.00 83.25 145 GLY A O 1
ATOM 1060 N N . LEU A 1 146 ? 7.431 10.217 2.447 1.00 86.38 146 LEU A N 1
ATOM 1061 C CA . LEU A 1 146 ? 7.288 8.804 2.809 1.00 86.38 146 LEU A CA 1
ATOM 1062 C C . LEU A 1 146 ? 7.223 8.600 4.327 1.00 86.38 146 LEU A C 1
ATOM 1064 O O . LEU A 1 146 ? 6.322 7.927 4.833 1.00 86.38 146 LEU A O 1
ATOM 1068 N N . THR A 1 147 ? 8.124 9.240 5.076 1.00 85.56 147 THR A N 1
ATOM 1069 C CA . THR A 1 147 ? 8.134 9.127 6.539 1.00 85.56 147 THR A CA 1
ATOM 1070 C C . THR A 1 147 ? 6.836 9.660 7.148 1.00 85.56 147 THR A C 1
ATOM 1072 O O . THR A 1 147 ? 6.250 9.019 8.020 1.00 85.56 147 THR A O 1
ATOM 1075 N N . ARG A 1 148 ? 6.320 10.802 6.667 1.00 82.38 148 ARG A N 1
ATOM 1076 C CA . ARG A 1 148 ? 5.035 11.350 7.134 1.00 82.38 148 ARG A CA 1
ATOM 1077 C C . ARG A 1 148 ? 3.867 10.415 6.825 1.00 82.38 148 ARG A C 1
ATOM 1079 O O . ARG A 1 148 ? 2.989 10.267 7.676 1.00 82.38 148 ARG A O 1
ATOM 1086 N N . ALA A 1 149 ? 3.849 9.784 5.651 1.00 85.19 149 ALA A N 1
ATOM 1087 C CA . ALA A 1 149 ? 2.829 8.796 5.302 1.00 85.19 149 ALA A CA 1
ATOM 1088 C C . ALA A 1 149 ? 2.854 7.596 6.264 1.00 85.19 149 ALA A C 1
ATOM 1090 O O . ALA A 1 149 ? 1.810 7.237 6.812 1.00 85.19 149 ALA A O 1
ATOM 1091 N N . LEU A 1 150 ? 4.042 7.060 6.563 1.00 88.81 150 LEU A N 1
ATOM 1092 C CA . LEU A 1 150 ? 4.223 5.963 7.519 1.00 88.81 150 LEU A CA 1
ATOM 1093 C C . LEU A 1 150 ? 3.787 6.348 8.939 1.00 88.81 150 LEU A C 1
ATOM 1095 O O . LEU A 1 150 ? 3.033 5.609 9.570 1.00 88.81 150 LEU A O 1
ATOM 1099 N N . VAL A 1 151 ? 4.187 7.524 9.438 1.00 86.69 151 VAL A N 1
ATOM 1100 C CA . VAL A 1 151 ? 3.758 8.019 10.759 1.00 86.69 151 VAL A CA 1
ATOM 1101 C C . VAL A 1 151 ? 2.235 8.113 10.839 1.00 86.69 151 VAL A C 1
ATOM 1103 O O . VAL A 1 151 ? 1.644 7.649 11.815 1.00 86.69 151 VAL A O 1
ATOM 1106 N N . ARG A 1 152 ? 1.581 8.698 9.825 1.00 83.06 152 ARG A N 1
ATOM 1107 C CA . ARG A 1 152 ? 0.114 8.806 9.791 1.00 83.06 152 ARG A CA 1
ATOM 1108 C C . ARG A 1 152 ? -0.549 7.433 9.790 1.00 83.06 152 ARG A C 1
ATOM 1110 O O . ARG A 1 152 ? -1.528 7.246 10.509 1.00 83.06 152 ARG A O 1
ATOM 1117 N N . ALA A 1 153 ? -0.009 6.483 9.032 1.00 87.56 153 ALA A N 1
ATOM 1118 C CA . ALA A 1 153 ? -0.554 5.137 8.964 1.00 87.56 153 ALA A CA 1
ATOM 1119 C C . ALA A 1 153 ? -0.435 4.397 10.303 1.00 87.56 153 ALA A C 1
ATOM 1121 O O . ALA A 1 153 ? -1.442 3.925 10.821 1.00 87.56 153 ALA A O 1
ATOM 1122 N N . TYR A 1 154 ? 0.746 4.384 10.927 1.00 89.75 154 TYR A N 1
ATOM 1123 C CA . TYR A 1 154 ? 0.945 3.728 12.224 1.00 89.75 154 TYR A CA 1
ATOM 1124 C C . TYR A 1 154 ? 0.143 4.374 13.359 1.00 89.75 154 TYR A C 1
ATOM 1126 O O . TYR A 1 154 ? -0.400 3.667 14.206 1.00 89.75 154 TYR A O 1
ATOM 1134 N N . ARG A 1 155 ? 0.011 5.708 13.374 1.00 87.81 155 ARG A N 1
ATOM 1135 C CA . ARG A 1 155 ? -0.850 6.399 14.351 1.00 87.81 155 ARG A CA 1
ATOM 1136 C C . ARG A 1 155 ? -2.313 6.002 14.193 1.00 87.81 155 ARG A C 1
ATOM 1138 O O . ARG A 1 155 ? -2.987 5.799 15.197 1.00 87.81 155 ARG A O 1
ATOM 1145 N N . ALA A 1 156 ? -2.792 5.878 12.958 1.00 83.69 156 ALA A N 1
ATOM 1146 C CA . ALA A 1 156 ? -4.158 5.447 12.701 1.00 83.69 156 ALA A CA 1
ATOM 1147 C C . ALA A 1 156 ? -4.378 3.976 13.079 1.00 83.69 156 ALA A C 1
ATOM 1149 O O . ALA A 1 156 ? -5.385 3.655 13.703 1.00 83.69 156 ALA A O 1
ATOM 1150 N N . VAL A 1 157 ? -3.415 3.103 12.762 1.00 87.56 157 VAL A N 1
ATOM 1151 C CA . VAL A 1 157 ? -3.486 1.670 13.070 1.00 87.56 157 VAL A CA 1
ATOM 1152 C C . VAL A 1 157 ? -3.407 1.403 14.568 1.00 87.56 157 VAL A C 1
ATOM 1154 O O . VAL A 1 157 ? -4.166 0.584 15.052 1.00 87.56 157 VAL A O 1
ATOM 1157 N N . TRP A 1 158 ? -2.543 2.073 15.336 1.00 89.38 158 TRP A N 1
ATOM 1158 C CA . TRP A 1 158 ? -2.422 1.816 16.782 1.00 89.38 158 TRP A CA 1
ATOM 1159 C C . TRP A 1 158 ? -3.194 2.795 17.665 1.00 89.38 158 TRP A C 1
ATOM 1161 O O . TRP A 1 158 ? -3.179 2.652 18.888 1.00 89.38 158 TRP A O 1
ATOM 1171 N N . SER A 1 159 ? -3.891 3.769 17.073 1.00 81.25 159 SER A N 1
ATOM 1172 C CA . SER A 1 159 ? -4.616 4.844 17.772 1.00 81.25 159 SER A CA 1
ATOM 1173 C C . SER A 1 159 ? -3.763 5.613 18.795 1.00 81.25 159 SER A C 1
ATOM 1175 O O . SER A 1 159 ? -4.267 6.134 19.786 1.00 81.25 159 SER A O 1
ATOM 1177 N N . VAL A 1 160 ? -2.451 5.688 18.559 1.00 82.12 160 VAL A N 1
ATOM 1178 C CA . VAL A 1 160 ? -1.502 6.353 19.458 1.00 82.12 160 VAL A CA 1
ATOM 1179 C C . VAL A 1 160 ? -1.339 7.813 19.050 1.00 82.12 160 VAL A C 1
ATOM 1181 O O . VAL A 1 160 ? -1.021 8.127 17.900 1.00 82.12 160 VAL A O 1
ATOM 1184 N N . ARG A 1 161 ? -1.491 8.723 20.016 1.00 73.50 161 ARG A N 1
ATOM 1185 C CA . ARG A 1 161 ? -1.112 10.131 19.860 1.00 73.50 161 ARG A CA 1
ATOM 1186 C C . ARG A 1 161 ? 0.372 10.274 20.184 1.00 73.50 161 ARG A C 1
ATOM 1188 O O . ARG A 1 161 ? 0.822 9.828 21.231 1.00 73.50 161 ARG A O 1
ATOM 1195 N N . THR A 1 162 ? 1.139 10.912 19.308 1.00 65.25 162 THR A N 1
ATOM 1196 C CA . THR A 1 162 ? 2.536 11.264 19.609 1.00 65.25 162 THR A CA 1
ATOM 1197 C C . THR A 1 162 ? 2.639 12.771 19.817 1.00 65.25 162 THR A C 1
ATOM 1199 O O . THR A 1 162 ? 2.185 13.519 18.952 1.00 65.25 162 THR A O 1
ATOM 1202 N N . GLY A 1 163 ? 3.271 13.210 20.902 1.00 55.41 163 GLY A N 1
ATOM 1203 C CA . GLY A 1 163 ? 3.443 14.630 21.237 1.00 55.41 163 GLY A CA 1
ATOM 1204 C C . GLY A 1 163 ? 4.753 15.264 20.759 1.00 55.41 163 GLY A C 1
ATOM 1205 O O . GLY A 1 163 ? 5.145 16.287 21.298 1.00 55.41 163 GLY A O 1
ATOM 1206 N N . ILE A 1 164 ? 5.475 14.655 19.812 1.00 58.22 164 ILE A N 1
ATOM 1207 C CA . ILE A 1 164 ? 6.830 15.107 19.462 1.00 58.22 164 ILE A CA 1
ATOM 1208 C C . ILE A 1 164 ? 6.764 16.126 18.323 1.00 58.22 164 ILE A C 1
ATOM 1210 O O . ILE A 1 164 ? 6.427 15.778 17.189 1.00 58.22 164 ILE A O 1
ATOM 1214 N N . THR A 1 165 ? 7.118 17.367 18.637 1.00 59.59 165 THR A N 1
ATOM 1215 C CA . THR A 1 165 ? 7.296 18.490 17.710 1.00 59.59 165 THR A CA 1
ATOM 1216 C C . THR A 1 165 ? 8.753 18.982 17.765 1.00 59.59 165 THR A C 1
ATOM 1218 O O . THR A 1 165 ? 9.471 18.713 18.728 1.00 59.59 165 THR A O 1
ATOM 1221 N N . GLY A 1 166 ? 9.227 19.659 16.713 1.00 67.31 166 GLY A N 1
ATOM 1222 C CA . GLY A 1 166 ? 10.558 20.291 16.690 1.00 67.31 166 GLY A CA 1
ATOM 1223 C C . GLY A 1 166 ? 11.720 19.429 16.146 1.00 67.31 166 GLY A C 1
ATOM 1224 O O . GLY A 1 166 ? 11.482 18.439 15.449 1.00 67.31 166 GLY A O 1
ATOM 1225 N N . PRO A 1 167 ? 12.988 19.788 16.444 1.00 63.72 167 PRO A N 1
ATOM 1226 C CA . PRO A 1 167 ? 14.198 19.201 15.834 1.00 63.72 167 PRO A CA 1
ATOM 1227 C C . PRO A 1 167 ? 14.352 17.688 16.044 1.00 63.72 167 PRO A C 1
ATOM 1229 O O . PRO A 1 167 ? 14.867 16.973 15.182 1.00 63.72 167 PRO A O 1
ATOM 1232 N N . ALA A 1 168 ? 13.842 17.174 17.166 1.00 66.62 168 ALA A N 1
ATOM 1233 C CA . ALA A 1 168 ? 13.825 15.746 17.469 1.00 66.62 168 ALA A CA 1
ATOM 1234 C C . ALA A 1 168 ? 12.939 14.939 16.499 1.00 66.62 168 ALA A C 1
ATOM 1236 O O . ALA A 1 168 ? 13.205 13.762 16.253 1.00 66.62 168 ALA A O 1
ATOM 1237 N N . ALA A 1 169 ? 11.902 15.550 15.911 1.00 67.81 169 ALA A N 1
ATOM 1238 C CA . ALA A 1 169 ? 11.096 14.909 14.874 1.00 67.81 169 ALA A CA 1
ATOM 1239 C C . ALA A 1 169 ? 11.883 14.779 13.560 1.00 67.81 169 ALA A C 1
ATOM 1241 O O . ALA A 1 169 ? 11.844 13.724 12.927 1.00 67.81 169 ALA A O 1
ATOM 1242 N N . THR A 1 170 ? 12.651 15.810 13.194 1.00 67.94 170 THR A N 1
ATOM 1243 C CA . THR A 1 170 ? 13.498 15.830 11.991 1.00 67.94 170 THR A CA 1
ATOM 1244 C C . THR A 1 170 ? 14.618 14.787 12.066 1.00 67.94 170 THR A C 1
ATOM 1246 O O . THR A 1 170 ? 14.819 14.030 11.117 1.00 67.94 170 THR A O 1
ATOM 1249 N N . GLY A 1 171 ? 15.293 14.654 13.216 1.00 68.94 171 GLY A N 1
ATOM 1250 C CA . GLY A 1 171 ? 16.346 13.642 13.402 1.00 68.94 171 GLY A CA 1
ATOM 1251 C C . GLY A 1 171 ? 15.847 12.201 13.222 1.00 68.94 171 GLY A C 1
ATOM 1252 O O . GLY A 1 171 ? 16.524 11.358 12.634 1.00 68.94 171 GLY A O 1
ATOM 1253 N N . ARG A 1 172 ? 14.610 11.917 13.640 1.00 76.06 172 ARG A N 1
ATOM 1254 C CA . ARG A 1 172 ? 13.978 10.600 13.457 1.00 76.06 172 ARG A CA 1
ATOM 1255 C C . ARG A 1 172 ? 13.557 10.330 12.017 1.00 76.06 172 ARG A C 1
ATOM 1257 O O . ARG A 1 172 ? 13.575 9.176 11.587 1.00 76.06 172 ARG A O 1
ATOM 1264 N N . GLN A 1 173 ? 13.193 11.371 11.270 1.00 74.69 173 GLN A N 1
ATOM 1265 C CA . GLN A 1 173 ? 12.891 11.248 9.844 1.00 74.69 173 GLN A CA 1
ATOM 1266 C C . GLN A 1 173 ? 14.132 10.830 9.064 1.00 74.69 173 GLN A C 1
ATOM 1268 O O . GLN A 1 173 ? 14.071 9.864 8.309 1.00 74.69 173 GLN A O 1
ATOM 1273 N N . LEU A 1 174 ? 15.274 11.468 9.330 1.00 73.75 174 LEU A N 1
ATOM 1274 C CA . LEU A 1 174 ? 16.543 11.078 8.721 1.00 73.75 174 LEU A CA 1
ATOM 1275 C C . LEU A 1 174 ? 16.931 9.642 9.104 1.00 73.75 174 LEU A C 1
ATOM 1277 O O . LEU A 1 174 ? 17.252 8.837 8.233 1.00 73.75 174 LEU A O 1
ATOM 1281 N N . GLY A 1 175 ? 16.796 9.283 10.385 1.00 75.88 175 GLY A N 1
ATOM 1282 C CA . GLY A 1 175 ? 17.014 7.908 10.837 1.00 75.88 175 GLY A CA 1
ATOM 1283 C C . GLY A 1 175 ? 16.122 6.888 10.117 1.00 75.88 175 GLY A C 1
ATOM 1284 O O . GLY A 1 175 ? 16.573 5.789 9.811 1.00 75.88 175 GLY A O 1
ATOM 1285 N N . THR A 1 176 ? 14.866 7.236 9.820 1.00 78.81 176 THR A N 1
ATOM 1286 C CA . THR A 1 176 ? 13.920 6.340 9.126 1.00 78.81 176 THR A CA 1
ATOM 1287 C C . THR A 1 176 ? 14.381 6.032 7.708 1.00 78.81 176 THR A C 1
ATOM 1289 O O . THR A 1 176 ? 14.340 4.879 7.285 1.00 78.81 176 THR A O 1
ATOM 1292 N N . VAL A 1 177 ? 14.864 7.047 6.992 1.00 73.75 177 VAL A N 1
ATOM 1293 C CA . VAL A 1 177 ? 15.437 6.882 5.650 1.00 73.75 177 VAL A CA 1
ATOM 1294 C C . VAL A 1 177 ? 16.659 5.981 5.706 1.00 73.75 177 VAL A C 1
ATOM 1296 O O . VAL A 1 177 ? 16.773 5.056 4.910 1.00 73.75 177 VAL A O 1
ATOM 1299 N N . VAL A 1 178 ? 17.541 6.216 6.678 1.00 73.56 178 VAL A N 1
ATOM 1300 C CA . VAL A 1 178 ? 18.742 5.405 6.887 1.00 73.56 178 VAL A CA 1
ATOM 1301 C C . VAL A 1 178 ? 18.363 3.943 7.132 1.00 73.56 178 VAL A C 1
ATOM 1303 O O . VAL A 1 178 ? 18.867 3.069 6.435 1.00 73.56 178 VAL A O 1
ATOM 1306 N N . VAL A 1 179 ? 17.417 3.662 8.033 1.00 81.25 179 VAL A N 1
ATOM 1307 C CA . VAL A 1 179 ? 16.922 2.294 8.278 1.00 81.25 179 VAL A CA 1
ATOM 1308 C C . VAL A 1 179 ? 16.311 1.672 7.022 1.00 81.25 179 VAL A C 1
ATOM 1310 O O . VAL A 1 179 ? 16.560 0.500 6.759 1.00 81.25 179 VAL A O 1
ATOM 1313 N N . LEU A 1 180 ? 15.552 2.428 6.226 1.00 77.81 180 LEU A N 1
ATOM 1314 C CA . LEU A 1 180 ? 14.974 1.931 4.975 1.00 77.81 180 LEU A CA 1
ATOM 1315 C C . LEU A 1 180 ? 16.063 1.556 3.956 1.00 77.81 180 LEU A C 1
ATOM 1317 O O . LEU A 1 180 ? 15.992 0.494 3.342 1.00 77.81 180 LEU A O 1
ATOM 1321 N N . VAL A 1 181 ? 17.093 2.394 3.812 1.00 72.56 181 VAL A N 1
ATOM 1322 C CA . VAL A 1 181 ? 18.241 2.127 2.933 1.00 72.56 181 VAL A CA 1
ATOM 1323 C C . VAL A 1 181 ? 19.024 0.907 3.423 1.00 72.56 181 VAL A C 1
ATOM 1325 O O . VAL A 1 181 ? 19.267 -0.013 2.643 1.00 72.56 181 VAL A O 1
ATOM 1328 N N . PHE A 1 182 ? 19.361 0.847 4.715 1.00 76.50 182 PHE A N 1
ATOM 1329 C CA . PHE A 1 182 ? 20.051 -0.304 5.307 1.00 76.50 182 PHE A CA 1
ATOM 1330 C C . PHE A 1 182 ? 19.232 -1.590 5.208 1.00 76.50 182 PHE A C 1
ATOM 1332 O O . PHE A 1 182 ? 19.811 -2.650 5.009 1.00 76.50 182 PHE A O 1
ATOM 1339 N N . PHE A 1 183 ? 17.904 -1.517 5.295 1.00 82.50 183 PHE A N 1
ATOM 1340 C CA . PHE A 1 183 ? 17.029 -2.665 5.089 1.00 82.50 183 PHE A CA 1
ATOM 1341 C C . PHE A 1 183 ? 17.117 -3.197 3.653 1.00 82.50 183 PHE A C 1
ATOM 1343 O O . PHE A 1 183 ? 17.325 -4.394 3.460 1.00 82.50 183 PHE A O 1
ATOM 1350 N N . VAL A 1 184 ? 17.027 -2.321 2.645 1.00 71.81 184 VAL A N 1
ATOM 1351 C CA . VAL A 1 184 ? 17.138 -2.722 1.231 1.00 71.81 184 VAL A CA 1
ATOM 1352 C C . VAL A 1 184 ? 18.508 -3.339 0.941 1.00 71.81 184 VAL A C 1
ATOM 1354 O O . VAL A 1 184 ? 18.581 -4.395 0.315 1.00 71.81 184 VAL A O 1
ATOM 1357 N N . VAL A 1 185 ? 19.588 -2.723 1.429 1.00 70.19 185 VAL A N 1
ATOM 1358 C CA . VAL A 1 185 ? 20.959 -3.229 1.246 1.00 70.19 185 VAL A CA 1
ATOM 1359 C C . VAL A 1 185 ? 21.178 -4.533 2.020 1.00 70.19 185 VAL A C 1
ATOM 1361 O O . VAL A 1 185 ? 21.695 -5.504 1.469 1.00 70.19 185 VAL A O 1
ATOM 1364 N N . GLY A 1 186 ? 20.741 -4.583 3.278 1.00 73.50 186 GLY A N 1
ATOM 1365 C CA . GLY A 1 186 ? 20.879 -5.740 4.157 1.00 73.50 186 GLY A CA 1
ATOM 1366 C C . GLY A 1 186 ? 20.155 -6.968 3.616 1.00 73.50 186 GLY A C 1
ATOM 1367 O O . GLY A 1 186 ? 20.740 -8.046 3.581 1.00 73.50 186 GLY A O 1
ATOM 1368 N N . ALA A 1 187 ? 18.934 -6.806 3.096 1.00 73.44 187 ALA A N 1
ATOM 1369 C CA . ALA A 1 187 ? 18.180 -7.903 2.490 1.00 73.44 187 ALA A CA 1
ATOM 1370 C C . ALA A 1 187 ? 18.902 -8.526 1.278 1.00 73.44 187 ALA A C 1
ATOM 1372 O O . ALA A 1 187 ? 18.810 -9.733 1.075 1.00 73.44 187 ALA A O 1
ATOM 1373 N N . ARG A 1 188 ? 19.646 -7.732 0.492 1.00 73.56 188 ARG A N 1
ATOM 1374 C CA . ARG A 1 188 ? 20.467 -8.234 -0.629 1.00 73.56 188 ARG A CA 1
ATOM 1375 C C . ARG A 1 188 ? 21.757 -8.894 -0.158 1.00 73.56 188 ARG A C 1
ATOM 1377 O O . ARG A 1 188 ? 22.213 -9.855 -0.767 1.00 73.56 188 ARG A O 1
ATOM 1384 N N . PHE A 1 189 ? 22.350 -8.376 0.913 1.00 76.25 189 PHE A N 1
ATOM 1385 C CA . PHE A 1 189 ? 23.558 -8.948 1.495 1.00 76.25 189 PHE A CA 1
ATOM 1386 C C . PHE A 1 189 ? 23.296 -10.324 2.121 1.00 76.25 189 PHE A C 1
ATOM 1388 O O . PHE A 1 189 ? 24.101 -11.234 1.947 1.00 76.25 189 PHE A O 1
ATOM 1395 N N . VAL A 1 190 ? 22.149 -10.494 2.788 1.00 79.19 190 VAL A N 1
ATOM 1396 C CA . VAL A 1 190 ? 21.737 -11.772 3.390 1.00 79.19 190 VAL A CA 1
ATOM 1397 C C . VAL A 1 190 ? 21.656 -12.878 2.347 1.00 79.19 190 VAL A C 1
ATOM 1399 O O . VAL A 1 190 ? 22.224 -13.941 2.567 1.00 79.19 190 VAL A O 1
ATOM 1402 N N . ASP A 1 191 ? 21.035 -12.598 1.201 1.00 70.31 191 ASP A N 1
ATOM 1403 C CA . ASP A 1 191 ? 20.883 -13.565 0.110 1.00 70.31 191 ASP A CA 1
ATOM 1404 C C . ASP A 1 191 ? 22.244 -14.095 -0.380 1.00 70.31 191 ASP A C 1
ATOM 1406 O O . ASP A 1 191 ? 22.418 -15.293 -0.590 1.00 70.31 191 ASP A O 1
ATOM 1410 N N . ARG A 1 192 ? 23.263 -13.223 -0.439 1.00 75.44 192 ARG A N 1
ATOM 1411 C CA . ARG A 1 192 ? 24.644 -13.607 -0.784 1.00 75.44 192 ARG A CA 1
ATOM 1412 C C . ARG A 1 192 ? 25.354 -14.412 0.299 1.00 75.44 192 ARG A C 1
ATOM 1414 O O . ARG A 1 192 ? 26.242 -15.187 -0.028 1.00 75.44 192 ARG A O 1
ATOM 1421 N N . LEU A 1 193 ? 25.035 -14.190 1.573 1.00 78.31 193 LEU A N 1
ATOM 1422 C CA . LEU A 1 193 ? 25.695 -14.880 2.683 1.00 78.31 193 LEU A CA 1
ATOM 1423 C C . LEU A 1 193 ? 25.131 -16.295 2.864 1.00 78.31 193 LEU A C 1
ATOM 1425 O O . LEU A 1 193 ? 25.857 -17.221 3.214 1.00 78.31 193 LEU A O 1
ATOM 1429 N N . THR A 1 194 ? 23.834 -16.474 2.606 1.00 80.06 194 THR A N 1
ATOM 1430 C CA . THR A 1 194 ? 23.142 -17.749 2.817 1.00 80.06 194 THR A CA 1
ATOM 1431 C C . THR A 1 194 ? 23.430 -18.805 1.755 1.00 80.06 194 THR A C 1
ATOM 1433 O O . THR A 1 194 ? 23.198 -19.983 2.014 1.00 80.06 194 THR A O 1
ATOM 1436 N N . THR A 1 195 ? 23.996 -18.434 0.603 1.00 76.69 195 THR A N 1
ATOM 1437 C CA . THR A 1 195 ? 24.465 -19.392 -0.418 1.00 76.69 195 THR A CA 1
ATOM 1438 C C . THR A 1 195 ? 25.651 -20.240 0.047 1.00 76.69 195 THR A C 1
ATOM 1440 O O . THR A 1 195 ? 25.919 -21.278 -0.548 1.00 76.69 195 THR A O 1
ATOM 1443 N N . LEU A 1 196 ? 26.330 -19.840 1.129 1.00 78.56 196 LEU A N 1
ATOM 1444 C CA . LEU A 1 196 ? 27.433 -20.586 1.744 1.00 78.56 196 LEU A CA 1
ATOM 1445 C C . LEU A 1 196 ? 26.958 -21.679 2.719 1.00 78.56 196 LEU A C 1
ATOM 1447 O O . LEU A 1 196 ? 27.779 -22.425 3.249 1.00 78.56 196 LEU A O 1
ATOM 1451 N N . LEU A 1 197 ? 25.652 -21.760 2.999 1.00 84.25 197 LEU A N 1
ATOM 1452 C CA . LEU A 1 197 ? 25.085 -22.693 3.975 1.00 84.25 197 LEU A CA 1
ATOM 1453 C C . LEU A 1 197 ? 24.589 -23.996 3.315 1.00 84.25 197 LEU A C 1
ATOM 1455 O O . LEU A 1 197 ? 24.157 -23.967 2.164 1.00 84.25 197 LEU A O 1
ATOM 1459 N N . PRO A 1 198 ? 24.546 -25.129 4.052 1.00 77.44 198 PRO A N 1
ATOM 1460 C CA . PRO A 1 198 ? 24.166 -26.444 3.509 1.00 77.44 198 PRO A CA 1
ATOM 1461 C C . PRO A 1 198 ? 22.740 -26.538 2.936 1.00 77.44 198 PRO A C 1
ATOM 1463 O O . PRO A 1 198 ? 22.458 -27.411 2.122 1.00 77.44 198 PRO A O 1
ATOM 1466 N N . ALA A 1 199 ? 21.832 -25.654 3.359 1.00 81.62 199 ALA A N 1
ATOM 1467 C CA . ALA A 1 199 ? 20.452 -25.571 2.876 1.00 81.62 199 ALA A CA 1
ATOM 1468 C C . ALA A 1 199 ? 20.137 -24.125 2.445 1.00 81.62 199 ALA A C 1
ATOM 1470 O O . ALA A 1 199 ? 19.419 -23.415 3.157 1.00 81.62 199 ALA A O 1
ATOM 1471 N N . PRO A 1 200 ? 20.676 -23.658 1.305 1.00 79.75 200 PRO A N 1
ATOM 1472 C CA . PRO A 1 200 ? 20.736 -22.233 0.976 1.00 79.75 200 PRO A CA 1
ATOM 1473 C C . PRO A 1 200 ? 19.350 -21.599 0.815 1.00 79.75 200 PRO A C 1
ATOM 1475 O O . PRO A 1 200 ? 19.131 -20.478 1.264 1.00 79.75 200 PRO A O 1
ATOM 1478 N N . HIS A 1 201 ? 18.373 -22.331 0.269 1.00 83.00 201 HIS A N 1
ATOM 1479 C CA . HIS A 1 201 ? 17.007 -21.824 0.101 1.00 83.00 201 HIS A CA 1
ATOM 1480 C C . HIS A 1 201 ? 16.254 -21.673 1.430 1.00 83.00 201 HIS A C 1
ATOM 1482 O O . HIS A 1 201 ? 15.621 -20.646 1.668 1.00 83.00 201 HIS A O 1
ATOM 1488 N N . ALA A 1 202 ? 16.335 -22.673 2.315 1.00 85.44 202 ALA A N 1
ATOM 1489 C CA . ALA A 1 202 ? 15.665 -22.623 3.614 1.00 85.44 202 ALA A CA 1
ATOM 1490 C C . ALA A 1 202 ? 16.347 -21.615 4.551 1.00 85.44 202 ALA A C 1
ATOM 1492 O O . ALA A 1 202 ? 15.675 -20.797 5.178 1.00 85.44 202 ALA A O 1
ATOM 1493 N N . ALA A 1 203 ? 17.682 -21.624 4.598 1.00 85.81 203 ALA A N 1
ATOM 1494 C CA . ALA A 1 203 ? 18.458 -20.672 5.382 1.00 85.81 203 ALA A CA 1
ATOM 1495 C C . ALA A 1 203 ? 18.268 -19.231 4.881 1.00 85.81 203 ALA A C 1
ATOM 1497 O O . ALA A 1 203 ? 18.070 -18.331 5.694 1.00 85.81 203 ALA A O 1
ATOM 1498 N N . GLY A 1 204 ? 18.244 -19.022 3.560 1.00 85.50 204 GLY A N 1
ATOM 1499 C CA . GLY A 1 204 ? 17.928 -17.739 2.926 1.00 85.50 204 GLY A CA 1
ATOM 1500 C C . GLY A 1 204 ? 16.538 -17.226 3.292 1.00 85.50 204 GLY A C 1
ATOM 1501 O O . GLY A 1 204 ? 16.392 -16.080 3.724 1.00 85.50 204 GLY A O 1
ATOM 1502 N N . ALA A 1 205 ? 15.515 -18.081 3.204 1.00 87.06 205 ALA A N 1
ATOM 1503 C CA . ALA A 1 205 ? 14.143 -17.723 3.565 1.00 87.06 205 ALA A CA 1
ATOM 1504 C C . ALA A 1 205 ? 14.016 -17.325 5.044 1.00 87.06 205 ALA A C 1
ATOM 1506 O O . ALA A 1 205 ? 13.400 -16.308 5.361 1.00 87.06 205 ALA A O 1
ATOM 1507 N N . VAL A 1 206 ? 14.637 -18.081 5.954 1.00 89.94 206 VAL A N 1
ATOM 1508 C CA . VAL A 1 206 ? 14.623 -17.761 7.389 1.00 89.94 206 VAL A CA 1
ATOM 1509 C C . VAL A 1 206 ? 15.396 -16.473 7.671 1.00 89.94 206 VAL A C 1
ATOM 1511 O O . VAL A 1 206 ? 14.884 -15.591 8.356 1.00 89.94 206 VAL A O 1
ATOM 1514 N N . ALA A 1 207 ? 16.604 -16.319 7.126 1.00 89.62 207 ALA A N 1
ATOM 1515 C CA . ALA A 1 207 ? 17.428 -15.140 7.371 1.00 89.62 207 ALA A CA 1
ATOM 1516 C C . ALA A 1 207 ? 16.772 -13.856 6.836 1.00 89.62 207 ALA A C 1
ATOM 1518 O O . ALA A 1 207 ? 16.744 -12.839 7.530 1.00 89.62 207 ALA A O 1
ATOM 1519 N N . THR A 1 208 ? 16.181 -13.902 5.639 1.00 87.56 208 THR A N 1
ATOM 1520 C CA . THR A 1 208 ? 15.441 -12.760 5.079 1.00 87.56 208 THR A CA 1
ATOM 1521 C C . THR A 1 208 ? 14.174 -12.450 5.876 1.00 87.56 208 THR A C 1
ATOM 1523 O O . THR A 1 208 ? 13.927 -11.279 6.160 1.00 87.56 208 THR A O 1
ATOM 1526 N N . ALA A 1 209 ? 13.437 -13.462 6.348 1.00 91.94 209 ALA A N 1
ATOM 1527 C CA . ALA A 1 209 ? 12.287 -13.269 7.234 1.00 91.94 209 ALA A CA 1
ATOM 1528 C C . ALA A 1 209 ? 12.665 -12.618 8.574 1.00 91.94 209 ALA A C 1
ATOM 1530 O O . ALA A 1 209 ? 11.923 -11.777 9.086 1.00 91.94 209 ALA A O 1
ATOM 1531 N N . LEU A 1 210 ? 13.826 -12.966 9.140 1.00 92.88 210 LEU A N 1
ATOM 1532 C CA . LEU A 1 210 ? 14.349 -12.327 10.350 1.00 92.88 210 LEU A CA 1
ATOM 1533 C C . LEU A 1 210 ? 14.703 -10.856 10.105 1.00 92.88 210 LEU A C 1
ATOM 1535 O O . LEU A 1 210 ? 14.395 -10.011 10.945 1.00 92.88 210 LEU A O 1
ATOM 1539 N N . VAL A 1 211 ? 15.297 -10.533 8.953 1.00 91.50 211 VAL A N 1
ATOM 1540 C CA . VAL A 1 211 ? 15.587 -9.145 8.558 1.00 91.50 211 VAL A CA 1
ATOM 1541 C C . VAL A 1 211 ? 14.300 -8.349 8.338 1.00 91.50 211 VAL A C 1
ATOM 1543 O O . VAL A 1 211 ? 14.190 -7.226 8.829 1.00 91.50 211 VAL A O 1
ATOM 1546 N N . ASP A 1 212 ? 13.303 -8.936 7.675 1.00 92.31 212 ASP A N 1
ATOM 1547 C CA . ASP A 1 212 ? 11.981 -8.334 7.484 1.00 92.31 212 ASP A CA 1
ATOM 1548 C C . ASP A 1 212 ? 11.292 -8.081 8.836 1.00 92.31 212 ASP A C 1
ATOM 1550 O O . ASP A 1 212 ? 10.801 -6.980 9.100 1.00 92.31 212 ASP A O 1
ATOM 1554 N N . GLY A 1 213 ? 11.319 -9.063 9.741 1.00 94.00 213 GLY A N 1
ATOM 1555 C CA . GLY A 1 213 ? 10.783 -8.922 11.092 1.00 94.00 213 GLY A CA 1
ATOM 1556 C C . GLY A 1 213 ? 11.511 -7.852 11.907 1.00 94.00 213 GLY A C 1
ATOM 1557 O O . GLY A 1 213 ? 10.866 -7.013 12.538 1.00 94.00 213 GLY A O 1
ATOM 1558 N N . ALA A 1 214 ? 12.845 -7.811 11.847 1.00 93.50 214 ALA A N 1
ATOM 1559 C CA . ALA A 1 214 ? 13.650 -6.774 12.487 1.00 93.50 214 ALA A CA 1
ATOM 1560 C C . ALA A 1 214 ? 13.306 -5.379 11.945 1.00 93.50 214 ALA A C 1
ATOM 1562 O O . ALA A 1 214 ? 13.140 -4.441 12.727 1.00 93.50 214 ALA A O 1
ATOM 1563 N N . PHE A 1 215 ? 13.111 -5.241 10.633 1.00 93.62 215 PHE A N 1
ATOM 1564 C CA . PHE A 1 215 ? 12.658 -3.998 10.013 1.00 93.62 215 PHE A CA 1
ATOM 1565 C C . PHE A 1 215 ? 11.279 -3.567 10.528 1.00 93.62 215 PHE A C 1
ATOM 1567 O O . PHE A 1 215 ? 11.125 -2.432 10.982 1.00 93.62 215 PHE A O 1
ATOM 1574 N N . ALA A 1 216 ? 10.300 -4.474 10.559 1.00 93.69 216 ALA A N 1
ATOM 1575 C CA . ALA A 1 216 ? 8.961 -4.194 11.084 1.00 93.69 216 ALA A CA 1
ATOM 1576 C C . ALA A 1 216 ? 8.931 -3.918 12.602 1.00 93.69 216 ALA A C 1
ATOM 1578 O O . ALA A 1 216 ? 7.967 -3.344 13.107 1.00 93.69 216 ALA A O 1
ATOM 1579 N N . ILE A 1 217 ? 9.993 -4.267 13.332 1.00 93.88 217 ILE A N 1
ATOM 1580 C CA . ILE A 1 217 ? 10.187 -3.923 14.747 1.00 93.88 217 ILE A CA 1
ATOM 1581 C C . ILE A 1 217 ? 10.853 -2.550 14.907 1.00 93.88 217 ILE A C 1
ATOM 1583 O O . ILE A 1 217 ? 10.444 -1.740 15.747 1.00 93.88 217 ILE A O 1
ATOM 1587 N N . LEU A 1 218 ? 11.905 -2.286 14.131 1.00 91.88 218 LEU A N 1
ATOM 1588 C CA . LEU A 1 218 ? 12.693 -1.058 14.210 1.00 91.88 218 LEU A CA 1
ATOM 1589 C C . LEU A 1 218 ? 11.915 0.139 13.676 1.00 91.88 218 LEU A C 1
ATOM 1591 O O . LEU A 1 218 ? 11.929 1.200 14.302 1.00 91.88 218 LEU A O 1
ATOM 1595 N N . LEU A 1 219 ? 11.197 -0.037 12.566 1.00 91.62 219 LEU A N 1
ATOM 1596 C CA . LEU A 1 219 ? 10.493 1.043 11.890 1.00 91.62 219 LEU A CA 1
ATOM 1597 C C . LEU A 1 219 ? 9.486 1.746 12.821 1.00 91.62 219 LEU A C 1
ATOM 1599 O O . LEU A 1 219 ? 9.632 2.948 13.041 1.00 91.62 219 LEU A O 1
ATOM 1603 N N . PRO A 1 220 ? 8.523 1.071 13.475 1.00 90.50 220 PRO A N 1
ATOM 1604 C CA . PRO A 1 220 ? 7.552 1.760 14.321 1.00 90.50 220 PRO A CA 1
ATOM 1605 C C . PRO A 1 220 ? 8.175 2.336 15.595 1.00 90.50 220 PRO A C 1
ATOM 1607 O O . PRO A 1 220 ? 7.721 3.371 16.082 1.00 90.50 220 PRO A O 1
ATOM 1610 N N . ARG A 1 221 ? 9.242 1.722 16.126 1.00 89.38 221 ARG A N 1
ATOM 1611 C CA . ARG A 1 221 ? 10.010 2.293 17.247 1.00 89.38 221 ARG A CA 1
ATOM 1612 C C . ARG A 1 221 ? 10.673 3.596 16.838 1.00 89.38 221 ARG A C 1
ATOM 1614 O O . ARG A 1 221 ? 10.589 4.580 17.567 1.00 89.38 221 ARG A O 1
ATOM 1621 N N . LEU A 1 222 ? 11.245 3.638 15.642 1.00 88.06 222 LEU A N 1
ATOM 1622 C CA . LEU A 1 222 ? 11.877 4.832 15.111 1.00 88.06 222 LEU A CA 1
ATOM 1623 C C . LEU A 1 222 ? 10.875 5.906 14.684 1.00 88.06 222 LEU A C 1
ATOM 1625 O O . LEU A 1 222 ? 11.211 7.081 14.786 1.00 88.06 222 LEU A O 1
ATOM 1629 N N . LEU A 1 223 ? 9.633 5.546 14.348 1.00 86.00 223 LEU A N 1
ATOM 1630 C CA . LEU A 1 223 ? 8.554 6.484 13.997 1.00 86.00 223 LEU A CA 1
ATOM 1631 C C . LEU A 1 223 ? 7.742 7.009 15.195 1.00 86.00 223 LEU A C 1
ATOM 1633 O O . LEU A 1 223 ? 7.439 8.199 15.261 1.00 86.00 223 LEU A O 1
ATOM 1637 N N . LEU A 1 224 ? 7.414 6.157 16.173 1.00 84.19 224 LEU A N 1
ATOM 1638 C CA . LEU A 1 224 ? 6.547 6.495 17.316 1.00 84.19 224 LEU A CA 1
ATOM 1639 C C . LEU A 1 224 ? 7.294 6.657 18.650 1.00 84.19 224 LEU A C 1
ATOM 1641 O O . LEU A 1 224 ? 6.918 7.494 19.462 1.00 84.19 224 LEU A O 1
ATOM 1645 N N . GLY A 1 225 ? 8.433 5.987 18.835 1.00 82.44 225 GLY A N 1
ATOM 1646 C CA . GLY A 1 225 ? 9.355 6.236 19.950 1.00 82.44 225 GLY A CA 1
ATOM 1647 C C . GLY A 1 225 ? 8.887 5.499 21.193 1.00 82.44 225 GLY A C 1
ATOM 1648 O O . GLY A 1 225 ? 8.436 4.360 21.094 1.00 82.44 225 GLY A O 1
ATOM 1649 N N . SER A 1 226 ? 8.925 6.160 22.351 1.00 79.06 226 SER A N 1
ATOM 1650 C CA . SER A 1 226 ? 8.363 5.621 23.599 1.00 79.06 226 SER A CA 1
ATOM 1651 C C . SER A 1 226 ? 6.852 5.371 23.525 1.00 79.06 226 SER A C 1
ATOM 1653 O O . SER A 1 226 ? 6.330 4.578 24.300 1.00 79.06 226 SER A O 1
ATOM 1655 N N . ALA A 1 227 ? 6.155 5.986 22.566 1.00 82.00 227 ALA A N 1
ATOM 1656 C CA . ALA A 1 227 ? 4.725 5.787 22.360 1.00 82.00 227 ALA A CA 1
ATOM 1657 C C . ALA A 1 227 ? 4.382 4.423 21.719 1.00 82.00 227 ALA A C 1
ATOM 1659 O O . ALA A 1 227 ? 3.213 4.051 21.668 1.00 82.00 227 ALA A O 1
ATOM 1660 N N . ALA A 1 228 ? 5.373 3.675 21.212 1.00 83.50 228 ALA A N 1
ATOM 1661 C CA . ALA A 1 228 ? 5.158 2.354 20.627 1.00 83.50 228 ALA A CA 1
ATOM 1662 C C . ALA A 1 228 ? 5.135 1.262 21.719 1.00 83.50 228 ALA A C 1
ATOM 1664 O O . ALA A 1 228 ? 6.181 0.972 22.310 1.00 83.50 228 ALA A O 1
ATOM 1665 N N . PRO A 1 229 ? 3.993 0.601 21.979 1.00 86.12 229 PRO A N 1
ATOM 1666 C CA . PRO A 1 229 ? 3.931 -0.466 22.973 1.00 86.12 229 PRO A CA 1
ATOM 1667 C C . PRO A 1 229 ? 4.803 -1.658 22.554 1.00 86.12 229 PRO A C 1
ATOM 1669 O O . PRO A 1 229 ? 4.641 -2.220 21.468 1.00 86.12 229 PRO A O 1
ATOM 1672 N N . ARG A 1 230 ? 5.735 -2.055 23.434 1.00 88.62 230 ARG A N 1
ATOM 1673 C CA . ARG A 1 230 ? 6.795 -3.035 23.126 1.00 88.62 230 ARG A CA 1
ATOM 1674 C C . ARG A 1 230 ? 6.247 -4.367 22.617 1.00 88.62 230 ARG A C 1
ATOM 1676 O O . ARG A 1 230 ? 6.764 -4.877 21.626 1.00 88.62 230 ARG A O 1
ATOM 1683 N N . THR A 1 231 ? 5.193 -4.882 23.246 1.00 88.62 231 THR A N 1
ATOM 1684 C CA . THR A 1 231 ? 4.569 -6.162 22.885 1.00 88.62 231 THR A CA 1
ATOM 1685 C C . THR A 1 231 ? 3.938 -6.117 21.494 1.00 88.62 231 THR A C 1
ATOM 1687 O O . THR A 1 231 ? 4.183 -7.016 20.695 1.00 88.62 231 THR A O 1
ATOM 1690 N N . ARG A 1 232 ? 3.203 -5.043 21.156 1.00 91.25 232 ARG A N 1
ATOM 1691 C CA . ARG A 1 232 ? 2.556 -4.913 19.835 1.00 91.25 232 ARG A CA 1
ATOM 1692 C C . ARG A 1 232 ? 3.586 -4.882 18.712 1.00 91.25 232 ARG A C 1
ATOM 1694 O O . ARG A 1 232 ? 3.409 -5.564 17.712 1.00 91.25 232 ARG A O 1
ATOM 1701 N N . VAL A 1 233 ? 4.679 -4.141 18.918 1.00 92.56 233 VAL A N 1
ATOM 1702 C CA . VAL A 1 233 ? 5.776 -4.023 17.946 1.00 92.56 233 VAL A CA 1
ATOM 1703 C C . VAL A 1 233 ? 6.463 -5.370 17.698 1.00 92.56 233 VAL A C 1
ATOM 1705 O O . VAL A 1 233 ? 6.778 -5.698 16.558 1.00 92.56 233 VAL A O 1
ATOM 1708 N N . LEU A 1 234 ? 6.719 -6.149 18.755 1.00 94.56 234 LEU A N 1
ATOM 1709 C CA . LEU A 1 234 ? 7.360 -7.461 18.615 1.00 94.56 234 LEU A CA 1
ATOM 1710 C C . LEU A 1 234 ? 6.461 -8.434 17.847 1.00 94.56 234 LEU A C 1
ATOM 1712 O O . LEU A 1 234 ? 6.920 -9.062 16.897 1.00 94.56 234 LEU A O 1
ATOM 1716 N N . VAL A 1 235 ? 5.174 -8.505 18.204 1.00 95.06 235 VAL A N 1
ATOM 1717 C CA . VAL A 1 235 ? 4.220 -9.390 17.522 1.00 95.06 235 VAL A CA 1
ATOM 1718 C C . VAL A 1 235 ? 4.025 -8.975 16.063 1.00 95.06 235 VAL A C 1
ATOM 1720 O O . VAL A 1 235 ? 4.081 -9.838 15.190 1.00 95.06 235 VAL A O 1
ATOM 1723 N N . SER A 1 236 ? 3.879 -7.676 15.764 1.00 94.06 236 SER A N 1
ATOM 1724 C CA . SER A 1 236 ? 3.793 -7.205 14.372 1.00 94.06 236 SER A CA 1
ATOM 1725 C C . SER A 1 236 ? 5.047 -7.544 13.568 1.00 94.06 236 SER A C 1
ATOM 1727 O O . SER A 1 236 ? 4.942 -7.909 12.401 1.00 94.06 236 SER A O 1
ATOM 1729 N N . GLY A 1 237 ? 6.222 -7.481 14.203 1.00 94.94 237 GLY A N 1
ATOM 1730 C CA . GLY A 1 237 ? 7.493 -7.918 13.634 1.00 94.94 237 GLY A CA 1
ATOM 1731 C C . GLY A 1 237 ? 7.493 -9.375 13.200 1.00 94.94 237 GLY A C 1
ATOM 1732 O O . GLY A 1 237 ? 7.750 -9.679 12.037 1.00 94.94 237 GLY A O 1
ATOM 1733 N N . CYS A 1 238 ? 7.158 -10.276 14.125 1.00 96.31 238 CYS A N 1
ATOM 1734 C CA . CYS A 1 238 ? 7.105 -11.710 13.848 1.00 96.31 238 CYS A CA 1
ATOM 1735 C C . CYS A 1 238 ? 6.081 -12.044 12.753 1.00 96.31 238 CYS A C 1
ATOM 1737 O O . CYS A 1 238 ? 6.386 -12.809 11.840 1.00 96.31 238 CYS A O 1
ATOM 1739 N N . VAL A 1 239 ? 4.888 -11.439 12.812 1.00 96.19 239 VAL A N 1
ATOM 1740 C CA . VAL A 1 239 ? 3.843 -11.632 11.793 1.00 96.19 239 VAL A CA 1
ATOM 1741 C C . VAL A 1 239 ? 4.311 -11.139 10.425 1.00 96.19 239 VAL A C 1
ATOM 1743 O O . VAL A 1 239 ? 4.088 -11.819 9.426 1.00 96.19 239 VAL A O 1
ATOM 1746 N N . PHE A 1 240 ? 4.978 -9.983 10.363 1.00 96.81 240 PHE A N 1
ATOM 1747 C CA . PHE A 1 240 ? 5.498 -9.448 9.108 1.00 96.81 240 PHE A CA 1
ATOM 1748 C C . PHE A 1 240 ? 6.574 -10.353 8.508 1.00 96.81 240 PHE A C 1
ATOM 1750 O O . PHE A 1 240 ? 6.461 -10.714 7.342 1.00 96.81 240 PHE A O 1
ATOM 1757 N N . GLY A 1 241 ? 7.565 -10.772 9.302 1.00 94.50 241 GLY A N 1
ATOM 1758 C CA . GLY A 1 241 ? 8.618 -11.680 8.841 1.00 94.50 241 GLY A CA 1
ATOM 1759 C C . GLY A 1 241 ? 8.053 -12.988 8.283 1.00 94.50 241 GLY A C 1
ATOM 1760 O O . GLY A 1 241 ? 8.416 -13.392 7.182 1.00 94.50 241 GLY A O 1
ATOM 1761 N N . LEU A 1 242 ? 7.090 -13.601 8.985 1.00 95.44 242 LEU A N 1
ATOM 1762 C CA . LEU A 1 242 ? 6.424 -14.825 8.527 1.00 95.44 242 LEU A CA 1
ATOM 1763 C C . LEU A 1 242 ? 5.647 -14.610 7.219 1.00 95.44 242 LEU A C 1
ATOM 1765 O O . LEU A 1 242 ? 5.753 -15.412 6.294 1.00 95.44 242 LEU A O 1
ATOM 1769 N N . MET A 1 243 ? 4.885 -13.518 7.123 1.00 94.25 243 MET A N 1
ATOM 1770 C CA . MET A 1 243 ? 4.132 -13.180 5.914 1.00 94.25 243 MET A CA 1
ATOM 1771 C C . MET A 1 243 ? 5.058 -12.924 4.717 1.00 94.25 243 MET A C 1
ATOM 1773 O O . MET A 1 243 ? 4.749 -13.331 3.596 1.00 94.25 243 MET A O 1
ATOM 1777 N N . MET A 1 244 ? 6.214 -12.302 4.951 1.00 94.56 244 MET A N 1
ATOM 1778 C CA . MET A 1 244 ? 7.169 -11.970 3.898 1.00 94.56 244 MET A CA 1
ATOM 1779 C C . MET A 1 244 ? 7.847 -13.189 3.268 1.00 94.56 244 MET A C 1
ATOM 1781 O O . MET A 1 244 ? 8.241 -13.094 2.108 1.00 94.56 244 MET A O 1
ATOM 1785 N N . ILE A 1 245 ? 7.901 -14.347 3.941 1.00 91.94 245 ILE A N 1
ATOM 1786 C CA . ILE A 1 245 ? 8.351 -15.607 3.318 1.00 91.94 245 ILE A CA 1
ATOM 1787 C C . ILE A 1 245 ? 7.480 -15.920 2.095 1.00 91.94 245 ILE A C 1
ATOM 1789 O O . ILE A 1 245 ? 7.990 -16.121 0.991 1.00 91.94 245 ILE A O 1
ATOM 1793 N N . GLY A 1 246 ? 6.156 -15.895 2.277 1.00 91.06 246 GLY A N 1
ATOM 1794 C CA . GLY A 1 246 ? 5.198 -16.152 1.202 1.00 91.06 246 GLY A CA 1
ATOM 1795 C C . GLY A 1 246 ? 5.212 -15.059 0.135 1.00 91.06 246 GLY A C 1
ATOM 1796 O O . GLY A 1 246 ? 5.243 -15.362 -1.055 1.00 91.06 246 GLY A O 1
ATOM 1797 N N . VAL A 1 247 ? 5.254 -13.787 0.546 1.00 91.50 247 VAL A N 1
ATOM 1798 C CA . VAL A 1 247 ? 5.271 -12.650 -0.392 1.00 91.50 247 VAL A CA 1
ATOM 1799 C C . VAL A 1 247 ? 6.539 -12.645 -1.247 1.00 91.50 247 VAL A C 1
ATOM 1801 O O . VAL A 1 247 ? 6.452 -12.392 -2.443 1.00 91.50 247 VAL A O 1
ATOM 1804 N N . ARG A 1 248 ? 7.715 -12.962 -0.691 1.00 89.38 248 ARG A N 1
ATOM 1805 C CA . ARG A 1 248 ? 8.965 -13.057 -1.465 1.00 89.38 248 ARG A CA 1
ATOM 1806 C C . ARG A 1 248 ? 8.949 -14.233 -2.429 1.00 89.38 248 ARG A C 1
ATOM 1808 O O . ARG A 1 248 ? 9.341 -14.053 -3.577 1.00 89.38 248 ARG A O 1
ATOM 1815 N N . ALA A 1 249 ? 8.459 -15.395 -1.996 1.00 88.69 249 ALA A N 1
ATOM 1816 C CA . ALA A 1 249 ? 8.303 -16.552 -2.873 1.00 88.69 249 ALA A CA 1
ATOM 1817 C C . ALA A 1 249 ? 7.359 -16.237 -4.046 1.00 88.69 249 ALA A C 1
ATOM 1819 O O . ALA A 1 249 ? 7.702 -16.476 -5.202 1.00 88.69 249 ALA A O 1
ATOM 1820 N N . ALA A 1 250 ? 6.212 -15.610 -3.763 1.00 87.94 250 ALA A N 1
ATOM 1821 C CA . ALA A 1 250 ? 5.290 -15.141 -4.791 1.00 87.94 250 ALA A CA 1
ATOM 1822 C C . ALA A 1 250 ? 5.935 -14.077 -5.691 1.00 87.94 250 ALA A C 1
ATOM 1824 O O . ALA A 1 250 ? 5.795 -14.144 -6.906 1.00 87.94 250 ALA A O 1
ATOM 1825 N N . GLY A 1 251 ? 6.684 -13.130 -5.123 1.00 87.12 251 GLY A N 1
ATOM 1826 C CA . GLY A 1 251 ? 7.366 -12.062 -5.852 1.00 87.12 251 GLY A CA 1
ATOM 1827 C C . GLY A 1 251 ? 8.461 -12.564 -6.787 1.00 87.12 251 GLY A C 1
ATOM 1828 O O . GLY A 1 251 ? 8.557 -12.079 -7.907 1.00 87.12 251 GLY A O 1
ATOM 1829 N N . ALA A 1 252 ? 9.234 -13.573 -6.385 1.00 85.88 252 ALA A N 1
ATOM 1830 C CA . ALA A 1 252 ? 10.265 -14.182 -7.229 1.00 85.88 252 ALA A CA 1
ATOM 1831 C C . ALA A 1 252 ? 9.686 -14.794 -8.517 1.00 85.88 252 ALA A C 1
ATOM 1833 O O . ALA A 1 252 ? 10.355 -14.846 -9.545 1.00 85.88 252 ALA A O 1
ATOM 1834 N N . VAL A 1 253 ? 8.426 -15.228 -8.467 1.00 86.69 253 VAL A N 1
ATOM 1835 C CA . VAL A 1 253 ? 7.702 -15.830 -9.590 1.00 86.69 253 VAL A CA 1
ATOM 1836 C C . VAL A 1 253 ? 6.908 -14.760 -10.349 1.00 86.69 253 VAL A C 1
ATOM 1838 O O . VAL A 1 253 ? 7.005 -14.642 -11.569 1.00 86.69 253 VAL A O 1
ATOM 1841 N N . TRP A 1 254 ? 6.113 -13.963 -9.647 1.00 87.50 254 TRP A N 1
ATOM 1842 C CA . TRP A 1 254 ? 5.159 -13.040 -10.250 1.00 87.50 254 TRP A CA 1
ATOM 1843 C C . TRP A 1 254 ? 5.815 -11.762 -10.772 1.00 87.50 254 TRP A C 1
ATOM 1845 O O . TRP A 1 254 ? 5.467 -11.316 -11.859 1.00 87.50 254 TRP A O 1
ATOM 1855 N N . LEU A 1 255 ? 6.779 -11.188 -10.042 1.00 87.31 255 LEU A N 1
ATOM 1856 C CA . LEU A 1 255 ? 7.321 -9.866 -10.362 1.00 87.31 255 LEU A CA 1
ATOM 1857 C C . LEU A 1 255 ? 8.059 -9.827 -11.712 1.00 87.31 255 LEU A C 1
ATOM 1859 O O . LEU A 1 255 ? 7.750 -8.925 -12.484 1.00 87.31 255 LEU A O 1
ATOM 1863 N N . PRO A 1 256 ? 8.960 -10.773 -12.062 1.00 87.44 256 PRO A N 1
ATOM 1864 C CA . PRO A 1 256 ? 9.612 -10.758 -13.374 1.00 87.44 256 PRO A CA 1
ATOM 1865 C C . PRO A 1 256 ? 8.602 -10.851 -14.522 1.00 87.44 256 PRO A C 1
ATOM 1867 O O . PRO A 1 256 ? 8.654 -10.045 -15.442 1.00 87.44 256 PRO A O 1
ATOM 1870 N N . ARG A 1 257 ? 7.618 -11.755 -14.404 1.00 83.12 257 ARG A N 1
ATOM 1871 C CA . ARG A 1 257 ? 6.555 -11.943 -15.407 1.00 83.12 257 ARG A CA 1
ATOM 1872 C C . ARG A 1 257 ? 5.655 -10.718 -15.536 1.00 83.12 257 ARG A C 1
ATOM 1874 O O . ARG A 1 257 ? 5.273 -10.342 -16.635 1.00 83.12 257 ARG A O 1
ATOM 1881 N N . ALA A 1 258 ? 5.305 -10.094 -14.413 1.00 79.62 258 ALA A N 1
ATOM 1882 C CA . ALA A 1 258 ? 4.490 -8.888 -14.402 1.00 79.62 258 ALA A CA 1
ATOM 1883 C C . ALA A 1 258 ? 5.234 -7.706 -15.034 1.00 79.62 258 ALA A C 1
ATOM 1885 O O . ALA A 1 258 ? 4.617 -6.925 -15.755 1.00 79.62 258 ALA A O 1
ATOM 1886 N N . LEU A 1 259 ? 6.542 -7.578 -14.784 1.00 82.88 259 LEU A N 1
ATOM 1887 C CA . LEU A 1 259 ? 7.382 -6.542 -15.383 1.00 82.88 259 LEU A CA 1
ATOM 1888 C C . LEU A 1 259 ? 7.554 -6.762 -16.885 1.00 82.88 259 LEU A C 1
ATOM 1890 O O . LEU A 1 259 ? 7.393 -5.806 -17.629 1.00 82.88 259 LEU A O 1
ATOM 1894 N N . GLU A 1 260 ? 7.819 -7.994 -17.321 1.00 81.50 260 GLU A N 1
ATOM 1895 C CA . GLU A 1 260 ? 7.933 -8.370 -18.735 1.00 81.50 260 GLU A CA 1
ATOM 1896 C C . GLU A 1 260 ? 6.621 -8.098 -19.480 1.00 81.50 260 GLU A C 1
ATOM 1898 O O . GLU A 1 260 ? 6.592 -7.261 -20.378 1.00 81.50 260 GLU A O 1
ATOM 1903 N N . HIS A 1 261 ? 5.503 -8.653 -19.001 1.00 78.69 261 HIS A N 1
ATOM 1904 C CA . HIS A 1 261 ? 4.192 -8.449 -19.620 1.00 78.69 261 HIS A CA 1
ATOM 1905 C C . HIS A 1 261 ? 3.764 -6.972 -19.643 1.00 78.69 261 HIS A C 1
ATOM 1907 O O . HIS A 1 261 ? 3.163 -6.495 -20.606 1.00 78.69 261 HIS A O 1
ATOM 1913 N N . SER A 1 262 ? 4.070 -6.217 -18.582 1.00 74.00 262 SER A N 1
ATOM 1914 C CA . SER A 1 262 ? 3.751 -4.784 -18.537 1.00 74.00 262 SER A CA 1
ATOM 1915 C C . SER A 1 262 ? 4.679 -3.956 -19.424 1.00 74.00 262 SER A C 1
ATOM 1917 O O . SER A 1 262 ? 4.228 -2.964 -19.991 1.00 74.00 262 SER A O 1
ATOM 1919 N N . ALA A 1 263 ? 5.952 -4.339 -19.552 1.00 78.50 263 ALA A N 1
ATOM 1920 C CA . ALA A 1 263 ? 6.917 -3.674 -20.422 1.00 78.50 263 ALA A CA 1
ATOM 1921 C C . ALA A 1 263 ? 6.589 -3.896 -21.900 1.00 78.50 263 ALA A C 1
ATOM 1923 O O . ALA A 1 263 ? 6.628 -2.944 -22.672 1.00 78.50 263 ALA A O 1
ATOM 1924 N N . GLU A 1 264 ? 6.212 -5.117 -22.279 1.00 74.75 264 GLU A N 1
ATOM 1925 C CA . GLU A 1 264 ? 5.775 -5.450 -23.638 1.00 74.75 264 GLU A CA 1
ATOM 1926 C C . GLU A 1 264 ? 4.529 -4.655 -24.035 1.00 74.75 264 GLU A C 1
ATOM 1928 O O . GLU A 1 264 ? 4.448 -4.130 -25.140 1.00 74.75 264 GLU A O 1
ATOM 1933 N N . ARG A 1 265 ? 3.564 -4.527 -23.115 1.00 73.88 265 ARG A N 1
ATOM 1934 C CA . ARG A 1 265 ? 2.265 -3.913 -23.413 1.00 73.88 265 ARG A CA 1
ATOM 1935 C C . ARG A 1 265 ? 2.236 -2.390 -23.277 1.00 73.88 265 ARG A C 1
ATOM 1937 O O . ARG A 1 265 ? 1.502 -1.734 -24.005 1.00 73.88 265 ARG A O 1
ATOM 1944 N N . TYR A 1 266 ? 2.986 -1.832 -22.325 1.00 68.38 266 TYR A N 1
ATOM 1945 C CA . TYR A 1 266 ? 2.916 -0.412 -21.946 1.00 68.38 266 TYR A CA 1
ATOM 1946 C C . TYR A 1 266 ? 4.301 0.241 -21.757 1.00 68.38 266 TYR A C 1
ATOM 1948 O O . TYR A 1 266 ? 4.414 1.306 -21.136 1.00 68.38 266 TYR A O 1
ATOM 1956 N N . GLY A 1 267 ? 5.381 -0.399 -22.217 1.00 71.88 267 GLY A N 1
ATOM 1957 C CA . GLY A 1 267 ? 6.745 0.124 -22.137 1.00 71.88 267 GLY A CA 1
ATOM 1958 C C . GLY A 1 267 ? 7.200 0.474 -20.715 1.00 71.88 267 GLY A C 1
ATOM 1959 O O . GLY A 1 267 ? 6.838 -0.162 -19.722 1.00 71.88 267 GLY A O 1
ATOM 1960 N N . VAL A 1 268 ? 7.987 1.547 -20.596 1.00 76.75 268 VAL A N 1
ATOM 1961 C CA . VAL A 1 268 ? 8.512 2.039 -19.306 1.00 76.75 268 VAL A CA 1
ATOM 1962 C C . VAL A 1 268 ? 7.389 2.419 -18.329 1.00 76.75 268 VAL A C 1
ATOM 1964 O O . VAL A 1 268 ? 7.531 2.238 -17.119 1.00 76.75 268 VAL A O 1
ATOM 1967 N N . ILE A 1 269 ? 6.254 2.910 -18.837 1.00 69.50 269 ILE A N 1
ATOM 1968 C CA . ILE A 1 269 ? 5.097 3.272 -18.007 1.00 69.50 269 ILE A CA 1
ATOM 1969 C C . ILE A 1 269 ? 4.479 2.008 -17.383 1.00 69.50 269 ILE A C 1
ATOM 1971 O O . ILE A 1 269 ? 4.132 2.011 -16.202 1.00 69.50 269 ILE A O 1
ATOM 1975 N N . GLY A 1 270 ? 4.421 0.898 -18.124 1.00 70.00 270 GLY A N 1
ATOM 1976 C CA . GLY A 1 270 ? 3.990 -0.402 -17.599 1.00 70.00 270 GLY A CA 1
ATOM 1977 C C . GLY A 1 270 ? 4.867 -0.921 -16.465 1.00 70.00 270 GLY A C 1
ATOM 1978 O O . GLY A 1 270 ? 4.357 -1.374 -15.440 1.00 70.00 270 GLY A O 1
ATOM 1979 N N . ILE A 1 271 ? 6.186 -0.785 -16.608 1.00 78.38 271 ILE A N 1
ATOM 1980 C CA . ILE A 1 271 ? 7.157 -1.135 -15.560 1.00 78.38 271 ILE A CA 1
ATOM 1981 C C . ILE A 1 271 ? 6.876 -0.332 -14.280 1.00 78.38 271 ILE A C 1
ATOM 1983 O O . ILE A 1 271 ? 6.869 -0.891 -13.180 1.00 78.38 271 ILE A O 1
ATOM 1987 N N . ALA A 1 272 ? 6.593 0.969 -14.409 1.00 78.06 272 ALA A N 1
ATOM 1988 C CA . ALA A 1 272 ? 6.230 1.819 -13.278 1.00 78.06 272 ALA A CA 1
ATOM 1989 C C . ALA A 1 272 ? 4.949 1.340 -12.575 1.00 78.06 272 ALA A C 1
ATOM 1991 O O . ALA A 1 272 ? 4.943 1.224 -11.348 1.00 78.06 272 ALA A O 1
ATOM 1992 N N . PHE A 1 273 ? 3.893 1.005 -13.323 1.00 79.44 273 PHE A N 1
ATOM 1993 C CA . PHE A 1 273 ? 2.657 0.473 -12.740 1.00 79.44 273 PHE A CA 1
ATOM 1994 C C . PHE A 1 273 ? 2.881 -0.847 -12.002 1.00 79.44 273 PHE A C 1
ATOM 1996 O O . PHE A 1 273 ? 2.445 -0.979 -10.859 1.00 79.44 273 PHE A O 1
ATOM 2003 N N . ALA A 1 274 ? 3.627 -1.780 -12.596 1.00 84.75 274 ALA A N 1
ATOM 2004 C CA . ALA A 1 274 ? 3.976 -3.042 -11.949 1.00 84.75 274 ALA A CA 1
ATOM 2005 C C . ALA A 1 274 ? 4.736 -2.814 -10.628 1.00 84.75 274 ALA A C 1
ATOM 2007 O O . ALA A 1 274 ? 4.422 -3.442 -9.611 1.00 84.75 274 ALA A O 1
ATOM 2008 N N . TYR A 1 275 ? 5.676 -1.861 -10.598 1.00 87.94 275 TYR A N 1
ATOM 2009 C CA . TYR A 1 275 ? 6.364 -1.484 -9.362 1.00 87.94 275 TYR A CA 1
ATOM 2010 C C . TYR A 1 275 ? 5.434 -0.849 -8.326 1.00 87.94 275 TYR A C 1
ATOM 2012 O O . TYR A 1 275 ? 5.519 -1.218 -7.156 1.00 87.94 275 TYR A O 1
ATOM 2020 N N . ILE A 1 276 ? 4.543 0.070 -8.712 1.00 88.06 276 ILE A N 1
ATOM 2021 C CA . ILE A 1 276 ? 3.578 0.686 -7.785 1.00 88.06 276 ILE A CA 1
ATOM 2022 C C . ILE A 1 276 ? 2.665 -0.385 -7.178 1.00 88.06 276 ILE A C 1
ATOM 2024 O O . ILE A 1 276 ? 2.475 -0.405 -5.961 1.00 88.06 276 ILE A O 1
ATOM 2028 N N . SER A 1 277 ? 2.151 -1.312 -7.990 1.00 86.31 277 SER A N 1
ATOM 2029 C CA . SER A 1 277 ? 1.335 -2.436 -7.522 1.00 86.31 277 SER A CA 1
ATOM 2030 C C . SER A 1 277 ? 2.106 -3.339 -6.558 1.00 86.31 277 SER A C 1
ATOM 2032 O O . SER A 1 277 ? 1.572 -3.744 -5.526 1.00 86.31 277 SER A O 1
ATOM 2034 N N . TRP A 1 278 ? 3.382 -3.616 -6.832 1.00 93.00 278 TRP A N 1
ATOM 2035 C CA . TRP A 1 278 ? 4.206 -4.415 -5.927 1.00 93.00 278 TRP A CA 1
ATOM 2036 C C . TRP A 1 278 ? 4.501 -3.690 -4.606 1.00 93.00 278 TRP A C 1
ATOM 2038 O O . TRP A 1 278 ? 4.357 -4.262 -3.524 1.00 93.00 278 TRP A O 1
ATOM 2048 N N . LEU A 1 279 ? 4.840 -2.401 -4.668 1.00 91.75 279 LEU A N 1
ATOM 2049 C CA . LEU A 1 279 ? 5.030 -1.553 -3.488 1.00 91.75 279 LEU A CA 1
ATOM 2050 C C . LEU A 1 279 ? 3.751 -1.443 -2.655 1.00 91.75 279 LEU A C 1
ATOM 2052 O O . LEU A 1 279 ? 3.827 -1.377 -1.425 1.00 91.75 279 LEU A O 1
ATOM 2056 N N . TYR A 1 280 ? 2.584 -1.459 -3.299 1.00 92.19 280 TYR A N 1
ATOM 2057 C CA . TYR A 1 280 ? 1.293 -1.527 -2.628 1.00 92.19 280 TYR A CA 1
ATOM 2058 C C . TYR A 1 280 ? 1.138 -2.817 -1.829 1.00 92.19 280 TYR A C 1
ATOM 2060 O O . TYR A 1 280 ? 0.827 -2.741 -0.642 1.00 92.19 280 TYR A O 1
ATOM 2068 N N . VAL A 1 281 ? 1.432 -3.979 -2.422 1.00 92.38 281 VAL A N 1
ATOM 2069 C CA . VAL A 1 281 ? 1.387 -5.270 -1.715 1.00 92.38 281 VAL A CA 1
ATOM 2070 C C . VAL A 1 281 ? 2.315 -5.256 -0.499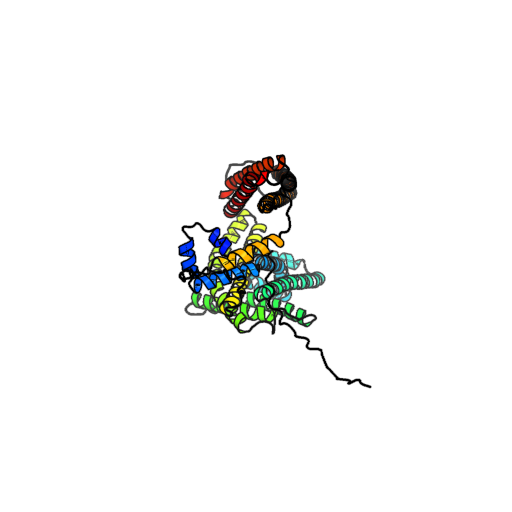 1.00 92.38 281 VAL A C 1
ATOM 2072 O O . VAL A 1 281 ? 1.887 -5.611 0.599 1.00 92.38 281 VAL A O 1
ATOM 2075 N N . LEU A 1 282 ? 3.554 -4.776 -0.653 1.00 94.00 282 LEU A N 1
ATOM 2076 C CA . LEU A 1 282 ? 4.514 -4.666 0.452 1.00 94.00 282 LEU A CA 1
ATOM 2077 C C . LEU A 1 282 ? 4.019 -3.724 1.562 1.00 94.00 282 LEU A C 1
ATOM 2079 O O . LEU A 1 282 ? 4.093 -4.056 2.746 1.00 94.00 282 LEU A O 1
ATOM 2083 N N . SER A 1 283 ? 3.474 -2.566 1.185 1.00 94.69 283 SER A N 1
ATOM 2084 C CA . SER A 1 283 ? 2.939 -1.575 2.127 1.00 94.69 283 SER A CA 1
ATOM 2085 C C . SER A 1 283 ? 1.700 -2.097 2.855 1.00 94.69 283 SER A C 1
ATOM 2087 O O . SER A 1 283 ? 1.553 -1.889 4.059 1.00 94.69 283 SER A O 1
ATOM 2089 N N . PHE A 1 284 ? 0.827 -2.814 2.148 1.00 93.81 284 PHE A N 1
ATOM 2090 C CA . PHE A 1 284 ? -0.349 -3.458 2.719 1.00 93.81 284 PHE A CA 1
ATOM 2091 C C . PHE A 1 284 ? 0.053 -4.548 3.709 1.00 93.81 284 PHE A C 1
ATOM 2093 O O . PHE A 1 284 ? -0.452 -4.557 4.825 1.00 93.81 284 PHE A O 1
ATOM 2100 N N . CYS A 1 285 ? 1.018 -5.400 3.358 1.00 95.81 285 CYS A N 1
ATOM 2101 C CA . CYS A 1 285 ? 1.582 -6.406 4.257 1.00 95.81 285 CYS A CA 1
ATOM 2102 C C . CYS A 1 285 ? 2.157 -5.764 5.531 1.00 95.81 285 CYS A C 1
ATOM 2104 O O . CYS A 1 285 ? 1.895 -6.224 6.642 1.00 95.81 285 CYS A O 1
ATOM 2106 N N . LEU A 1 286 ? 2.887 -4.654 5.399 1.00 96.12 286 LEU A N 1
ATOM 2107 C CA . LEU A 1 286 ? 3.450 -3.935 6.544 1.00 96.12 286 LEU A CA 1
ATOM 2108 C C . LEU A 1 286 ? 2.366 -3.392 7.488 1.00 96.12 286 LEU A C 1
ATOM 2110 O O . LEU A 1 286 ? 2.507 -3.462 8.707 1.00 96.12 286 LEU A O 1
ATOM 2114 N N . LEU A 1 287 ? 1.273 -2.850 6.949 1.00 95.69 287 LEU A N 1
ATOM 2115 C CA . LEU A 1 287 ? 0.172 -2.345 7.772 1.00 95.69 287 LEU A CA 1
ATOM 2116 C C . LEU A 1 287 ? -0.727 -3.465 8.307 1.00 95.69 287 LEU A C 1
ATOM 2118 O O . LEU A 1 287 ? -1.203 -3.378 9.438 1.00 95.69 287 LEU A O 1
ATOM 2122 N N . LEU A 1 288 ? -0.932 -4.532 7.535 1.00 94.06 288 LEU A N 1
ATOM 2123 C CA . LEU A 1 288 ? -1.688 -5.708 7.949 1.00 94.06 288 LEU A CA 1
ATOM 2124 C C . LEU A 1 288 ? -1.006 -6.398 9.132 1.00 94.06 288 LEU A C 1
ATOM 2126 O O . LEU A 1 288 ? -1.683 -6.746 10.095 1.00 94.06 288 LEU A O 1
ATOM 2130 N N . SER A 1 289 ? 0.323 -6.538 9.116 1.00 96.38 289 SER A N 1
ATOM 2131 C CA . SER A 1 289 ? 1.064 -7.082 10.258 1.00 96.38 289 SER A CA 1
ATOM 2132 C C . SER A 1 289 ? 0.959 -6.183 11.494 1.00 96.38 289 SER A C 1
ATOM 2134 O O . SER A 1 289 ? 0.843 -6.688 12.610 1.00 96.38 289 SER A O 1
ATOM 2136 N N . ALA A 1 290 ? 0.927 -4.858 11.317 1.00 95.31 290 ALA A N 1
ATOM 2137 C CA . ALA A 1 290 ? 0.713 -3.906 12.404 1.00 95.31 290 ALA A CA 1
ATOM 2138 C C . ALA A 1 290 ? -0.699 -4.012 13.009 1.00 95.31 290 ALA A C 1
ATOM 2140 O O . ALA A 1 290 ? -0.841 -3.930 14.233 1.00 95.31 290 ALA A O 1
ATOM 2141 N N . VAL A 1 291 ? -1.727 -4.229 12.178 1.00 93.31 291 VAL A N 1
ATOM 2142 C CA . VAL A 1 291 ? -3.108 -4.492 12.619 1.00 93.31 291 VAL A CA 1
ATOM 2143 C C . VAL A 1 291 ? -3.199 -5.834 13.337 1.00 93.31 291 VAL A C 1
ATOM 2145 O O . VAL A 1 291 ? -3.687 -5.885 14.463 1.00 93.31 291 VAL A O 1
ATOM 2148 N N . LEU A 1 292 ? -2.686 -6.907 12.733 1.00 92.56 292 LEU A N 1
ATOM 2149 C CA . LEU A 1 292 ? -2.668 -8.242 13.334 1.00 92.56 292 LEU A CA 1
ATOM 2150 C C . LEU A 1 292 ? -1.920 -8.232 14.667 1.00 92.56 292 LEU A C 1
ATOM 2152 O O . LEU A 1 292 ? -2.414 -8.780 15.645 1.00 92.56 292 LEU A O 1
ATOM 2156 N N . GLY A 1 293 ? -0.781 -7.542 14.746 1.00 92.50 293 GLY A N 1
ATOM 2157 C CA . GLY A 1 293 ? -0.038 -7.367 15.989 1.00 92.50 293 GLY A CA 1
ATOM 2158 C C . GLY A 1 293 ? -0.852 -6.667 17.078 1.00 92.50 293 GLY A C 1
ATOM 2159 O O . GLY A 1 293 ? -0.756 -7.052 18.240 1.00 92.50 293 GLY A O 1
ATOM 2160 N N . ALA A 1 294 ? -1.692 -5.691 16.725 1.00 90.75 294 ALA A N 1
ATOM 2161 C CA . ALA A 1 294 ? -2.579 -5.022 17.675 1.00 90.75 294 ALA A CA 1
ATOM 2162 C C . ALA A 1 294 ? -3.741 -5.920 18.126 1.00 90.75 294 ALA A C 1
ATOM 2164 O O . ALA A 1 294 ? -3.987 -6.032 19.322 1.00 90.75 294 ALA A O 1
ATOM 2165 N N . VAL A 1 295 ? -4.404 -6.606 17.191 1.00 89.56 295 VAL A N 1
ATOM 2166 C CA . VAL A 1 295 ? -5.548 -7.484 17.487 1.00 89.56 295 VAL A CA 1
ATOM 2167 C C . VAL A 1 295 ? -5.120 -8.724 18.284 1.00 89.56 295 VAL A C 1
ATOM 2169 O O . VAL A 1 295 ? -5.834 -9.158 19.182 1.00 89.56 295 VAL A O 1
ATOM 2172 N N . LEU A 1 296 ? -3.944 -9.288 17.992 1.00 90.31 296 LEU A N 1
ATOM 2173 C CA . LEU A 1 296 ? -3.417 -10.464 18.694 1.00 90.31 296 LEU A CA 1
ATOM 2174 C C . LEU A 1 296 ? -2.945 -10.156 20.119 1.00 90.31 296 LEU A C 1
ATOM 2176 O O . LEU A 1 296 ? -2.923 -11.056 20.955 1.00 90.31 296 LEU A O 1
ATOM 2180 N N . THR A 1 297 ? -2.529 -8.919 20.395 1.00 90.50 297 THR A N 1
ATOM 2181 C CA . THR A 1 297 ? -2.000 -8.535 21.715 1.00 90.50 297 THR A CA 1
ATOM 2182 C C . THR A 1 297 ? -3.039 -7.909 22.628 1.00 90.50 297 THR A C 1
ATOM 2184 O O . THR A 1 297 ? -2.871 -7.956 23.843 1.00 90.50 297 THR A O 1
ATOM 2187 N N . ASP A 1 298 ? -4.091 -7.318 22.069 1.00 85.25 298 ASP A N 1
ATOM 2188 C CA . ASP A 1 298 ? -5.107 -6.603 22.825 1.00 85.25 298 ASP A CA 1
ATOM 2189 C C . ASP A 1 298 ? -6.502 -7.035 22.363 1.00 85.25 298 ASP A C 1
ATOM 2191 O O . ASP A 1 298 ? -7.002 -6.637 21.310 1.00 85.25 298 ASP A O 1
ATOM 2195 N N . ALA A 1 299 ? -7.134 -7.877 23.182 1.00 76.00 299 ALA A N 1
ATOM 2196 C CA . ALA A 1 299 ? -8.457 -8.420 22.906 1.00 76.00 299 ALA A CA 1
ATOM 2197 C C . ALA A 1 299 ? -9.559 -7.348 22.918 1.00 76.00 299 ALA A C 1
ATOM 2199 O O . ALA A 1 299 ? -10.616 -7.569 22.335 1.00 76.00 299 ALA A O 1
ATOM 2200 N N . ASP A 1 300 ? -9.341 -6.184 23.531 1.00 75.94 300 ASP A N 1
ATOM 2201 C CA . ASP A 1 300 ? -10.298 -5.072 23.539 1.00 75.94 300 ASP A CA 1
ATOM 2202 C C . ASP A 1 300 ? -9.901 -3.962 22.542 1.00 75.94 300 ASP A C 1
ATOM 2204 O O . ASP A 1 300 ? -10.543 -2.911 22.490 1.00 75.94 300 ASP A O 1
ATOM 2208 N N . PHE A 1 301 ? -8.900 -4.208 21.682 1.00 79.44 301 PHE A N 1
ATOM 2209 C CA . PHE A 1 301 ? -8.428 -3.253 20.673 1.00 79.44 301 PHE A CA 1
ATOM 2210 C C . PHE A 1 301 ? -9.545 -2.747 19.744 1.00 79.44 301 PHE A C 1
ATOM 2212 O O . PHE A 1 301 ? -9.568 -1.574 19.351 1.00 79.44 301 PHE A O 1
ATOM 2219 N N . VAL A 1 302 ? -10.492 -3.629 19.405 1.00 72.19 302 VAL A N 1
ATOM 2220 C CA . VAL A 1 302 ? -11.741 -3.274 18.722 1.00 72.19 302 VAL A CA 1
ATOM 2221 C C . VAL A 1 302 ? -12.821 -3.008 19.781 1.00 72.19 302 VAL A C 1
ATOM 2223 O O . VAL A 1 302 ? -13.247 -3.951 20.463 1.00 72.19 302 VAL A O 1
ATOM 2226 N N . PRO A 1 303 ? -13.303 -1.752 19.919 1.00 70.81 303 PRO A N 1
ATOM 2227 C CA . PRO A 1 303 ? -14.293 -1.399 20.931 1.00 70.81 303 PRO A CA 1
ATOM 2228 C C . PRO A 1 303 ? -15.581 -2.211 20.787 1.00 70.81 303 PRO A C 1
ATOM 2230 O O . PRO A 1 303 ? -16.062 -2.449 19.679 1.00 70.81 303 PRO A O 1
ATOM 2233 N N . ARG A 1 304 ? -16.207 -2.566 21.915 1.00 65.56 304 ARG A N 1
ATOM 2234 C CA . ARG A 1 304 ? -17.420 -3.408 21.941 1.00 65.56 304 ARG A CA 1
ATOM 2235 C C . ARG A 1 304 ? -18.611 -2.838 21.165 1.00 65.56 304 ARG A C 1
ATOM 2237 O O . ARG A 1 304 ? -19.443 -3.616 20.723 1.00 65.56 304 ARG A O 1
ATOM 2244 N N . GLY A 1 305 ? -18.680 -1.520 20.962 1.00 61.16 305 GLY A N 1
ATOM 2245 C CA . GLY A 1 305 ? -19.715 -0.880 20.137 1.00 61.16 305 GLY A CA 1
ATOM 2246 C C . GLY A 1 305 ? -19.552 -1.110 18.630 1.00 61.16 305 GLY A C 1
ATOM 2247 O O . GLY A 1 305 ? -20.534 -1.078 17.902 1.00 61.16 305 GLY A O 1
ATOM 2248 N N . TRP A 1 306 ? -18.328 -1.393 18.180 1.00 58.50 306 TRP A N 1
ATOM 2249 C CA . TRP A 1 306 ? -18.018 -1.771 16.797 1.00 58.50 306 TRP A CA 1
ATOM 2250 C C . TRP A 1 306 ? -18.042 -3.290 16.605 1.00 58.50 306 TRP A C 1
ATOM 2252 O O . TRP A 1 306 ? -18.092 -3.778 15.477 1.00 58.50 306 TRP A O 1
ATOM 2262 N N . ARG A 1 307 ? -18.030 -4.050 17.712 1.00 59.62 307 ARG A N 1
ATOM 2263 C CA . ARG A 1 307 ? -18.241 -5.493 17.687 1.00 59.62 307 ARG A CA 1
ATOM 2264 C C . ARG A 1 307 ? -19.706 -5.768 17.373 1.00 59.62 307 ARG A C 1
ATOM 2266 O O . ARG A 1 307 ? -20.597 -5.234 18.036 1.00 59.62 307 ARG A O 1
ATOM 2273 N N . PRO A 1 308 ? -19.993 -6.649 16.423 1.00 52.38 308 PRO A N 1
ATOM 2274 C CA . PRO A 1 308 ? -21.368 -6.972 16.140 1.00 52.38 308 PRO A CA 1
ATOM 2275 C C . PRO A 1 308 ? -21.983 -7.813 17.247 1.00 52.38 308 PRO A C 1
ATOM 2277 O O . PRO A 1 308 ? -21.413 -8.815 17.682 1.00 52.38 308 PRO A O 1
ATOM 2280 N N . ARG A 1 309 ? -23.172 -7.412 17.693 1.00 55.22 309 ARG A N 1
ATOM 2281 C CA . ARG A 1 309 ? -23.942 -8.167 18.679 1.00 55.22 309 ARG A CA 1
ATOM 2282 C C . ARG A 1 309 ? -24.471 -9.432 18.015 1.00 55.22 309 ARG A C 1
ATOM 2284 O O . ARG A 1 309 ? -25.427 -9.375 17.250 1.00 55.22 309 ARG A O 1
ATOM 2291 N N . ILE A 1 310 ? -23.848 -10.571 18.306 1.00 51.22 310 ILE A N 1
ATOM 2292 C CA . ILE A 1 310 ? -24.431 -11.873 17.982 1.00 51.22 310 ILE A CA 1
ATOM 2293 C C . ILE A 1 310 ? -25.653 -12.026 18.896 1.00 51.22 310 ILE A C 1
ATOM 2295 O O . ILE A 1 310 ? -25.473 -12.016 20.118 1.00 51.22 310 ILE A O 1
ATOM 2299 N N . PRO A 1 311 ? -26.884 -12.149 18.367 1.00 47.72 311 PRO A N 1
ATOM 2300 C CA . PRO A 1 311 ? -28.023 -12.505 19.193 1.00 47.72 311 PRO A CA 1
ATOM 2301 C C . PRO A 1 311 ? -27.794 -13.934 19.687 1.00 47.72 311 PRO A C 1
ATOM 2303 O O . PRO A 1 311 ? -28.071 -14.912 18.993 1.00 47.72 311 PRO A O 1
ATOM 2306 N N . VAL A 1 312 ? -27.231 -14.067 20.888 1.00 50.06 312 VAL A N 1
ATOM 2307 C CA . VAL A 1 312 ? -27.251 -15.333 21.613 1.00 50.06 312 VAL A CA 1
ATOM 2308 C C . VAL A 1 312 ? -28.723 -15.604 21.852 1.00 50.06 312 VAL A C 1
ATOM 2310 O O . VAL A 1 312 ? -29.379 -14.848 22.564 1.00 50.06 312 VAL A O 1
ATOM 2313 N N . ARG A 1 313 ? -29.255 -16.623 21.172 1.00 44.53 313 ARG A N 1
ATOM 2314 C CA . ARG A 1 313 ? -30.645 -17.060 21.293 1.00 44.53 313 ARG A CA 1
ATOM 2315 C C . ARG A 1 313 ? -30.932 -17.216 22.785 1.00 44.53 313 ARG A C 1
ATOM 2317 O O . ARG A 1 313 ? -30.443 -18.160 23.406 1.00 44.53 313 ARG A O 1
ATOM 2324 N N . ALA A 1 314 ? -31.641 -16.250 23.366 1.00 42.78 314 ALA A N 1
ATOM 2325 C CA . ALA A 1 314 ? -32.065 -16.332 24.748 1.00 42.78 314 ALA A CA 1
ATOM 2326 C C . ALA A 1 314 ? -32.879 -17.619 24.846 1.00 42.78 314 ALA A C 1
ATOM 2328 O O . ALA A 1 314 ? -33.881 -17.776 24.144 1.00 42.78 314 ALA A O 1
ATOM 2329 N N . ARG A 1 315 ? -32.403 -18.582 25.645 1.00 42.56 315 ARG A N 1
ATOM 2330 C CA . ARG A 1 315 ? -33.252 -19.698 26.057 1.00 42.56 315 ARG A CA 1
ATOM 2331 C C . ARG A 1 315 ? -34.506 -19.055 26.626 1.00 42.56 315 ARG A C 1
ATOM 2333 O O . ARG A 1 315 ? -34.406 -18.211 27.511 1.00 42.56 315 ARG A O 1
ATOM 2340 N N . SER A 1 316 ? -35.642 -19.397 26.039 1.00 42.50 316 SER A N 1
ATOM 2341 C CA . SER A 1 316 ? -36.970 -18.927 26.401 1.00 42.50 316 SER A CA 1
ATOM 2342 C C . SER A 1 316 ? -37.181 -19.069 27.908 1.00 42.50 316 SER A C 1
ATOM 2344 O O . SER A 1 316 ? -37.519 -20.146 28.394 1.00 42.50 316 SER A O 1
ATOM 2346 N N . ALA A 1 317 ? -36.955 -17.987 28.651 1.00 46.66 317 ALA A N 1
ATOM 2347 C CA . ALA A 1 317 ? -37.509 -17.840 29.981 1.00 46.66 317 ALA A CA 1
ATOM 2348 C C . ALA A 1 317 ? -39.019 -17.673 29.784 1.00 46.66 317 ALA A C 1
ATOM 2350 O O . ALA A 1 317 ? -39.452 -16.781 29.052 1.00 46.66 317 ALA A O 1
ATOM 2351 N N . GLY A 1 318 ? -39.794 -18.605 30.341 1.00 44.66 318 GLY A N 1
ATOM 2352 C CA . GLY A 1 318 ? -41.239 -18.687 30.153 1.00 44.66 318 GLY A CA 1
ATOM 2353 C C . GLY A 1 318 ? -41.968 -17.387 30.522 1.00 44.66 318 GLY A C 1
ATOM 2354 O O . GLY A 1 318 ? -41.457 -16.591 31.318 1.00 44.66 318 GLY A O 1
ATOM 2355 N N . PRO A 1 319 ? -43.158 -17.154 29.949 1.00 44.41 319 PRO A N 1
ATOM 2356 C CA . PRO A 1 319 ? -43.883 -15.913 30.151 1.00 44.41 319 PRO A CA 1
ATOM 2357 C C . PRO A 1 319 ? -44.355 -15.829 31.606 1.00 44.41 319 PRO A C 1
ATOM 2359 O O . PRO A 1 319 ? -45.250 -16.555 32.029 1.00 44.41 319 PRO A O 1
ATOM 2362 N N . ARG A 1 320 ? -43.748 -14.931 32.390 1.00 48.22 320 ARG A N 1
ATOM 2363 C CA . ARG A 1 320 ? -44.332 -14.492 33.659 1.00 48.22 320 ARG A CA 1
ATOM 2364 C C . ARG A 1 320 ? -45.451 -13.511 33.332 1.00 48.22 320 ARG A C 1
ATOM 2366 O O . ARG A 1 320 ? -45.191 -12.456 32.756 1.00 48.22 320 ARG A O 1
ATOM 2373 N N . HIS A 1 321 ? -46.675 -13.886 33.696 1.00 48.25 321 HIS A N 1
ATOM 2374 C CA . HIS A 1 321 ? -47.843 -13.014 33.725 1.00 48.25 321 HIS A CA 1
ATOM 2375 C C . HIS A 1 321 ? -47.489 -11.708 34.445 1.00 48.25 321 HIS A C 1
ATOM 2377 O O . HIS A 1 321 ? -47.271 -11.704 35.655 1.00 48.25 321 HIS A O 1
ATOM 2383 N N . ARG A 1 322 ? -47.408 -10.610 33.692 1.00 49.25 322 ARG A N 1
ATOM 2384 C CA . ARG A 1 322 ? -47.413 -9.255 34.239 1.00 49.25 322 ARG A CA 1
ATOM 2385 C C . ARG A 1 322 ? -48.739 -8.625 33.823 1.00 49.25 322 ARG A C 1
ATOM 2387 O O . ARG A 1 322 ? -49.077 -8.620 32.640 1.00 49.25 322 ARG A O 1
ATOM 2394 N N . SER A 1 323 ? -49.512 -8.258 34.832 1.00 46.62 323 SER A N 1
ATOM 2395 C CA . SER A 1 323 ? -50.930 -7.909 34.811 1.00 46.62 323 SER A CA 1
ATOM 2396 C C . SER A 1 323 ? -51.250 -6.789 33.816 1.00 46.62 323 SER A C 1
ATOM 2398 O O . SER A 1 323 ? -50.474 -5.852 33.653 1.00 46.62 323 SER A O 1
ATOM 2400 N N . ALA A 1 324 ? -52.418 -6.880 33.176 1.00 52.59 324 ALA A N 1
ATOM 2401 C CA . ALA A 1 324 ? -52.913 -5.968 32.138 1.00 52.59 324 ALA A CA 1
ATOM 2402 C C . ALA A 1 324 ? -53.090 -4.499 32.587 1.00 52.59 324 ALA A C 1
ATOM 2404 O O . ALA A 1 324 ? -53.290 -3.617 31.758 1.00 52.59 324 ALA A O 1
ATOM 2405 N N . GLU A 1 325 ? -52.974 -4.231 33.883 1.00 49.19 325 GLU A N 1
ATOM 2406 C CA . GLU A 1 325 ? -53.231 -2.932 34.507 1.00 49.19 325 GLU A CA 1
ATOM 2407 C C . GLU A 1 325 ? -52.074 -1.936 34.301 1.00 49.19 325 GLU A C 1
ATOM 2409 O O . GLU A 1 325 ? -52.294 -0.763 34.010 1.00 49.19 325 GLU A O 1
ATOM 2414 N N . GLU A 1 326 ? -50.826 -2.418 34.297 1.00 49.19 326 GLU A N 1
ATOM 2415 C CA . GLU A 1 326 ? -49.624 -1.587 34.086 1.00 49.19 326 GLU A CA 1
ATOM 2416 C C . GLU A 1 326 ? -49.503 -1.100 32.625 1.00 49.19 326 GLU A C 1
ATOM 2418 O O . GLU A 1 326 ? -48.855 -0.095 32.320 1.00 49.19 326 GLU A O 1
ATOM 2423 N N . ARG A 1 327 ? -50.175 -1.807 31.706 1.00 48.81 327 ARG A N 1
ATOM 2424 C CA . ARG A 1 327 ? -50.176 -1.529 30.265 1.00 48.81 327 ARG A CA 1
ATOM 2425 C C . ARG A 1 327 ? -51.187 -0.440 29.877 1.00 48.81 327 ARG A C 1
ATOM 2427 O O . ARG A 1 327 ? -50.988 0.227 28.871 1.00 48.81 327 ARG A O 1
ATOM 2434 N N . SER A 1 328 ? -52.225 -0.213 30.688 1.00 46.62 328 SER A N 1
ATOM 2435 C CA . SER A 1 328 ? -53.233 0.825 30.419 1.00 46.62 328 SER A CA 1
ATOM 2436 C C . SER A 1 328 ? -52.783 2.224 30.859 1.00 46.62 328 SER A C 1
ATOM 2438 O O . SER A 1 328 ? -53.188 3.223 30.263 1.00 46.62 328 SER A O 1
ATOM 2440 N N . MET A 1 329 ? -51.937 2.313 31.890 1.00 45.09 329 MET A N 1
ATOM 2441 C CA . MET A 1 329 ? -51.493 3.603 32.434 1.00 45.09 329 MET A CA 1
ATOM 2442 C C . MET A 1 329 ? -50.341 4.217 31.623 1.00 45.09 329 MET A C 1
ATOM 2444 O O . MET A 1 329 ? -50.235 5.433 31.519 1.00 45.09 329 MET A O 1
ATOM 2448 N N . THR A 1 330 ? -49.539 3.383 30.956 1.00 52.16 330 THR A N 1
ATOM 2449 C CA . THR A 1 330 ? -48.432 3.827 30.092 1.00 52.16 330 THR A CA 1
ATOM 2450 C C . THR A 1 330 ? -48.885 4.257 28.691 1.00 52.16 330 THR A C 1
ATOM 2452 O O . THR A 1 330 ? -48.305 5.184 28.129 1.00 52.16 330 THR A O 1
ATOM 2455 N N . ASP A 1 331 ? -49.961 3.673 28.151 1.00 51.91 331 ASP A N 1
ATOM 2456 C CA . ASP A 1 331 ? -50.527 4.068 26.846 1.00 51.91 331 ASP A CA 1
ATOM 2457 C C . ASP A 1 331 ? -51.190 5.460 26.873 1.00 51.91 331 ASP A C 1
ATOM 2459 O O . ASP A 1 331 ? -51.237 6.157 25.856 1.00 51.91 331 ASP A O 1
ATOM 2463 N N . THR A 1 332 ? -51.673 5.895 28.041 1.00 52.66 332 THR A N 1
ATOM 2464 C CA . THR A 1 332 ? -52.328 7.206 28.200 1.00 52.66 332 THR A CA 1
ATOM 2465 C C . THR A 1 332 ? -51.300 8.339 28.305 1.00 52.66 332 THR A C 1
ATOM 2467 O O . THR A 1 332 ? -51.495 9.409 27.732 1.00 52.66 332 THR A O 1
ATOM 2470 N N . GLU A 1 333 ? -50.159 8.087 28.951 1.00 50.28 333 GLU A N 1
ATOM 2471 C CA . GLU A 1 333 ? -49.079 9.071 29.096 1.00 50.28 333 GLU A CA 1
ATOM 2472 C C . GLU A 1 333 ? -48.247 9.212 27.804 1.00 50.28 333 GLU A C 1
ATOM 2474 O O . GLU A 1 333 ? -47.826 10.312 27.448 1.00 50.28 333 GLU A O 1
ATOM 2479 N N . TYR A 1 334 ? -48.107 8.137 27.014 1.00 49.75 334 TYR A N 1
ATOM 2480 C CA . TYR A 1 334 ? -47.415 8.187 25.718 1.00 49.75 334 TYR A CA 1
ATOM 2481 C C . TYR A 1 334 ? -48.212 8.930 24.629 1.00 49.75 334 TYR A C 1
ATOM 2483 O O . TYR A 1 334 ? -47.617 9.553 23.749 1.00 49.75 334 TYR A O 1
ATOM 2491 N N . ARG A 1 335 ? -49.556 8.932 24.693 1.00 47.03 335 ARG A N 1
ATOM 2492 C CA . ARG A 1 335 ? -50.401 9.731 23.779 1.00 47.03 335 ARG A CA 1
ATOM 2493 C C . ARG A 1 335 ? -50.399 11.225 24.101 1.00 47.03 335 ARG A C 1
ATOM 2495 O O . ARG A 1 335 ? -50.658 12.016 23.201 1.00 47.03 335 ARG A O 1
ATOM 2502 N N . ALA A 1 336 ? -50.083 11.615 25.336 1.00 49.56 336 ALA A N 1
ATOM 2503 C CA . ALA A 1 336 ? -50.030 13.020 25.742 1.00 49.56 336 ALA A CA 1
ATOM 2504 C C . ALA A 1 336 ? -48.719 13.728 25.339 1.00 49.56 336 ALA A C 1
ATOM 2506 O O . ALA A 1 336 ? -48.684 14.952 25.271 1.00 49.56 336 ALA A O 1
ATOM 2507 N N . ALA A 1 337 ? -47.658 12.978 25.016 1.00 52.25 337 ALA A N 1
ATOM 2508 C CA . ALA A 1 337 ? -46.371 13.514 24.553 1.00 52.25 337 ALA A CA 1
ATOM 2509 C C . ALA A 1 337 ? -46.190 13.450 23.018 1.00 52.25 337 ALA A C 1
ATOM 2511 O O . ALA A 1 337 ? -45.069 13.524 22.506 1.00 52.25 337 ALA A O 1
ATOM 2512 N N . GLY A 1 338 ? -47.288 13.283 22.273 1.00 45.25 338 GLY A N 1
ATOM 2513 C CA . GLY A 1 338 ? -47.290 13.207 20.817 1.00 45.25 338 GLY A CA 1
ATOM 2514 C C . GLY A 1 338 ? -46.980 14.554 20.168 1.00 45.25 338 GLY A C 1
ATOM 2515 O O . GLY A 1 338 ? -47.789 15.473 20.195 1.00 45.25 338 GLY A O 1
ATOM 2516 N N . TYR A 1 339 ? -45.811 14.652 19.538 1.00 51.38 339 TYR A N 1
ATOM 2517 C CA . TYR A 1 339 ? -45.547 15.639 18.494 1.00 51.38 339 TYR A CA 1
ATOM 2518 C C . TYR A 1 339 ? -46.551 15.371 17.362 1.00 51.38 339 TYR A C 1
ATOM 2520 O O . TYR A 1 339 ? -46.396 14.393 16.625 1.00 51.38 339 TYR A O 1
ATOM 2528 N N . ASP A 1 340 ? -47.596 16.190 17.245 1.00 49.00 340 ASP A N 1
ATOM 2529 C CA . ASP A 1 340 ? -48.532 16.136 16.122 1.00 49.00 340 ASP A CA 1
ATOM 2530 C C . ASP A 1 340 ? -47.763 16.418 14.825 1.00 49.00 340 ASP A C 1
ATOM 2532 O O . ASP A 1 340 ? -47.530 17.559 14.422 1.00 49.00 340 ASP A O 1
ATOM 2536 N N . ARG A 1 341 ? -47.308 15.354 14.159 1.00 53.00 341 ARG A N 1
ATOM 2537 C CA . ARG A 1 341 ? -46.833 15.440 12.781 1.00 53.00 341 ARG A CA 1
ATOM 2538 C C . ARG A 1 341 ? -48.078 15.647 11.911 1.00 53.00 341 ARG A C 1
ATOM 2540 O O . ARG A 1 341 ? -48.966 14.794 11.962 1.00 53.00 341 ARG A O 1
ATOM 2547 N N . PRO A 1 342 ? -48.160 16.720 11.105 1.00 54.06 342 PRO A N 1
ATOM 2548 C CA . PRO A 1 342 ? -49.325 16.960 10.266 1.00 54.06 342 PRO A CA 1
ATOM 2549 C C . PRO A 1 342 ? -49.587 15.741 9.361 1.00 54.06 342 PRO A C 1
ATOM 2551 O O . PRO A 1 342 ? -48.636 15.205 8.772 1.00 54.06 342 PRO A O 1
ATOM 2554 N N . PRO A 1 343 ? -50.846 15.276 9.247 1.00 48.16 343 PRO A N 1
ATOM 2555 C CA . PRO A 1 343 ? -51.183 14.157 8.384 1.00 48.16 343 PRO A CA 1
ATOM 2556 C C . PRO A 1 343 ? -50.867 14.537 6.935 1.00 48.16 343 PRO A C 1
ATOM 2558 O O . PRO A 1 343 ? -51.500 15.421 6.367 1.00 48.16 343 PRO A O 1
ATOM 2561 N N . GLY A 1 344 ? -49.855 13.888 6.353 1.00 56.94 344 GLY A N 1
ATOM 2562 C CA . GLY A 1 344 ? -49.477 14.067 4.948 1.00 56.94 344 GLY A CA 1
ATOM 2563 C C . GLY A 1 344 ? -48.026 14.467 4.675 1.00 56.94 344 GLY A C 1
ATOM 2564 O O . GLY A 1 344 ? -47.653 14.512 3.509 1.00 56.94 344 GLY A O 1
ATOM 2565 N N . ALA A 1 345 ? -47.182 14.711 5.684 1.00 51.41 345 ALA A N 1
ATOM 2566 C CA . ALA A 1 345 ? -45.750 14.909 5.430 1.00 51.41 345 ALA A CA 1
ATOM 2567 C C . ALA A 1 345 ? -45.090 13.561 5.050 1.00 51.41 345 ALA A C 1
ATOM 2569 O O . ALA A 1 345 ? -45.020 12.676 5.913 1.00 51.41 345 ALA A O 1
ATOM 2570 N N . PRO A 1 346 ? -44.618 13.357 3.800 1.00 54.94 346 PRO A N 1
ATOM 2571 C CA . PRO A 1 346 ? -43.957 12.112 3.424 1.00 54.94 346 PRO A CA 1
ATOM 2572 C C . PRO A 1 346 ? -42.700 11.927 4.283 1.00 54.94 346 PRO A C 1
ATOM 2574 O O . PRO A 1 346 ? -41.905 12.852 4.456 1.00 54.94 346 PRO A O 1
ATOM 2577 N N . ALA A 1 347 ? -42.531 10.737 4.866 1.00 54.84 347 ALA A N 1
ATOM 2578 C CA . ALA A 1 347 ? -41.306 10.396 5.582 1.00 54.84 347 ALA A CA 1
ATOM 2579 C C . ALA A 1 347 ? -40.099 10.564 4.633 1.00 54.84 347 ALA A C 1
ATOM 2581 O O . ALA A 1 347 ? -40.225 10.193 3.463 1.00 54.84 347 ALA A O 1
ATOM 2582 N N . PRO A 1 348 ? -38.940 11.087 5.089 1.00 53.75 348 PRO A N 1
ATOM 2583 C CA . PRO A 1 348 ? -37.752 11.147 4.247 1.00 53.75 348 PRO A CA 1
ATOM 2584 C C . PRO A 1 348 ? -37.387 9.716 3.859 1.00 53.75 348 PRO A C 1
ATOM 2586 O O . PRO A 1 348 ? -37.014 8.912 4.716 1.00 53.75 348 PRO A O 1
ATOM 2589 N N . SER A 1 349 ? -37.578 9.358 2.591 1.00 58.50 349 SER A N 1
ATOM 2590 C CA . SER A 1 349 ? -37.334 7.993 2.160 1.00 58.50 349 SER A CA 1
ATOM 2591 C C . SER A 1 349 ? -35.823 7.754 2.145 1.00 58.50 349 SER A C 1
ATOM 2593 O O . SER A 1 349 ? -35.068 8.501 1.521 1.00 58.50 349 SER A O 1
ATOM 2595 N N . GLY A 1 350 ? -35.348 6.702 2.824 1.00 58.50 350 GLY A N 1
ATOM 2596 C CA . GLY A 1 350 ? -33.935 6.278 2.764 1.00 58.50 350 GLY A CA 1
ATOM 2597 C C . GLY A 1 350 ? -33.449 5.992 1.331 1.00 58.50 350 GLY A C 1
ATOM 2598 O O . GLY A 1 350 ? -32.254 5.887 1.069 1.00 58.50 350 GLY A O 1
ATOM 2599 N N . TRP A 1 351 ? -34.383 5.940 0.384 1.00 62.62 351 TRP A N 1
ATOM 2600 C CA . TRP A 1 351 ? -34.201 5.774 -1.050 1.00 62.62 351 TRP A CA 1
ATOM 2601 C C . TRP A 1 351 ? -33.646 7.014 -1.767 1.00 62.62 351 TRP A C 1
ATOM 2603 O O . TRP A 1 351 ? -33.003 6.864 -2.808 1.00 62.62 351 TRP A O 1
ATOM 2613 N N . VAL A 1 352 ? -33.772 8.220 -1.191 1.00 66.06 352 VAL A N 1
ATOM 2614 C CA . VAL A 1 352 ? -33.077 9.424 -1.696 1.00 66.06 352 VAL A CA 1
ATOM 2615 C C . VAL A 1 352 ? -31.561 9.209 -1.695 1.00 66.06 352 VAL A C 1
ATOM 2617 O O . VAL A 1 352 ? -30.883 9.620 -2.637 1.00 66.06 352 VAL A O 1
ATOM 2620 N N . GLY A 1 353 ? -31.022 8.491 -0.703 1.00 66.50 353 GLY A N 1
ATOM 2621 C CA . GLY A 1 353 ? -29.602 8.129 -0.647 1.00 66.50 353 GLY A CA 1
ATOM 2622 C C . GLY A 1 353 ? -29.154 7.239 -1.812 1.00 66.50 353 GLY A C 1
ATOM 2623 O O . GLY A 1 353 ? -28.072 7.442 -2.357 1.00 66.50 353 GLY A O 1
ATOM 2624 N N . VAL A 1 354 ? -30.006 6.312 -2.260 1.00 75.06 354 VAL A N 1
ATOM 2625 C CA . VAL A 1 354 ? -29.703 5.377 -3.361 1.00 75.06 354 VAL A CA 1
ATOM 2626 C C . VAL A 1 354 ? -29.694 6.087 -4.720 1.00 75.06 354 VAL A C 1
ATOM 2628 O O . VAL A 1 354 ? -28.811 5.847 -5.542 1.00 75.06 354 VAL A O 1
ATOM 2631 N N . VAL A 1 355 ? -30.625 7.017 -4.956 1.00 77.88 355 VAL A N 1
ATOM 2632 C CA . VAL A 1 355 ? -30.634 7.825 -6.191 1.00 77.88 355 VAL A CA 1
ATOM 2633 C C . VAL A 1 355 ? -29.518 8.874 -6.180 1.00 77.88 355 VAL A C 1
ATOM 2635 O O . VAL A 1 355 ? -28.897 9.124 -7.213 1.00 77.88 355 VAL A O 1
ATOM 2638 N N . SER A 1 356 ? -29.197 9.430 -5.007 1.00 74.38 356 SER A N 1
ATOM 2639 C CA . SER A 1 356 ? -28.052 10.335 -4.838 1.00 74.38 356 SER A CA 1
ATOM 2640 C C . SER A 1 356 ? -26.734 9.621 -5.128 1.00 74.38 356 SER A C 1
ATOM 2642 O O . SER A 1 356 ? -25.871 10.171 -5.807 1.00 74.38 356 SER A O 1
ATOM 2644 N N . PHE A 1 357 ? -26.603 8.365 -4.691 1.00 78.06 357 PHE A N 1
ATOM 2645 C CA . PHE A 1 35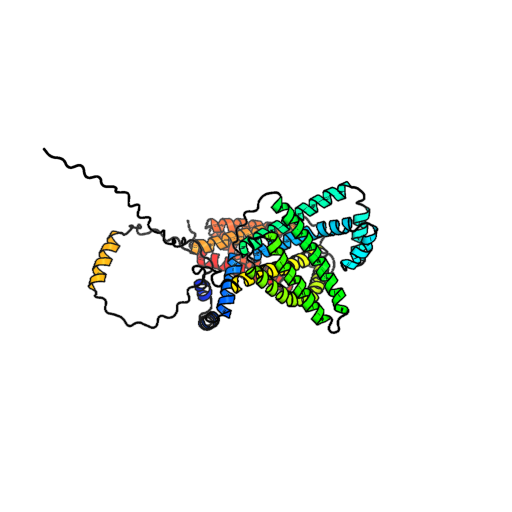7 ? -25.471 7.505 -5.026 1.00 78.06 357 PHE A CA 1
ATOM 2646 C C . PHE A 1 357 ? -25.330 7.309 -6.541 1.00 78.06 357 PHE A C 1
ATOM 2648 O O . PHE A 1 357 ? -24.237 7.498 -7.069 1.00 78.06 357 PHE A O 1
ATOM 2655 N N . ALA A 1 358 ? -26.419 7.005 -7.255 1.00 81.00 358 ALA A N 1
ATOM 2656 C CA . ALA A 1 358 ? -26.385 6.863 -8.712 1.00 81.00 358 ALA A CA 1
ATOM 2657 C C . ALA A 1 358 ? -25.969 8.162 -9.419 1.00 81.00 358 ALA A C 1
ATOM 2659 O O . ALA A 1 358 ? -25.137 8.130 -10.323 1.00 81.00 358 ALA A O 1
ATOM 2660 N N . GLY A 1 359 ? -26.500 9.306 -8.976 1.00 80.88 359 GLY A N 1
ATOM 2661 C CA . GLY A 1 359 ? -26.107 10.618 -9.491 1.00 80.88 359 GLY A CA 1
ATOM 2662 C C . GLY A 1 359 ? -24.621 10.903 -9.272 1.00 80.88 359 GLY A C 1
ATOM 2663 O O . GLY A 1 359 ? -23.921 11.252 -10.216 1.00 80.88 359 GLY A O 1
ATOM 2664 N N . ILE A 1 360 ? -24.112 10.676 -8.058 1.00 83.56 360 ILE A N 1
ATOM 2665 C CA . ILE A 1 360 ? -22.696 10.876 -7.711 1.00 83.56 360 ILE A CA 1
ATOM 2666 C C . ILE A 1 360 ? -21.787 9.917 -8.490 1.00 83.56 360 ILE A C 1
ATOM 2668 O O . ILE A 1 360 ? -20.736 10.331 -8.971 1.00 83.56 360 ILE A O 1
ATOM 2672 N N . MET A 1 361 ? -22.184 8.655 -8.660 1.00 81.62 361 MET A N 1
ATOM 2673 C CA . MET A 1 361 ? -21.417 7.699 -9.462 1.00 81.62 361 MET A CA 1
ATOM 2674 C C . MET A 1 361 ? -21.343 8.113 -10.930 1.00 81.62 361 MET A C 1
ATOM 2676 O O . MET A 1 361 ? -20.262 8.065 -11.506 1.00 81.62 361 MET A O 1
ATOM 2680 N N . LEU A 1 362 ? -22.441 8.595 -11.517 1.00 84.81 362 LEU A N 1
ATOM 2681 C CA . LEU A 1 362 ? -22.437 9.126 -12.884 1.00 84.81 362 LEU A CA 1
ATOM 2682 C C . LEU A 1 362 ? -21.523 10.352 -13.033 1.00 84.81 362 LEU A C 1
ATOM 2684 O O . LEU A 1 362 ? -20.833 10.470 -14.044 1.00 84.81 362 LEU A O 1
ATOM 2688 N N . LEU A 1 363 ? -21.451 11.225 -12.019 1.00 83.06 363 LEU A N 1
ATOM 2689 C CA . LEU A 1 363 ? -20.497 12.341 -12.002 1.00 83.06 363 LEU A CA 1
ATOM 2690 C C . LEU A 1 363 ? -19.045 11.858 -11.975 1.00 83.06 363 LEU A C 1
ATOM 2692 O O . LEU A 1 363 ? -18.211 12.395 -12.699 1.00 83.06 363 LEU A O 1
ATOM 2696 N N . LEU A 1 364 ? -18.736 10.855 -11.148 1.00 78.69 364 LEU A N 1
ATOM 2697 C CA . LEU A 1 364 ? -17.384 10.308 -11.048 1.00 78.69 364 LEU A CA 1
ATOM 2698 C C . LEU A 1 364 ? -16.975 9.596 -12.338 1.00 78.69 364 LEU A C 1
ATOM 2700 O O . LEU A 1 364 ? -15.911 9.893 -12.873 1.00 78.69 364 LEU A O 1
ATOM 2704 N N . ILE A 1 365 ? -17.829 8.716 -12.868 1.00 82.31 365 ILE A N 1
ATOM 2705 C CA . ILE A 1 365 ? -17.588 8.004 -14.131 1.00 82.31 365 ILE A CA 1
ATOM 2706 C C . ILE A 1 365 ? -17.409 9.007 -15.273 1.00 82.31 365 ILE A C 1
ATOM 2708 O O . ILE A 1 365 ? -16.453 8.903 -16.038 1.00 82.31 365 ILE A O 1
ATOM 2712 N N . GLY A 1 366 ? -18.278 10.019 -15.356 1.00 78.88 366 GLY A N 1
ATOM 2713 C CA . GLY A 1 366 ? -18.171 11.061 -16.369 1.00 78.88 366 GLY A CA 1
ATOM 2714 C C . GLY A 1 366 ? -16.908 11.915 -16.229 1.00 78.88 366 GLY A C 1
ATOM 2715 O O . GLY A 1 366 ? -16.283 12.255 -17.231 1.00 78.88 366 GLY A O 1
ATOM 2716 N N . GLY A 1 367 ? -16.478 12.204 -14.998 1.00 74.19 367 GLY A N 1
ATOM 2717 C CA . GLY A 1 367 ? -15.221 12.901 -14.721 1.00 74.19 367 GLY A CA 1
ATOM 2718 C C . GLY A 1 367 ? -13.983 12.106 -15.143 1.00 74.19 367 GLY A C 1
ATOM 2719 O O . GLY A 1 367 ? -13.070 12.675 -15.740 1.00 74.19 367 GLY A O 1
ATOM 2720 N N . PHE A 1 368 ? -13.962 10.794 -14.889 1.00 74.12 368 PHE A N 1
ATOM 2721 C CA . PHE A 1 368 ? -12.875 9.919 -15.339 1.00 74.12 368 PHE A CA 1
ATOM 2722 C C . PHE A 1 368 ? -12.838 9.788 -16.865 1.00 74.12 368 PHE A C 1
ATOM 2724 O O . PHE A 1 368 ? -11.774 9.963 -17.447 1.00 74.12 368 PHE A O 1
ATOM 2731 N N . GLN A 1 369 ? -13.988 9.593 -17.516 1.00 77.81 369 GLN A N 1
ATOM 2732 C CA . GLN A 1 369 ? -14.114 9.575 -18.982 1.00 77.81 369 GLN A CA 1
ATOM 2733 C C . GLN A 1 369 ? -13.614 10.877 -19.624 1.00 77.81 369 GLN A C 1
ATOM 2735 O O . GLN A 1 369 ? -12.864 10.856 -20.597 1.00 77.81 369 GLN A O 1
ATOM 2740 N N . LEU A 1 370 ? -13.966 12.026 -19.040 1.00 74.31 370 LEU A N 1
ATOM 2741 C CA . LEU A 1 370 ? -13.499 13.326 -19.512 1.00 74.31 370 LEU A CA 1
ATOM 2742 C C . LEU A 1 370 ? -11.971 13.446 -19.410 1.00 74.31 370 LEU A C 1
ATOM 2744 O O . LEU A 1 370 ? -11.322 13.933 -20.334 1.00 74.31 370 LEU A O 1
ATOM 2748 N N . PHE A 1 371 ? -11.392 12.972 -18.305 1.00 69.31 371 PHE A N 1
ATOM 2749 C CA . PHE A 1 371 ? -9.946 12.959 -18.102 1.00 69.31 371 PHE A CA 1
ATOM 2750 C C . PHE A 1 371 ? -9.229 12.002 -19.067 1.00 69.31 371 PHE A C 1
ATOM 2752 O O . PHE A 1 371 ? -8.227 12.387 -19.667 1.00 69.31 371 PHE A O 1
ATOM 2759 N N . GLU A 1 372 ? -9.749 10.789 -19.261 1.00 65.19 372 GLU A N 1
ATOM 2760 C CA . GLU A 1 372 ? -9.217 9.804 -20.211 1.00 65.19 372 GLU A CA 1
ATOM 2761 C C . GLU A 1 372 ? -9.227 10.340 -21.645 1.00 65.19 372 GLU A C 1
ATOM 2763 O O . GLU A 1 372 ? -8.223 10.227 -22.349 1.00 65.19 372 GLU A O 1
ATOM 2768 N N . GLY A 1 373 ? -10.312 11.001 -22.054 1.00 64.31 373 GLY A N 1
ATOM 2769 C CA . GLY A 1 373 ? -10.397 11.603 -23.377 1.00 64.31 373 GLY A CA 1
ATOM 2770 C C . GLY A 1 373 ? -9.429 12.773 -23.573 1.00 64.31 373 GLY A C 1
ATOM 2771 O O . GLY A 1 373 ? -8.780 12.855 -24.612 1.00 64.31 373 GLY A O 1
ATOM 2772 N N . ILE A 1 374 ? -9.232 13.627 -22.560 1.00 70.31 374 ILE A N 1
ATOM 2773 C CA . ILE A 1 374 ? -8.208 14.689 -22.603 1.00 70.31 374 ILE A CA 1
ATOM 2774 C C . ILE A 1 374 ? -6.803 14.085 -22.727 1.00 70.31 374 ILE A C 1
ATOM 2776 O O . ILE A 1 374 ? -5.999 14.560 -23.523 1.00 70.31 374 ILE A O 1
ATOM 2780 N N . VAL A 1 375 ? -6.498 13.021 -21.978 1.00 64.75 375 VAL A N 1
ATOM 2781 C CA . VAL A 1 375 ? -5.200 12.331 -22.070 1.00 64.75 375 VAL A CA 1
ATOM 2782 C C . VAL A 1 375 ? -4.993 11.714 -23.457 1.00 64.75 375 VAL A C 1
ATOM 2784 O O . VAL A 1 375 ? -3.884 11.794 -23.986 1.00 64.75 375 VAL A O 1
ATOM 2787 N N . ALA A 1 376 ? -6.043 11.147 -24.056 1.00 62.12 376 ALA A N 1
ATOM 2788 C CA . ALA A 1 376 ? -6.007 10.578 -25.402 1.00 62.12 376 ALA A CA 1
ATOM 2789 C C . ALA A 1 376 ? -5.802 11.633 -26.506 1.00 62.12 376 ALA A C 1
ATOM 2791 O O . ALA A 1 376 ? -5.191 11.319 -27.520 1.00 62.12 376 ALA A O 1
ATOM 2792 N N . LEU A 1 377 ? -6.251 12.879 -26.302 1.00 65.62 377 LEU A N 1
ATOM 2793 C CA . LEU A 1 377 ? -6.028 13.992 -27.238 1.00 65.62 377 LEU A CA 1
ATOM 2794 C C . LEU A 1 377 ? -4.655 14.672 -27.101 1.00 65.62 377 LEU A C 1
ATOM 2796 O O . LEU A 1 377 ? -4.269 15.431 -27.980 1.00 65.62 377 LEU A O 1
ATOM 2800 N N . VAL A 1 378 ? -3.946 14.468 -25.988 1.00 65.38 378 VAL A N 1
ATOM 2801 C CA . VAL A 1 378 ? -2.659 15.138 -25.701 1.00 65.38 378 VAL A CA 1
ATOM 2802 C C . VAL A 1 378 ? -1.452 14.253 -26.056 1.00 65.38 378 VAL A C 1
ATOM 2804 O O . VAL A 1 378 ? -0.318 14.733 -26.088 1.00 65.38 378 VAL A O 1
ATOM 2807 N N . LYS A 1 379 ? -1.662 12.959 -26.321 1.00 51.44 379 LYS A N 1
ATOM 2808 C CA . LYS A 1 379 ? -0.608 12.011 -26.710 1.00 51.44 379 LYS A CA 1
ATOM 2809 C C . LYS A 1 379 ? -0.838 11.488 -28.129 1.00 51.44 379 LYS A C 1
ATOM 2811 O O . LYS A 1 379 ? -1.600 10.544 -28.304 1.00 51.44 379 LYS A O 1
ATOM 2816 N N . ASP A 1 380 ? -0.102 12.033 -29.094 1.00 45.94 380 ASP A N 1
ATOM 2817 C CA . ASP A 1 380 ? -0.272 11.690 -30.515 1.00 45.94 380 ASP A CA 1
ATOM 2818 C C . ASP A 1 380 ? 0.443 10.400 -30.976 1.00 45.94 380 ASP A C 1
ATOM 2820 O O . ASP A 1 380 ? 0.133 9.901 -32.049 1.00 45.94 380 ASP A O 1
ATOM 2824 N N . ASP A 1 381 ? 1.316 9.775 -30.172 1.00 44.03 381 ASP A N 1
ATOM 2825 C CA . ASP A 1 381 ? 2.081 8.585 -30.599 1.00 44.03 381 ASP A CA 1
ATOM 2826 C C . ASP A 1 381 ? 2.147 7.502 -29.513 1.00 44.03 381 ASP A C 1
ATOM 2828 O O . ASP A 1 381 ? 3.067 7.508 -28.687 1.00 44.03 381 ASP A O 1
ATOM 2832 N N . TYR A 1 382 ? 1.211 6.539 -29.476 1.00 40.75 382 TYR A N 1
ATOM 2833 C CA . TYR A 1 382 ? 1.398 5.412 -28.542 1.00 40.75 382 TYR A CA 1
ATOM 2834 C C . TYR A 1 382 ? 0.915 4.009 -28.932 1.00 40.75 382 TYR A C 1
ATOM 2836 O O . TYR A 1 382 ? 1.158 3.088 -28.161 1.00 40.75 382 TYR A O 1
ATOM 2844 N N . TYR A 1 383 ? 0.334 3.766 -30.109 1.00 40.28 383 TYR A N 1
ATOM 2845 C CA . TYR A 1 383 ? 0.106 2.380 -30.547 1.00 40.28 383 TYR A CA 1
ATOM 2846 C C . TYR A 1 383 ? 0.275 2.213 -32.052 1.00 40.28 383 TYR A C 1
ATOM 2848 O O . TYR A 1 383 ? -0.691 2.253 -32.806 1.00 40.28 383 TYR A O 1
ATOM 2856 N N . LEU A 1 384 ? 1.505 1.931 -32.476 1.00 39.47 384 LEU A N 1
ATOM 2857 C CA . LEU A 1 384 ? 1.735 1.175 -33.697 1.00 39.47 384 LEU A CA 1
ATOM 2858 C C . LEU A 1 384 ? 2.709 0.031 -33.404 1.00 39.47 384 LEU A C 1
ATOM 2860 O O . LEU A 1 384 ? 3.815 0.252 -32.919 1.00 39.47 384 LEU A O 1
ATOM 2864 N N . VAL A 1 385 ? 2.251 -1.166 -33.789 1.00 39.44 385 VAL A N 1
ATOM 2865 C CA . VAL A 1 385 ? 2.959 -2.441 -34.001 1.00 39.44 385 VAL A CA 1
ATOM 2866 C C . VAL A 1 385 ? 2.774 -3.518 -32.918 1.00 39.44 385 VAL A C 1
ATOM 2868 O O . VAL A 1 385 ? 3.484 -3.557 -31.919 1.00 39.44 385 VAL A O 1
ATOM 2871 N N . THR A 1 386 ? 1.889 -4.489 -33.202 1.00 34.59 386 THR A N 1
ATOM 2872 C CA . THR A 1 386 ? 2.194 -5.930 -33.055 1.00 34.59 386 THR A CA 1
ATOM 2873 C C . THR A 1 386 ? 1.377 -6.781 -34.055 1.00 34.59 386 THR A C 1
ATOM 2875 O O . THR A 1 386 ? 0.150 -6.824 -34.010 1.00 34.59 386 THR A O 1
ATOM 2878 N N . ASP A 1 387 ? 2.105 -7.421 -34.970 1.00 40.97 387 ASP A N 1
ATOM 2879 C CA . ASP A 1 387 ? 1.924 -8.615 -35.829 1.00 40.97 387 ASP A CA 1
ATOM 2880 C C . ASP A 1 387 ? 0.637 -9.479 -35.850 1.00 40.97 387 ASP A C 1
ATOM 2882 O O . ASP A 1 387 ? 0.711 -10.693 -36.039 1.00 40.97 387 ASP A O 1
ATOM 2886 N N . SER A 1 388 ? -0.573 -8.925 -35.782 1.00 37.88 388 SER A N 1
ATOM 2887 C CA . SER A 1 388 ? -1.763 -9.694 -36.201 1.00 37.88 388 SER A CA 1
ATOM 2888 C C . SER A 1 388 ? -2.778 -8.832 -36.947 1.00 37.88 388 SER A C 1
ATOM 2890 O O . SER A 1 388 ? -3.402 -7.933 -36.394 1.00 37.88 388 SER A O 1
ATOM 2892 N N . GLY A 1 389 ? -2.891 -9.092 -38.253 1.00 40.88 389 GLY A N 1
ATOM 2893 C CA . GLY A 1 389 ? -3.637 -8.319 -39.247 1.00 40.88 389 GLY A CA 1
ATOM 2894 C C . GLY A 1 389 ? -5.157 -8.289 -39.077 1.00 40.88 389 GLY A C 1
ATOM 2895 O O . GLY A 1 389 ? -5.881 -8.801 -39.923 1.00 40.88 389 GLY A O 1
ATOM 2896 N N . LEU A 1 390 ? -5.644 -7.606 -38.043 1.00 35.75 390 LEU A N 1
ATOM 2897 C CA . LEU A 1 390 ? -6.991 -7.037 -37.995 1.00 35.75 390 LEU A CA 1
ATOM 2898 C C . LEU A 1 390 ? -6.908 -5.613 -37.444 1.00 35.75 390 LEU A C 1
ATOM 2900 O O . LEU A 1 390 ? -7.087 -5.348 -36.259 1.00 35.75 390 LEU A O 1
ATOM 2904 N N . MET A 1 391 ? -6.593 -4.691 -38.349 1.00 40.09 391 MET A N 1
ATOM 2905 C CA . MET A 1 391 ? -6.581 -3.261 -38.083 1.00 40.09 391 MET A CA 1
ATOM 2906 C C . MET A 1 391 ? -8.018 -2.742 -38.184 1.00 40.09 391 MET A C 1
ATOM 2908 O O . MET A 1 391 ? -8.575 -2.654 -39.275 1.00 40.09 391 MET A O 1
ATOM 2912 N N . LEU A 1 392 ? -8.614 -2.370 -37.056 1.00 39.41 392 LEU A N 1
ATOM 2913 C CA . LEU A 1 392 ? -9.529 -1.233 -37.039 1.00 39.41 392 LEU A CA 1
ATOM 2914 C C . LEU A 1 392 ? -8.635 -0.017 -36.753 1.00 39.41 392 LEU A C 1
ATOM 2916 O O . LEU A 1 392 ? -8.208 0.138 -35.608 1.00 39.41 392 LEU A O 1
ATOM 2920 N N . PRO A 1 393 ? -8.257 0.793 -37.760 1.00 44.88 393 PRO A N 1
ATOM 2921 C CA . PRO A 1 393 ? -7.526 2.032 -37.533 1.00 44.88 393 PRO A CA 1
ATOM 2922 C C . PRO A 1 393 ? -8.505 3.000 -36.880 1.00 44.88 393 PRO A C 1
ATOM 2924 O O . PRO A 1 393 ? -9.254 3.694 -37.561 1.00 44.88 393 PRO A O 1
ATOM 2927 N N . VAL A 1 394 ? -8.601 2.965 -35.556 1.00 50.59 394 VAL A N 1
ATOM 2928 C CA . VAL A 1 394 ? -9.457 3.908 -34.850 1.00 50.59 394 VAL A CA 1
ATOM 2929 C C . VAL A 1 394 ? -8.570 5.010 -34.312 1.00 50.59 394 VAL A C 1
ATOM 2931 O O . VAL A 1 394 ? -7.794 4.793 -33.381 1.00 50.59 394 VAL A O 1
ATOM 2934 N N . ASP A 1 395 ? -8.670 6.173 -34.946 1.00 56.59 395 ASP A N 1
ATOM 2935 C CA . ASP A 1 395 ? -7.936 7.374 -34.578 1.00 56.59 395 ASP A CA 1
ATOM 2936 C C . ASP A 1 395 ? -8.067 7.650 -33.074 1.00 56.59 395 ASP A C 1
ATOM 2938 O O . ASP A 1 395 ? -9.170 7.775 -32.533 1.00 56.59 395 ASP A O 1
ATOM 2942 N N . LEU A 1 396 ? -6.928 7.776 -32.388 1.00 59.59 396 LEU A N 1
ATOM 2943 C CA . LEU A 1 396 ? -6.862 8.151 -30.968 1.00 59.59 396 LEU A CA 1
ATOM 2944 C C . LEU A 1 396 ? -7.543 9.498 -30.714 1.00 59.59 396 LEU A C 1
ATOM 2946 O O . LEU A 1 396 ? -8.189 9.684 -29.684 1.00 59.59 396 LEU A O 1
ATOM 2950 N N . THR A 1 397 ? -7.485 10.398 -31.694 1.00 61.59 397 THR A N 1
ATOM 2951 C CA . THR A 1 397 ? -8.209 11.666 -31.679 1.00 61.59 397 THR A CA 1
ATOM 2952 C C . THR A 1 397 ? -9.724 11.450 -31.649 1.00 61.59 397 THR A C 1
ATOM 2954 O O . THR A 1 397 ? -10.424 12.095 -30.872 1.00 61.59 397 THR A O 1
ATOM 2957 N N . VAL A 1 398 ? -10.247 10.505 -32.439 1.00 69.19 398 VAL A N 1
ATOM 2958 C CA . VAL A 1 398 ? -11.681 10.173 -32.458 1.00 69.19 398 VAL A CA 1
ATOM 2959 C C . VAL A 1 398 ? -12.102 9.556 -31.124 1.00 69.19 398 VAL A C 1
ATOM 2961 O O . VAL A 1 398 ? -13.100 9.987 -30.547 1.00 69.19 398 VAL A O 1
ATOM 2964 N N . TRP A 1 399 ? -11.316 8.626 -30.573 1.00 65.69 399 TRP A N 1
ATOM 2965 C CA . TRP A 1 399 ? -11.575 8.063 -29.242 1.00 65.69 399 TRP A CA 1
ATOM 2966 C C . TRP A 1 399 ? -11.521 9.112 -28.131 1.00 65.69 399 TRP A C 1
ATOM 2968 O O . TRP A 1 399 ? -12.403 9.132 -27.275 1.00 65.69 399 TRP A O 1
ATOM 2978 N N . GLY A 1 400 ? -10.540 10.016 -28.156 1.00 66.06 400 GLY A N 1
ATOM 2979 C CA . GLY A 1 400 ? -10.421 11.087 -27.169 1.00 66.06 400 GLY A CA 1
ATOM 2980 C C . GLY A 1 400 ? -11.653 11.989 -27.140 1.00 66.06 400 GLY A C 1
ATOM 2981 O O . GLY A 1 400 ? -12.212 12.250 -26.073 1.00 66.06 400 GLY A O 1
ATOM 2982 N N . TRP A 1 401 ? -12.153 12.380 -28.315 1.00 72.38 401 TRP A N 1
ATOM 2983 C CA . TRP A 1 401 ? -13.396 13.144 -28.429 1.00 72.38 401 TRP A CA 1
ATOM 2984 C C . TRP A 1 401 ? -14.636 12.354 -27.999 1.00 72.38 401 TRP A C 1
ATOM 2986 O O . TRP A 1 401 ? -15.508 12.925 -27.343 1.00 72.38 401 TRP A O 1
ATOM 2996 N N . ILE A 1 402 ? -14.712 11.054 -28.306 1.00 77.06 402 ILE A N 1
ATOM 2997 C CA . ILE A 1 402 ? -15.799 10.179 -27.837 1.00 77.06 402 ILE A CA 1
ATOM 2998 C C . ILE A 1 402 ? -15.828 10.142 -26.304 1.00 77.06 402 ILE A C 1
ATOM 3000 O O . ILE A 1 402 ? -16.878 10.387 -25.712 1.00 77.06 402 ILE A O 1
ATOM 3004 N N . HIS A 1 403 ? -14.685 9.905 -25.659 1.00 76.75 403 HIS A N 1
ATOM 3005 C CA . HIS A 1 403 ? -14.571 9.863 -24.200 1.00 76.75 403 HIS A CA 1
ATOM 3006 C C . HIS A 1 403 ? -14.920 11.209 -23.547 1.00 76.75 403 HIS A C 1
ATOM 3008 O O . HIS A 1 403 ? -15.657 11.251 -22.560 1.00 76.75 403 HIS A O 1
ATOM 3014 N N . ILE A 1 404 ? -14.487 12.329 -24.138 1.00 76.06 404 ILE A N 1
ATOM 3015 C CA . ILE A 1 404 ? -14.853 13.676 -23.673 1.00 76.06 404 ILE A CA 1
ATOM 3016 C C . ILE A 1 404 ? -16.362 13.909 -23.769 1.00 76.06 404 ILE A C 1
ATOM 3018 O O . ILE A 1 404 ? -16.975 14.378 -22.808 1.00 76.06 404 ILE A O 1
ATOM 3022 N N . LEU A 1 405 ? -16.974 13.577 -24.909 1.00 84.00 405 LEU A N 1
ATOM 3023 C CA . LEU A 1 405 ? -18.398 13.803 -25.137 1.00 84.00 405 LEU A CA 1
ATOM 3024 C C . LEU A 1 405 ? -19.253 12.925 -24.217 1.00 84.00 405 LEU A C 1
ATOM 3026 O O . LEU A 1 405 ? -20.168 13.422 -23.562 1.00 84.00 405 LEU A O 1
ATOM 3030 N N . VAL A 1 406 ? -18.928 11.635 -24.117 1.00 81.00 406 VAL A N 1
ATOM 3031 C CA . VAL A 1 406 ? -19.617 10.689 -23.228 1.00 81.00 406 VAL A CA 1
ATOM 3032 C C . VAL A 1 406 ? -19.440 11.098 -21.766 1.00 81.00 406 VAL A C 1
ATOM 3034 O O . VAL A 1 406 ? -20.418 11.101 -21.016 1.00 81.00 406 VAL A O 1
ATOM 3037 N N . GLY A 1 407 ? -18.236 11.519 -21.369 1.00 80.38 407 GLY A N 1
ATOM 3038 C CA . GLY A 1 407 ? -17.953 12.019 -20.027 1.00 80.38 407 GLY A CA 1
ATOM 3039 C C . GLY A 1 407 ? -18.765 13.265 -19.673 1.00 80.38 407 GLY A C 1
ATOM 3040 O O . GLY A 1 407 ? -19.407 13.314 -18.622 1.00 80.38 407 GLY A O 1
ATOM 3041 N N . ALA A 1 408 ? -18.827 14.242 -20.581 1.00 87.12 408 ALA A N 1
ATOM 3042 C CA . ALA A 1 408 ? -19.624 15.453 -20.402 1.00 87.12 408 ALA A CA 1
ATOM 3043 C C . ALA A 1 408 ? -21.131 15.153 -20.296 1.00 87.12 408 ALA A C 1
ATOM 3045 O O . ALA A 1 408 ? -21.814 15.705 -19.428 1.00 87.12 408 ALA A O 1
ATOM 3046 N N . ILE A 1 409 ? -21.649 14.243 -21.129 1.00 88.62 409 ILE A N 1
ATOM 3047 C CA . ILE A 1 409 ? -23.050 13.806 -21.073 1.00 88.62 409 ILE A CA 1
ATOM 3048 C C . ILE A 1 409 ? -23.328 13.084 -19.747 1.00 88.62 409 ILE A C 1
ATOM 3050 O O . ILE A 1 409 ? -24.320 13.391 -19.089 1.00 88.62 409 ILE A O 1
ATOM 3054 N N . ALA A 1 410 ? -22.452 12.176 -19.311 1.00 84.94 410 ALA A N 1
ATOM 3055 C CA . ALA A 1 410 ? -22.597 11.464 -18.042 1.00 84.94 410 ALA A CA 1
ATOM 3056 C C . ALA A 1 410 ? -22.597 12.417 -16.836 1.00 84.94 410 ALA A C 1
ATOM 3058 O O . ALA A 1 410 ? -23.419 12.254 -15.933 1.00 84.94 410 ALA A O 1
ATOM 3059 N N . ILE A 1 411 ? -21.764 13.465 -16.856 1.00 87.12 411 ILE A N 1
ATOM 3060 C CA . ILE A 1 411 ? -21.781 14.527 -15.840 1.00 87.12 411 ILE A CA 1
ATOM 3061 C C . ILE A 1 411 ? -23.127 15.262 -15.855 1.00 87.12 411 ILE A C 1
ATOM 3063 O O . ILE A 1 411 ? -23.780 15.367 -14.818 1.00 87.12 411 ILE A O 1
ATOM 3067 N N . ALA A 1 412 ? -23.583 15.736 -17.018 1.00 90.12 412 ALA A N 1
ATOM 3068 C CA . ALA A 1 412 ? -24.852 16.459 -17.137 1.00 90.12 412 ALA A CA 1
ATOM 3069 C C . ALA A 1 412 ? -26.051 15.611 -16.672 1.00 90.12 412 ALA A C 1
ATOM 3071 O O . ALA A 1 412 ? -26.958 16.103 -15.994 1.00 90.12 412 ALA A O 1
ATOM 3072 N N . VAL A 1 413 ? -26.028 14.317 -16.986 1.00 90.62 413 VAL A N 1
ATOM 3073 C CA . VAL A 1 413 ? -27.021 13.339 -16.547 1.00 90.62 413 VAL A CA 1
ATOM 3074 C C . VAL A 1 413 ? -26.931 13.092 -15.039 1.00 90.62 413 VAL A C 1
ATOM 3076 O O . VAL A 1 413 ? -27.963 13.109 -14.374 1.00 90.62 413 VAL A O 1
ATOM 3079 N N . GLY A 1 414 ? -25.733 12.939 -14.471 1.00 85.25 414 GLY A N 1
ATOM 3080 C CA . GLY A 1 414 ? -25.526 12.809 -13.025 1.00 85.25 414 GLY A CA 1
ATOM 3081 C C . GLY A 1 414 ? -26.085 14.008 -12.256 1.00 85.25 414 GLY A C 1
ATOM 3082 O O . GLY A 1 414 ? -26.852 13.830 -11.309 1.00 85.25 414 GLY A O 1
ATOM 3083 N N . ILE A 1 415 ? -25.815 15.228 -12.732 1.00 88.00 415 ILE A N 1
ATOM 3084 C CA . ILE A 1 415 ? -26.413 16.464 -12.205 1.00 88.00 415 ILE A CA 1
ATOM 3085 C C . ILE A 1 415 ? -27.946 16.394 -12.305 1.00 88.00 415 ILE A C 1
ATOM 3087 O O . ILE A 1 415 ? -28.652 16.634 -11.325 1.00 88.00 415 ILE A O 1
ATOM 3091 N N . GLY A 1 416 ? -28.483 16.019 -13.468 1.00 86.50 416 GLY A N 1
ATOM 3092 C CA . GLY A 1 416 ? -29.925 15.895 -13.684 1.00 86.50 416 GLY A CA 1
ATOM 3093 C C . GLY A 1 416 ? -30.608 14.859 -12.779 1.00 86.50 416 GLY A C 1
ATOM 3094 O O . GLY A 1 416 ? -31.737 15.091 -12.343 1.00 86.50 416 GLY A O 1
ATOM 3095 N N . VAL A 1 417 ? -29.931 13.752 -12.456 1.00 86.31 417 VAL A N 1
ATOM 3096 C CA . VAL A 1 417 ? -30.403 12.728 -11.508 1.00 86.31 417 VAL A CA 1
ATOM 3097 C C . VAL A 1 417 ? -30.496 13.306 -10.096 1.00 86.31 417 VAL A C 1
ATOM 3099 O O . VAL A 1 417 ? -31.515 13.099 -9.435 1.00 86.31 417 VAL A O 1
ATOM 3102 N N . LEU A 1 418 ? -29.495 14.081 -9.664 1.00 83.88 418 LEU A N 1
ATOM 3103 C CA . LEU A 1 418 ? -29.493 14.748 -8.355 1.00 83.88 418 LEU A CA 1
ATOM 3104 C C . LEU A 1 418 ? -30.605 15.800 -8.230 1.00 83.88 418 LEU A C 1
ATOM 3106 O O . LEU A 1 418 ? -31.207 15.934 -7.170 1.00 83.88 418 LEU A O 1
ATOM 3110 N N . TYR A 1 419 ? -30.951 16.482 -9.325 1.00 84.12 419 TYR A N 1
ATOM 3111 C CA . TYR A 1 419 ? -32.102 17.394 -9.393 1.00 84.12 419 TYR A CA 1
ATOM 3112 C C . TYR A 1 419 ? -33.446 16.694 -9.673 1.00 84.12 419 TYR A C 1
ATOM 3114 O O . TYR A 1 419 ? -34.445 17.359 -9.959 1.00 84.12 419 TYR A O 1
ATOM 3122 N N . GLY A 1 420 ? -33.494 15.358 -9.647 1.00 79.75 420 GLY A N 1
ATOM 3123 C CA . GLY A 1 420 ? -34.736 14.597 -9.793 1.00 79.75 420 GLY A CA 1
ATOM 3124 C C . GLY A 1 420 ? -35.366 14.635 -11.193 1.00 79.75 420 GLY A C 1
ATOM 3125 O O . GLY A 1 420 ? -36.543 14.298 -11.357 1.00 79.75 420 GLY A O 1
ATOM 3126 N N . LYS A 1 421 ? -34.624 15.035 -12.233 1.00 83.94 421 LYS A N 1
ATOM 3127 C CA . LYS A 1 421 ? -35.162 15.168 -13.594 1.00 83.94 421 LYS A CA 1
ATOM 3128 C C . LYS A 1 421 ? -35.390 13.797 -14.236 1.00 83.94 421 LYS A C 1
ATOM 3130 O O . LYS A 1 421 ? -34.520 12.933 -14.247 1.00 83.94 421 LYS A O 1
ATOM 3135 N N . THR A 1 422 ? -36.572 13.602 -14.826 1.00 78.50 422 THR A N 1
ATOM 3136 C CA . THR A 1 422 ? -36.962 12.295 -15.397 1.00 78.50 422 THR A CA 1
ATOM 3137 C C . THR A 1 422 ? -36.165 11.948 -16.661 1.00 78.50 422 THR A C 1
ATOM 3139 O O . THR A 1 422 ? -35.796 10.790 -16.835 1.00 78.50 422 THR A O 1
ATOM 3142 N N . TRP A 1 423 ? -35.820 12.939 -17.493 1.00 83.06 423 TRP A N 1
ATOM 3143 C CA . TRP A 1 423 ? -34.985 12.728 -18.686 1.00 83.06 423 TRP A CA 1
ATOM 3144 C C . TRP A 1 423 ? -33.589 12.191 -18.328 1.00 83.06 423 TRP A C 1
ATOM 3146 O O . TRP A 1 423 ? -33.073 11.309 -19.008 1.00 83.06 423 TRP A O 1
ATOM 3156 N N . ALA A 1 424 ? -33.021 12.646 -17.208 1.00 85.12 424 ALA A N 1
ATOM 3157 C CA . ALA A 1 424 ? -31.709 12.218 -16.739 1.00 85.12 424 ALA A CA 1
ATOM 3158 C C . ALA A 1 424 ? -31.705 10.751 -16.285 1.00 85.12 424 ALA A C 1
ATOM 3160 O O . ALA A 1 424 ? -30.724 10.043 -16.461 1.00 85.12 424 ALA A O 1
ATOM 3161 N N . ARG A 1 425 ? -32.825 10.234 -15.773 1.00 82.50 425 ARG A N 1
ATOM 3162 C CA . ARG A 1 425 ? -32.925 8.809 -15.416 1.00 82.50 425 ARG A CA 1
ATOM 3163 C C . ARG A 1 425 ? -32.878 7.918 -16.650 1.00 82.50 425 ARG A C 1
ATOM 3165 O O . ARG A 1 425 ? -32.172 6.918 -16.648 1.00 82.50 425 ARG A O 1
ATOM 3172 N N . ILE A 1 426 ? -33.604 8.303 -17.700 1.00 84.31 426 ILE A N 1
ATOM 3173 C CA . ILE A 1 426 ? -33.661 7.548 -18.958 1.00 84.31 426 ILE A CA 1
ATOM 3174 C C . ILE A 1 426 ? -32.276 7.525 -19.610 1.00 84.31 426 ILE A C 1
ATOM 3176 O O . ILE A 1 426 ? -31.774 6.455 -19.950 1.00 84.31 426 ILE A O 1
ATOM 3180 N N . LEU A 1 427 ? -31.626 8.688 -19.713 1.00 86.19 427 LEU A N 1
ATOM 3181 C CA . LEU A 1 427 ? -30.275 8.773 -20.266 1.00 86.19 427 LEU A CA 1
ATOM 3182 C C . LEU A 1 427 ? -29.237 8.068 -19.384 1.00 86.19 427 LEU A C 1
ATOM 3184 O O . LEU A 1 427 ? -28.355 7.406 -19.915 1.00 86.19 427 LEU A O 1
ATOM 3188 N N . GLY A 1 428 ? -29.358 8.146 -18.056 1.00 83.25 428 GLY A N 1
ATOM 3189 C CA . GLY A 1 428 ? -28.441 7.485 -17.123 1.00 83.25 428 GLY A CA 1
ATOM 3190 C C . GLY A 1 428 ? -28.486 5.963 -17.223 1.00 83.25 428 GLY A C 1
ATOM 3191 O O . GLY A 1 428 ? -27.440 5.321 -17.227 1.00 83.25 428 GLY A O 1
ATOM 3192 N N . VAL A 1 429 ? -29.681 5.384 -17.387 1.00 86.12 429 VAL A N 1
ATOM 3193 C CA . VAL A 1 429 ? -29.837 3.945 -17.654 1.00 86.12 429 VAL A CA 1
ATOM 3194 C C . VAL A 1 429 ? -29.231 3.579 -19.009 1.00 86.12 429 VAL A C 1
ATOM 3196 O O . VAL A 1 429 ? -28.487 2.607 -19.093 1.00 86.12 429 VAL A O 1
ATOM 3199 N N . GLY A 1 430 ? -29.498 4.367 -20.057 1.00 85.19 430 GLY A N 1
ATOM 3200 C CA . GLY A 1 430 ? -28.928 4.130 -21.387 1.00 85.19 430 GLY A CA 1
ATOM 3201 C C . GLY A 1 430 ? -27.396 4.149 -21.391 1.00 85.19 430 GLY A C 1
ATOM 3202 O O . GLY A 1 430 ? -26.771 3.238 -21.929 1.00 85.19 430 GLY A O 1
ATOM 3203 N N . LEU A 1 431 ? -26.792 5.139 -20.729 1.00 84.44 431 LEU A N 1
ATOM 3204 C CA . LEU A 1 431 ? -25.339 5.257 -20.593 1.00 84.44 431 LEU A CA 1
ATOM 3205 C C . LEU A 1 431 ? -24.735 4.078 -19.829 1.00 84.44 431 LEU A C 1
ATOM 3207 O O . LEU A 1 431 ? -23.754 3.510 -20.295 1.00 84.44 431 LEU A O 1
ATOM 3211 N N . ALA A 1 432 ? -25.334 3.675 -18.705 1.00 84.38 432 ALA A N 1
ATOM 3212 C CA . ALA A 1 432 ? -24.852 2.541 -17.918 1.00 84.38 432 ALA A CA 1
ATOM 3213 C C . ALA A 1 432 ? -24.920 1.218 -18.704 1.00 84.38 432 ALA A C 1
ATOM 3215 O O . ALA A 1 432 ? -24.010 0.400 -18.622 1.00 84.38 432 ALA A O 1
ATOM 3216 N N . VAL A 1 433 ? -25.956 1.015 -19.526 1.00 83.81 433 VAL A N 1
ATOM 3217 C CA . VAL A 1 433 ? -26.056 -0.170 -20.397 1.00 83.81 433 VAL A CA 1
ATOM 3218 C C . VAL A 1 433 ? -24.959 -0.174 -21.466 1.00 83.81 433 VAL A C 1
ATOM 3220 O O . VAL A 1 433 ? -24.302 -1.194 -21.665 1.00 83.81 433 VAL A O 1
ATOM 3223 N N . ILE A 1 434 ? -24.729 0.957 -22.138 1.00 82.88 434 ILE A N 1
ATOM 3224 C CA . ILE A 1 434 ? -23.680 1.080 -23.165 1.00 82.88 434 ILE A CA 1
ATOM 3225 C C . ILE A 1 434 ? -22.287 0.893 -22.545 1.00 82.88 434 ILE A C 1
ATOM 3227 O O . ILE A 1 434 ? -21.434 0.213 -23.124 1.00 82.88 434 ILE A O 1
ATOM 3231 N N . ASN A 1 435 ? -22.071 1.448 -21.352 1.00 82.56 435 ASN A N 1
ATOM 3232 C CA . ASN A 1 435 ? -20.830 1.305 -20.601 1.00 82.56 435 ASN A CA 1
ATOM 3233 C C . ASN A 1 435 ? -20.578 -0.160 -20.210 1.00 82.56 435 ASN A C 1
ATOM 3235 O O . ASN A 1 435 ? -19.500 -0.692 -20.480 1.00 82.56 435 ASN A O 1
ATOM 3239 N N . ALA A 1 436 ? -21.601 -0.855 -19.705 1.00 81.69 436 ALA A N 1
ATOM 3240 C CA . ALA A 1 436 ? -21.505 -2.267 -19.351 1.00 81.69 436 ALA A CA 1
ATOM 3241 C C . ALA A 1 436 ? -21.170 -3.145 -20.568 1.00 81.69 436 ALA A C 1
ATOM 3243 O O . ALA A 1 436 ? -20.315 -4.025 -20.478 1.00 81.69 436 ALA A O 1
ATOM 3244 N N . ILE A 1 437 ? -21.796 -2.890 -21.725 1.00 80.00 437 ILE A N 1
ATOM 3245 C CA . ILE A 1 437 ? -21.503 -3.611 -22.976 1.00 80.00 437 ILE A CA 1
ATOM 3246 C C . ILE A 1 437 ? -20.057 -3.367 -23.416 1.00 80.00 437 ILE A C 1
ATOM 3248 O O . ILE A 1 437 ? -19.350 -4.316 -23.753 1.00 80.00 437 ILE A O 1
ATOM 3252 N N . THR A 1 438 ? -19.600 -2.115 -23.368 1.00 76.94 438 THR A N 1
ATOM 3253 C CA . THR A 1 438 ? -18.213 -1.753 -23.691 1.00 76.94 438 THR A CA 1
ATOM 3254 C C . THR A 1 438 ? -17.237 -2.518 -22.799 1.00 76.94 438 THR A C 1
ATOM 3256 O O . THR A 1 438 ? -16.331 -3.185 -23.293 1.00 76.94 438 THR A O 1
ATOM 3259 N N . HIS A 1 439 ? -17.454 -2.519 -21.484 1.00 78.44 439 HIS A N 1
ATOM 3260 C CA . HIS A 1 439 ? -16.585 -3.236 -20.554 1.00 78.44 439 HIS A CA 1
ATOM 3261 C C . HIS A 1 439 ? -16.626 -4.759 -20.725 1.00 78.44 439 HIS A C 1
ATOM 3263 O O . HIS A 1 439 ? -15.590 -5.404 -20.575 1.00 78.44 439 HIS A O 1
ATOM 3269 N N . LEU A 1 440 ? -17.767 -5.341 -21.103 1.00 79.00 440 LEU A N 1
ATOM 3270 C CA . LEU A 1 440 ? -17.845 -6.756 -21.475 1.00 79.00 440 LEU A CA 1
ATOM 3271 C C . LEU A 1 440 ? -17.032 -7.064 -22.739 1.00 79.00 440 LEU A C 1
ATOM 3273 O O . LEU A 1 440 ? -16.360 -8.092 -22.791 1.00 79.00 440 LEU A O 1
ATOM 3277 N N . LEU A 1 441 ? -17.037 -6.164 -23.725 1.00 71.50 441 LEU A N 1
ATOM 3278 C CA . LEU A 1 441 ? -16.254 -6.312 -24.953 1.00 71.50 441 LEU A CA 1
ATOM 3279 C C . LEU A 1 441 ? -14.739 -6.268 -24.677 1.00 71.50 441 LEU A C 1
ATOM 3281 O O . LEU A 1 441 ? -13.978 -7.027 -25.273 1.00 71.50 441 LEU A O 1
ATOM 3285 N N . PHE A 1 442 ? -14.306 -5.445 -23.715 1.00 68.19 442 PHE A N 1
ATOM 3286 C CA . PHE A 1 442 ? -12.911 -5.355 -23.261 1.00 68.19 442 PHE A CA 1
ATOM 3287 C C . PHE A 1 442 ? -12.553 -6.322 -22.119 1.00 68.19 442 PHE A C 1
ATOM 3289 O O . PHE A 1 442 ? -11.412 -6.324 -21.646 1.00 68.19 442 PHE A O 1
ATOM 3296 N N . ALA A 1 443 ? -13.476 -7.188 -21.691 1.00 67.50 443 ALA A N 1
ATOM 3297 C CA . ALA A 1 443 ? -13.230 -8.149 -20.617 1.00 67.50 443 ALA A CA 1
ATOM 3298 C C . ALA A 1 443 ? -12.016 -9.070 -20.865 1.00 67.50 443 ALA A C 1
ATOM 3300 O O . ALA A 1 443 ? -11.276 -9.301 -19.907 1.00 67.50 443 ALA A O 1
ATOM 3301 N N . PRO A 1 444 ? -11.720 -9.543 -22.099 1.00 64.25 444 PRO A N 1
ATOM 3302 C CA . PRO A 1 444 ? -10.504 -10.321 -22.358 1.00 64.25 444 PRO A CA 1
ATOM 3303 C C . PRO A 1 444 ? -9.214 -9.530 -22.101 1.00 64.25 444 PRO A C 1
ATOM 3305 O O . PRO A 1 444 ? -8.197 -10.101 -21.714 1.00 64.25 444 PRO A O 1
ATOM 3308 N N . ALA A 1 445 ? -9.249 -8.210 -22.300 1.00 53.31 445 ALA A N 1
ATOM 3309 C CA . ALA A 1 445 ? -8.098 -7.333 -22.135 1.00 53.31 445 ALA A CA 1
ATOM 3310 C C . ALA A 1 445 ? -7.894 -6.883 -20.677 1.00 53.31 445 ALA A C 1
ATOM 3312 O O . ALA A 1 445 ? -6.742 -6.732 -20.261 1.00 53.31 445 ALA A O 1
ATOM 3313 N N . GLN A 1 446 ? -8.982 -6.647 -19.927 1.00 61.41 446 GLN A N 1
ATOM 3314 C CA . GLN A 1 446 ? -8.975 -6.112 -18.554 1.00 61.41 446 GLN A CA 1
ATOM 3315 C C . GLN A 1 446 ? -10.090 -6.726 -17.672 1.00 61.41 446 GLN A C 1
ATOM 3317 O O . GLN A 1 446 ? -11.011 -6.027 -17.243 1.00 61.41 446 GLN A O 1
ATOM 3322 N N . PRO A 1 447 ? -10.016 -8.026 -17.336 1.00 62.97 447 PRO A N 1
ATOM 3323 C CA . PRO A 1 447 ? -11.148 -8.771 -16.773 1.00 62.97 447 PRO A CA 1
ATOM 3324 C C . PRO A 1 447 ? -11.605 -8.271 -15.397 1.00 62.97 447 PRO A C 1
ATOM 3326 O O . PRO A 1 447 ? -12.800 -8.168 -15.140 1.00 62.97 447 PRO A O 1
ATOM 3329 N N . ILE A 1 448 ? -10.671 -7.918 -14.509 1.00 74.75 448 ILE A N 1
ATOM 3330 C CA . ILE A 1 448 ? -11.007 -7.440 -13.157 1.00 74.75 448 ILE A CA 1
ATOM 3331 C C . ILE A 1 448 ? -11.728 -6.088 -13.227 1.00 74.75 448 ILE A C 1
ATOM 3333 O O . ILE A 1 448 ? -12.730 -5.886 -12.546 1.00 74.75 448 ILE A O 1
ATOM 3337 N N . TRP A 1 449 ? -11.238 -5.175 -14.071 1.00 67.75 449 TRP A N 1
ATOM 3338 C CA . TRP A 1 449 ? -11.835 -3.851 -14.237 1.00 67.75 449 TRP A CA 1
ATOM 3339 C C . TRP A 1 449 ? -13.202 -3.930 -14.910 1.00 67.75 449 TRP A C 1
ATOM 3341 O O . TRP A 1 449 ? -14.155 -3.330 -14.423 1.00 67.75 449 TRP A O 1
ATOM 3351 N N . ALA A 1 450 ? -13.318 -4.751 -15.956 1.00 72.12 450 ALA A N 1
ATOM 3352 C CA . ALA A 1 450 ? -14.584 -5.014 -16.623 1.00 72.12 450 ALA A CA 1
ATOM 3353 C C . ALA A 1 450 ? -15.655 -5.519 -15.645 1.00 72.12 450 ALA A C 1
ATOM 3355 O O . ALA A 1 450 ? -16.774 -5.016 -15.651 1.00 72.12 450 ALA A O 1
ATOM 3356 N N . ILE A 1 451 ? -15.310 -6.456 -14.752 1.00 83.31 451 ILE A N 1
ATOM 3357 C CA . ILE A 1 451 ? -16.244 -6.961 -13.733 1.00 83.31 451 ILE A CA 1
ATOM 3358 C C . ILE A 1 451 ? -16.680 -5.844 -12.777 1.00 83.31 451 ILE A C 1
ATOM 3360 O O . ILE A 1 451 ? -17.870 -5.714 -12.499 1.00 83.31 451 ILE A O 1
ATOM 3364 N N . ILE A 1 452 ? -15.741 -5.038 -12.273 1.00 82.56 452 ILE A N 1
ATOM 3365 C CA . ILE A 1 452 ? -16.051 -3.934 -11.349 1.00 82.56 452 ILE A CA 1
ATOM 3366 C C . ILE A 1 452 ? -16.977 -2.915 -12.020 1.00 82.56 452 ILE A C 1
ATOM 3368 O O . ILE A 1 452 ? -17.983 -2.528 -11.425 1.00 82.56 452 ILE A O 1
ATOM 3372 N N . ALA A 1 453 ? -16.660 -2.515 -13.252 1.00 80.44 453 ALA A N 1
ATOM 3373 C CA . ALA A 1 453 ? -17.437 -1.543 -14.007 1.00 80.44 453 ALA A CA 1
ATOM 3374 C C . ALA A 1 453 ? -18.856 -2.054 -14.294 1.00 80.44 453 ALA A C 1
ATOM 3376 O O . ALA A 1 453 ? -19.824 -1.371 -13.974 1.00 80.44 453 ALA A O 1
ATOM 3377 N N . VAL A 1 454 ? -18.997 -3.300 -14.756 1.00 85.62 454 VAL A N 1
ATOM 3378 C CA . VAL A 1 454 ? -20.310 -3.916 -15.010 1.00 85.62 454 VAL A CA 1
ATOM 3379 C C . VAL A 1 454 ? -21.143 -4.018 -13.728 1.00 85.62 454 VAL A C 1
ATOM 3381 O O . VAL A 1 454 ? -22.342 -3.744 -13.746 1.00 85.62 454 VAL A O 1
ATOM 3384 N N . VAL A 1 455 ? -20.536 -4.382 -12.593 1.00 91.00 455 VAL A N 1
ATOM 3385 C CA . VAL A 1 455 ? -21.242 -4.399 -11.299 1.00 91.00 455 VAL A CA 1
ATOM 3386 C C . VAL A 1 455 ? -21.718 -2.996 -10.922 1.00 91.00 455 VAL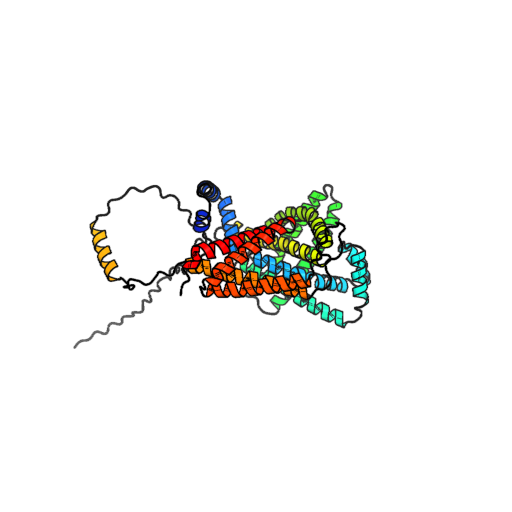 A C 1
ATOM 3388 O O . VAL A 1 455 ? -22.850 -2.839 -10.464 1.00 91.00 455 VAL A O 1
ATOM 3391 N N . LEU A 1 456 ? -20.887 -1.975 -11.132 1.00 83.62 456 LEU A N 1
ATOM 3392 C CA . LEU A 1 456 ? -21.245 -0.588 -10.854 1.00 83.62 456 LEU A CA 1
ATOM 3393 C C . LEU A 1 456 ? -22.395 -0.107 -11.750 1.00 83.62 456 LEU A C 1
ATOM 3395 O O . LEU A 1 456 ? -23.343 0.494 -11.245 1.00 83.62 456 LEU A O 1
ATOM 3399 N N . ASP A 1 457 ? -22.366 -0.444 -13.039 1.00 85.88 457 ASP A N 1
ATOM 3400 C CA . ASP A 1 457 ? -23.431 -0.129 -13.993 1.00 85.88 457 ASP A CA 1
ATOM 3401 C C . ASP A 1 457 ? -24.762 -0.772 -13.581 1.00 85.88 457 ASP A C 1
ATOM 3403 O O . ASP A 1 457 ? -25.802 -0.112 -13.581 1.00 85.88 457 ASP A O 1
ATOM 3407 N N . VAL A 1 458 ? -24.743 -2.032 -13.132 1.00 90.12 458 VAL A N 1
ATOM 3408 C CA . VAL A 1 458 ? -25.939 -2.715 -12.610 1.00 90.12 458 VAL A CA 1
ATOM 3409 C C . VAL A 1 458 ? -26.502 -1.997 -11.382 1.00 90.12 458 VAL A C 1
ATOM 3411 O O . VAL A 1 458 ? -27.720 -1.842 -11.274 1.00 90.12 458 VAL A O 1
ATOM 3414 N N . LEU A 1 459 ? -25.648 -1.523 -10.469 1.00 87.44 459 LEU A N 1
ATOM 3415 C CA . LEU A 1 459 ? -26.088 -0.758 -9.298 1.00 87.44 459 LEU A CA 1
ATOM 3416 C C . LEU A 1 459 ? -26.696 0.595 -9.691 1.00 87.44 459 LEU A C 1
ATOM 3418 O O . LEU A 1 459 ? -27.713 0.989 -9.117 1.00 87.44 459 LEU A O 1
ATOM 3422 N N . ILE A 1 460 ? -26.119 1.284 -10.680 1.00 84.81 460 ILE A N 1
ATOM 3423 C CA . ILE A 1 460 ? -26.654 2.544 -11.218 1.00 84.81 460 ILE A CA 1
ATOM 3424 C C . ILE A 1 460 ? -28.022 2.301 -11.863 1.00 84.81 460 ILE A C 1
ATOM 3426 O O . ILE A 1 460 ? -28.981 3.005 -11.546 1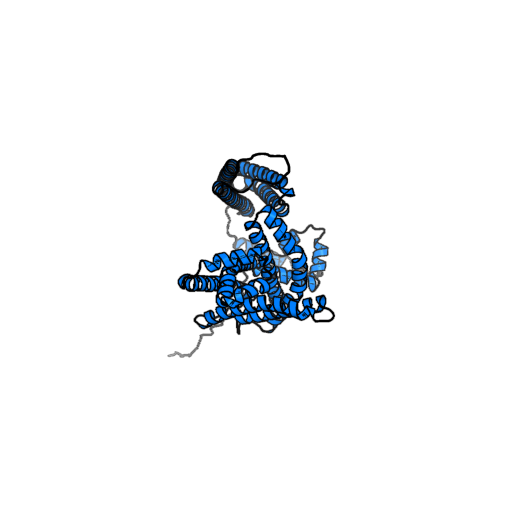.00 84.81 460 ILE A O 1
ATOM 3430 N N . ILE A 1 461 ? -28.148 1.277 -12.710 1.00 87.19 461 ILE A N 1
ATOM 3431 C CA . ILE A 1 461 ? -29.417 0.909 -13.353 1.00 87.19 461 ILE A CA 1
ATOM 3432 C C . ILE A 1 461 ? -30.464 0.564 -12.293 1.00 87.19 461 ILE A C 1
ATOM 3434 O O . ILE A 1 461 ? -31.575 1.091 -12.339 1.00 87.19 461 ILE A O 1
ATOM 3438 N N . TYR A 1 462 ? -30.112 -0.263 -11.307 1.00 86.31 462 TYR A N 1
ATOM 3439 C CA . TYR A 1 462 ? -31.002 -0.620 -10.204 1.00 86.31 462 TYR A CA 1
ATOM 3440 C C . TYR A 1 462 ? -31.507 0.627 -9.467 1.00 86.31 462 TYR A C 1
ATOM 3442 O O . TYR A 1 462 ? -32.714 0.808 -9.299 1.00 86.31 462 TYR A O 1
ATOM 3450 N N . ALA A 1 463 ? -30.599 1.525 -9.086 1.00 82.94 463 ALA A N 1
ATOM 3451 C CA . ALA A 1 463 ? -30.937 2.751 -8.378 1.00 82.94 463 ALA A CA 1
ATOM 3452 C C . ALA A 1 463 ? -31.858 3.672 -9.197 1.00 82.94 463 ALA A C 1
ATOM 3454 O O . ALA A 1 463 ? -32.835 4.203 -8.666 1.00 82.94 463 ALA A O 1
ATOM 3455 N N . LEU A 1 464 ? -31.591 3.837 -10.496 1.00 83.62 464 LEU A N 1
ATOM 3456 C CA . LEU A 1 464 ? -32.376 4.713 -11.368 1.00 83.62 464 LEU A CA 1
ATOM 3457 C C . LEU A 1 464 ? -33.742 4.124 -11.746 1.00 83.62 464 LEU A C 1
ATOM 3459 O O . LEU A 1 464 ? -34.714 4.876 -11.844 1.00 83.62 464 LEU A O 1
ATOM 3463 N N . VAL A 1 465 ? -33.835 2.807 -11.944 1.00 83.62 465 VAL A N 1
ATOM 3464 C CA . VAL A 1 465 ? -35.073 2.127 -12.361 1.00 83.62 465 VAL A CA 1
ATOM 3465 C C . VAL A 1 465 ? -36.003 1.887 -11.177 1.00 83.62 465 VAL A C 1
ATOM 3467 O O . VAL A 1 465 ? -37.185 2.220 -11.256 1.00 83.62 465 VAL A O 1
ATOM 3470 N N . VAL A 1 466 ? -35.486 1.334 -10.076 1.00 79.38 466 VAL A N 1
ATOM 3471 C CA . VAL A 1 466 ? -36.314 0.933 -8.928 1.00 79.38 466 VAL A CA 1
ATOM 3472 C C . VAL A 1 466 ? -36.697 2.143 -8.083 1.00 79.38 466 VAL A C 1
ATOM 3474 O O . VAL A 1 466 ? -37.857 2.284 -7.706 1.00 79.38 466 VAL A O 1
ATOM 3477 N N . HIS A 1 467 ? -35.752 3.052 -7.836 1.00 75.94 467 HIS A N 1
ATOM 3478 C CA . HIS A 1 467 ? -35.944 4.159 -6.891 1.00 75.94 467 HIS A CA 1
ATOM 3479 C C . HIS A 1 467 ? -36.047 5.530 -7.554 1.00 75.94 467 HIS A C 1
ATOM 3481 O O . HIS A 1 467 ? -36.337 6.521 -6.887 1.00 75.94 467 HIS A O 1
ATOM 3487 N N . GLY A 1 468 ? -35.881 5.607 -8.878 1.00 62.50 468 GLY A N 1
ATOM 3488 C CA . GLY A 1 468 ? -35.907 6.871 -9.601 1.00 62.50 468 GLY A CA 1
ATOM 3489 C C . GLY A 1 468 ? -37.152 7.698 -9.292 1.00 62.50 468 GLY A C 1
ATOM 3490 O O . GLY A 1 468 ? -37.035 8.864 -8.943 1.00 62.50 468 GLY A O 1
ATOM 3491 N N . ARG A 1 469 ? -38.357 7.118 -9.355 1.00 63.34 469 ARG A N 1
ATOM 3492 C CA . ARG A 1 469 ? -39.636 7.856 -9.245 1.00 63.34 469 ARG A CA 1
ATOM 3493 C C . ARG A 1 469 ? -39.847 8.613 -7.927 1.00 63.34 469 ARG A C 1
ATOM 3495 O O . ARG A 1 469 ? -40.689 9.507 -7.912 1.00 63.34 469 ARG A O 1
ATOM 3502 N N . GLU A 1 470 ? -39.089 8.295 -6.885 1.00 66.75 470 GLU A N 1
ATOM 3503 C CA . GLU A 1 470 ? -39.251 8.858 -5.543 1.00 66.75 470 GLU A CA 1
ATOM 3504 C C . GLU A 1 470 ? -38.591 10.239 -5.367 1.00 66.75 470 GLU A C 1
ATOM 3506 O O . GLU A 1 470 ? -38.960 10.971 -4.458 1.00 66.75 470 GLU A O 1
ATOM 3511 N N . VAL A 1 471 ? -37.688 10.654 -6.268 1.00 60.75 471 VAL A N 1
ATOM 3512 C CA . VAL A 1 471 ? -37.013 11.975 -6.220 1.00 60.75 471 VAL A CA 1
ATOM 3513 C C . VAL A 1 471 ? -37.787 13.028 -7.023 1.00 60.75 471 VAL A C 1
ATOM 3515 O O . VAL A 1 471 ? -37.228 13.714 -7.875 1.00 60.75 471 VAL A O 1
ATOM 3518 N N . ARG A 1 472 ? -39.111 13.102 -6.865 1.00 55.91 472 ARG A N 1
ATOM 3519 C CA . ARG A 1 472 ? -39.895 14.225 -7.406 1.00 55.91 472 ARG A CA 1
ATOM 3520 C C . ARG A 1 472 ? -39.942 15.317 -6.336 1.00 55.91 472 ARG A C 1
ATOM 3522 O O . ARG A 1 472 ? -40.609 15.119 -5.328 1.00 55.91 472 ARG A O 1
ATOM 3529 N N . TYR A 1 473 ? -39.203 16.406 -6.555 1.00 52.03 473 TYR A N 1
ATOM 3530 C CA . TYR A 1 473 ? -39.422 17.670 -5.846 1.00 52.03 473 TYR A CA 1
ATOM 3531 C C . TYR A 1 473 ? -40.649 18.379 -6.406 1.00 52.03 473 TYR A C 1
ATOM 3533 O O . TYR A 1 473 ? -40.822 18.329 -7.651 1.00 52.03 473 TYR A O 1
#

Radius of gyration: 30.84 Å; chains: 1; bounding box: 88×65×110 Å

Organism: NCBI:txid134849